Protein AF-A0A957I3F1-F1 (afdb_monomer_lite)

Structure (mmCIF, N/CA/C/O backbone):
data_AF-A0A957I3F1-F1
#
_entry.id   AF-A0A957I3F1-F1
#
loop_
_atom_site.group_PDB
_atom_site.id
_atom_site.type_symbol
_atom_site.label_atom_id
_atom_site.label_alt_id
_atom_site.label_comp_id
_atom_site.label_asym_id
_atom_site.label_entity_id
_atom_site.label_seq_id
_atom_site.pdbx_PDB_ins_code
_atom_site.Cartn_x
_atom_site.Cartn_y
_atom_site.Cartn_z
_atom_site.occupancy
_atom_site.B_iso_or_equiv
_atom_site.auth_seq_id
_atom_site.auth_comp_id
_atom_site.auth_asym_id
_atom_site.auth_atom_id
_atom_site.pdbx_PDB_model_num
ATOM 1 N N . MET A 1 1 ? -33.706 -3.712 28.887 1.00 79.56 1 MET A N 1
ATOM 2 C CA . MET A 1 1 ? -32.519 -4.116 28.105 1.00 79.56 1 MET A CA 1
ATOM 3 C C . MET A 1 1 ? -32.035 -5.449 28.649 1.00 79.56 1 MET A C 1
ATOM 5 O O . MET A 1 1 ? -32.123 -5.601 29.863 1.00 79.56 1 MET A O 1
ATOM 9 N N . PRO A 1 2 ? -31.626 -6.423 27.817 1.00 91.50 2 PRO A N 1
ATOM 10 C CA . PRO A 1 2 ? -30.951 -7.619 28.320 1.00 91.50 2 PRO A CA 1
ATOM 11 C C . PRO A 1 2 ? -29.679 -7.248 29.098 1.00 91.50 2 PRO A C 1
ATOM 13 O O . PRO A 1 2 ? -29.057 -6.218 28.819 1.00 91.50 2 PRO A O 1
ATOM 16 N N . THR A 1 3 ? -29.310 -8.096 30.057 1.00 94.31 3 THR A N 1
ATOM 17 C CA . THR A 1 3 ? -28.020 -8.059 30.755 1.00 94.31 3 THR A CA 1
ATOM 18 C C . THR A 1 3 ? -27.181 -9.262 30.343 1.00 94.31 3 THR A C 1
ATOM 20 O O . THR A 1 3 ? -27.713 -10.307 29.962 1.00 94.31 3 THR A O 1
ATOM 23 N N . ALA A 1 4 ? -25.863 -9.095 30.355 1.00 95.38 4 ALA A N 1
ATOM 24 C CA . ALA A 1 4 ? -24.911 -10.182 30.171 1.00 95.38 4 ALA A CA 1
ATOM 25 C C . ALA A 1 4 ? -23.610 -9.858 30.906 1.00 95.38 4 ALA A C 1
ATOM 27 O O . ALA A 1 4 ? -23.260 -8.686 31.063 1.00 95.38 4 ALA A O 1
ATOM 28 N N . ALA A 1 5 ? -22.876 -10.902 31.292 1.00 97.12 5 ALA A N 1
ATOM 29 C CA . ALA A 1 5 ? -21.505 -10.773 31.763 1.00 97.12 5 ALA A CA 1
ATOM 30 C C . ALA A 1 5 ? -20.656 -10.048 30.704 1.00 97.12 5 ALA A C 1
ATOM 32 O O . ALA A 1 5 ? -20.673 -10.416 29.523 1.00 97.12 5 ALA A O 1
ATOM 33 N N . ILE A 1 6 ? -19.904 -9.026 31.112 1.00 96.81 6 ILE A N 1
ATOM 34 C CA . ILE A 1 6 ? -19.161 -8.144 30.201 1.00 96.81 6 ILE A CA 1
ATOM 35 C C . ILE A 1 6 ? -18.146 -8.895 29.324 1.00 96.81 6 ILE A C 1
ATOM 37 O O . ILE A 1 6 ? -17.863 -8.461 28.202 1.00 96.81 6 ILE A O 1
ATOM 41 N N . LYS A 1 7 ? -17.653 -10.056 29.783 1.00 96.12 7 LYS A N 1
ATOM 42 C CA . LYS A 1 7 ? -16.772 -10.951 29.010 1.00 96.12 7 LYS A CA 1
ATOM 43 C C . LYS A 1 7 ? -17.417 -11.554 27.760 1.00 96.12 7 LYS A C 1
ATOM 45 O O . LYS A 1 7 ? -16.691 -11.931 26.846 1.00 96.12 7 LYS A O 1
ATOM 50 N N . LEU A 1 8 ? -18.748 -11.661 27.719 1.00 96.94 8 LEU A N 1
ATOM 51 C CA . LEU A 1 8 ? -19.489 -12.214 26.579 1.00 96.94 8 LEU A CA 1
ATOM 52 C C . LEU A 1 8 ? -19.676 -11.186 25.453 1.00 96.94 8 LEU A C 1
ATOM 54 O O . LEU A 1 8 ? -20.121 -11.541 24.363 1.00 96.94 8 LEU A O 1
ATOM 58 N N . LEU A 1 9 ? -19.362 -9.911 25.706 1.00 96.56 9 LEU A N 1
ATOM 59 C CA . LEU A 1 9 ? -19.435 -8.825 24.733 1.00 96.56 9 LEU A CA 1
ATOM 60 C C . LEU A 1 9 ? -18.066 -8.634 24.072 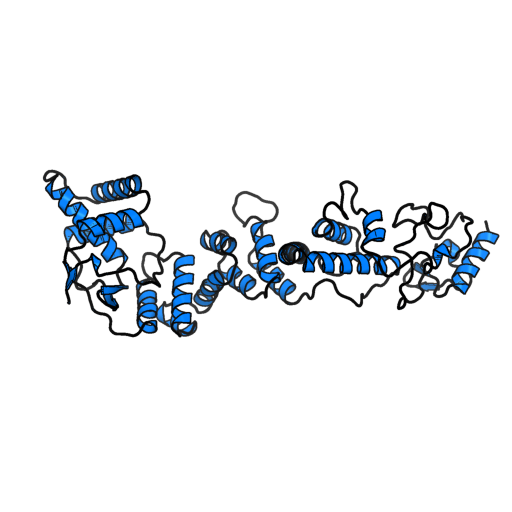1.00 96.56 9 LEU A C 1
ATOM 62 O O . LEU A 1 9 ? -17.189 -7.944 24.589 1.00 96.56 9 LEU A O 1
ATOM 66 N N . HIS A 1 10 ? -17.891 -9.242 22.903 1.00 95.31 10 HIS A N 1
ATOM 67 C CA . HIS A 1 10 ? -16.645 -9.208 22.146 1.00 95.31 10 HIS A CA 1
ATOM 68 C C . HIS A 1 10 ? -16.606 -8.043 21.143 1.00 95.31 10 HIS A C 1
ATOM 70 O O . HIS A 1 10 ? -17.648 -7.644 20.604 1.00 95.31 10 HIS A O 1
ATOM 76 N N . PRO A 1 11 ? -15.415 -7.497 20.830 1.00 94.19 11 PRO A N 1
ATOM 77 C CA . PRO A 1 11 ? -15.271 -6.549 19.732 1.00 94.19 11 PRO A CA 1
ATOM 78 C C . PRO A 1 11 ? -15.731 -7.185 18.417 1.00 94.19 11 PRO A C 1
ATOM 80 O O . PRO A 1 11 ? -15.419 -8.337 18.121 1.00 94.19 11 PRO A O 1
ATOM 83 N N . HIS A 1 12 ? -16.472 -6.432 17.607 1.00 95.50 12 HIS A N 1
ATOM 84 C CA . HIS A 1 12 ? -16.870 -6.909 16.287 1.00 95.50 12 HIS A CA 1
ATOM 85 C C . HIS A 1 12 ? -15.629 -7.050 15.372 1.00 95.50 12 HIS A C 1
ATOM 87 O O . HIS A 1 12 ? -14.813 -6.128 15.339 1.00 95.50 12 HIS A O 1
ATOM 93 N N . PRO A 1 13 ? -15.489 -8.122 14.563 1.00 94.75 13 PRO A N 1
ATOM 94 C CA . PRO A 1 13 ? -14.313 -8.338 13.701 1.00 94.75 13 PRO A CA 1
ATOM 95 C C . PRO A 1 13 ? -14.025 -7.206 12.703 1.00 94.75 13 PRO A C 1
ATOM 97 O O . PRO A 1 13 ? -12.888 -6.976 12.305 1.00 94.75 13 PRO A O 1
ATOM 100 N N . ALA A 1 14 ? -15.071 -6.484 12.300 1.00 95.31 14 ALA A N 1
ATOM 101 C CA . ALA A 1 14 ? -14.998 -5.284 11.463 1.00 95.31 14 ALA A CA 1
ATOM 102 C C . ALA A 1 14 ? -14.819 -3.973 12.260 1.00 95.31 14 ALA A C 1
ATOM 104 O O . ALA A 1 14 ? -15.254 -2.921 11.792 1.00 95.31 14 ALA A O 1
ATOM 105 N N . GLN A 1 15 ? -14.256 -4.008 13.472 1.00 93.00 15 GLN A N 1
ATOM 106 C CA . GLN A 1 15 ? -13.989 -2.799 14.255 1.00 93.00 15 GLN A CA 1
ATOM 107 C C . GLN A 1 15 ? -13.114 -1.815 13.460 1.00 93.00 15 GLN A C 1
ATOM 109 O O . GLN A 1 15 ? -12.138 -2.206 12.827 1.00 93.00 15 GLN A O 1
ATOM 114 N N . MET A 1 16 ? -13.489 -0.533 13.493 1.00 92.31 16 MET A N 1
ATOM 115 C CA . MET A 1 16 ? -12.824 0.538 12.743 1.00 92.31 16 MET A CA 1
ATOM 116 C C . MET A 1 16 ? -11.671 1.192 13.498 1.00 92.31 16 MET A C 1
ATOM 118 O O . MET A 1 16 ? -10.874 1.883 12.879 1.00 92.31 16 MET A O 1
ATOM 122 N N . ARG A 1 17 ? -11.620 1.054 14.826 1.00 90.50 17 ARG A N 1
ATOM 123 C CA . ARG A 1 17 ? -10.567 1.641 15.659 1.00 90.50 17 ARG A CA 1
ATOM 124 C C . ARG A 1 17 ? -9.551 0.582 16.055 1.00 90.50 17 ARG A C 1
ATOM 126 O O . ARG A 1 17 ? -9.907 -0.401 16.701 1.00 90.50 17 ARG A O 1
ATOM 133 N N . THR A 1 18 ? -8.300 0.823 15.694 1.00 86.81 18 THR A N 1
ATOM 134 C CA . THR A 1 18 ? -7.130 0.070 16.166 1.00 86.81 18 THR A CA 1
ATOM 135 C C . THR A 1 18 ? -6.309 0.872 17.175 1.00 86.81 18 THR A C 1
ATOM 137 O O . THR A 1 18 ? -5.557 0.302 17.960 1.00 86.81 18 THR A O 1
ATOM 140 N N . THR A 1 19 ? -6.507 2.190 17.212 1.00 87.19 19 THR A N 1
ATOM 141 C CA . THR A 1 19 ? -5.907 3.112 18.178 1.00 87.19 19 THR A CA 1
ATOM 142 C C . THR A 1 19 ? -6.990 3.897 18.920 1.00 87.19 19 THR A C 1
ATOM 144 O O . THR A 1 19 ? -8.102 4.083 18.416 1.00 87.19 19 THR A O 1
ATOM 147 N N . TYR A 1 20 ? -6.677 4.326 20.145 1.00 90.25 20 TYR A N 1
ATOM 148 C CA . TYR A 1 20 ? -7.608 5.023 21.034 1.00 90.25 20 TYR A CA 1
ATOM 149 C C . TYR A 1 20 ? -6.902 6.169 21.749 1.00 90.25 20 TYR A C 1
ATOM 151 O O . TYR A 1 20 ? -5.790 5.987 22.249 1.00 90.25 20 TYR A O 1
ATOM 159 N N . ASP A 1 21 ? -7.559 7.326 21.832 1.00 91.25 21 ASP A N 1
ATOM 160 C CA . ASP A 1 21 ? -7.080 8.442 22.641 1.00 91.25 21 ASP A CA 1
ATOM 161 C C . ASP A 1 21 ? -7.299 8.168 24.138 1.00 91.25 21 ASP A C 1
ATOM 163 O O . ASP A 1 21 ? -8.434 8.018 24.606 1.00 91.25 21 ASP A O 1
ATOM 167 N N . LEU A 1 22 ? -6.202 8.098 24.897 1.00 93.31 22 LEU A N 1
ATOM 168 C CA . LEU A 1 22 ? -6.247 7.782 26.326 1.00 93.31 22 LEU A CA 1
ATOM 169 C C . LEU A 1 22 ? -6.936 8.887 27.135 1.00 93.31 22 LEU A C 1
ATOM 171 O O . LEU A 1 22 ? -7.643 8.573 28.089 1.00 93.31 22 LEU A O 1
ATOM 175 N N . GLU A 1 23 ? -6.808 10.154 26.738 1.00 93.50 23 GLU A N 1
ATOM 176 C CA . GLU A 1 23 ? -7.448 11.277 27.439 1.00 93.50 23 GLU A CA 1
ATOM 177 C C . GLU A 1 23 ? -8.979 11.212 27.311 1.00 93.50 23 GLU A C 1
ATOM 179 O O . GLU A 1 23 ? -9.727 11.280 28.295 1.00 93.50 23 GLU A O 1
ATOM 184 N N . SER A 1 24 ? -9.466 10.992 26.088 1.00 93.00 24 SER A N 1
ATOM 185 C CA . SER A 1 24 ? -10.887 10.791 25.806 1.00 93.00 24 SER A CA 1
ATOM 186 C C . SER A 1 24 ? -11.437 9.527 26.468 1.00 93.00 24 SER A C 1
ATOM 188 O O . SER A 1 24 ? -12.620 9.482 26.820 1.00 93.00 24 SER A O 1
ATOM 190 N N . LEU A 1 25 ? -10.618 8.483 26.625 1.00 95.00 25 LEU A N 1
ATOM 191 C CA . LEU A 1 25 ? -11.008 7.262 27.328 1.00 95.00 25 LEU A CA 1
ATOM 192 C C . LEU A 1 25 ? -11.067 7.467 28.848 1.00 95.00 25 LEU A C 1
ATOM 194 O O . LEU A 1 25 ? -12.014 6.992 29.474 1.00 95.00 25 LEU A O 1
ATOM 198 N N . ALA A 1 26 ? -10.123 8.209 29.433 1.00 96.69 26 ALA A N 1
ATOM 199 C CA . ALA A 1 26 ? -10.134 8.577 30.850 1.00 96.69 26 ALA A CA 1
ATOM 200 C C . ALA A 1 26 ? -11.371 9.417 31.195 1.00 96.69 26 ALA A C 1
ATOM 202 O O . ALA A 1 26 ? -12.088 9.111 32.146 1.00 96.69 26 ALA A O 1
ATOM 203 N N . THR A 1 27 ? -11.699 10.402 30.354 1.00 95.62 27 THR A N 1
ATOM 204 C CA . THR A 1 27 ? -12.912 11.219 30.515 1.00 95.62 27 THR A CA 1
ATOM 205 C C . THR A 1 27 ? -14.177 10.358 30.502 1.00 95.62 27 THR A C 1
ATOM 207 O O . THR A 1 27 ? -15.045 10.513 31.361 1.00 95.62 27 THR A O 1
ATOM 210 N N . LEU A 1 28 ? -14.280 9.420 29.554 1.00 95.25 28 LEU A N 1
ATOM 211 C CA . LEU A 1 28 ? -15.419 8.503 29.476 1.00 95.25 28 LEU A CA 1
ATOM 212 C C . LEU A 1 28 ? -15.476 7.557 30.685 1.00 95.25 28 LEU A C 1
ATOM 214 O O . LEU A 1 28 ? -16.555 7.284 31.199 1.00 95.25 28 LEU A O 1
ATOM 218 N N . THR A 1 29 ? -14.325 7.088 31.163 1.00 97.44 29 THR A N 1
ATOM 219 C CA . THR A 1 29 ? -14.221 6.228 32.352 1.00 97.44 29 THR A CA 1
ATOM 220 C C . THR A 1 29 ? -14.739 6.944 33.595 1.00 97.44 29 THR A C 1
ATOM 222 O O . THR A 1 29 ? -15.562 6.383 34.311 1.00 97.44 29 THR A O 1
ATOM 225 N N . LEU A 1 30 ? -14.333 8.200 33.819 1.00 97.25 30 LEU A N 1
ATOM 226 C CA . LEU A 1 30 ? -14.821 9.005 34.942 1.00 97.25 30 LEU A CA 1
ATOM 227 C C . LEU A 1 30 ? -16.344 9.206 34.880 1.00 97.25 30 LEU A C 1
ATOM 229 O O . LEU A 1 30 ? -17.028 9.113 35.897 1.00 97.25 30 LEU A O 1
ATOM 233 N N . GLN A 1 31 ? -16.888 9.442 33.682 1.00 95.31 31 GLN A N 1
ATOM 234 C CA . GLN A 1 31 ? -18.335 9.570 33.482 1.00 95.31 31 GLN A CA 1
ATOM 235 C C . GLN A 1 31 ? -19.080 8.284 33.853 1.00 95.31 31 GLN A C 1
ATOM 237 O O . GLN A 1 31 ? -20.066 8.347 34.588 1.00 95.31 31 GLN A O 1
ATOM 242 N N . LEU A 1 32 ? -18.596 7.130 33.379 1.00 96.06 32 LEU A N 1
ATOM 243 C CA . LEU A 1 32 ? -19.202 5.831 33.680 1.00 96.06 32 LEU A CA 1
ATOM 244 C C . LEU A 1 32 ? -19.034 5.438 35.149 1.00 96.06 32 LEU A C 1
ATOM 246 O O . LEU A 1 32 ? -19.948 4.855 35.720 1.00 96.06 32 LEU A O 1
ATOM 250 N N . TYR A 1 33 ? -17.922 5.798 35.788 1.00 96.50 33 TYR A N 1
ATOM 251 C CA . TYR A 1 33 ? -17.742 5.616 37.228 1.00 96.50 33 TYR A CA 1
ATOM 252 C C . TYR A 1 33 ? -18.770 6.423 38.034 1.00 96.50 33 TYR A C 1
ATOM 254 O O . TYR A 1 33 ? -19.415 5.887 38.930 1.00 96.50 33 TYR A O 1
ATOM 262 N N . ALA A 1 34 ? -18.980 7.695 37.681 1.00 94.75 34 ALA A N 1
ATOM 263 C CA . ALA A 1 34 ? -19.876 8.579 38.422 1.00 94.75 34 ALA A CA 1
ATOM 264 C C . ALA A 1 34 ? -21.373 8.299 38.190 1.00 94.75 34 ALA A C 1
ATOM 266 O O . ALA A 1 34 ? -22.193 8.632 39.047 1.00 94.75 34 ALA A O 1
ATOM 267 N N . ARG A 1 35 ? -21.758 7.776 37.015 1.00 93.25 35 ARG A N 1
ATOM 268 C CA . ARG A 1 35 ? -23.173 7.695 36.589 1.00 93.25 35 ARG A CA 1
ATOM 269 C C . ARG A 1 35 ? -23.618 6.328 36.067 1.00 93.25 35 ARG A C 1
ATOM 271 O O . ARG A 1 35 ? -24.816 6.123 35.899 1.00 93.25 35 ARG A O 1
ATOM 278 N N . GLY A 1 36 ? -22.693 5.403 35.824 1.00 91.75 36 GLY A N 1
ATOM 279 C CA . GLY A 1 36 ? -22.965 4.149 35.125 1.00 91.75 36 GLY A CA 1
ATOM 280 C C . GLY A 1 36 ? -23.182 4.333 33.618 1.00 91.75 36 GLY A C 1
ATOM 281 O O . GLY A 1 36 ? -22.963 5.409 33.059 1.00 91.75 36 GLY A O 1
ATOM 282 N N . LEU A 1 37 ? -23.601 3.256 32.947 1.00 91.31 37 LEU A N 1
ATOM 283 C CA . LEU A 1 37 ? -23.968 3.286 31.529 1.00 91.31 37 LEU A CA 1
ATOM 284 C C . LEU A 1 37 ? -25.299 4.021 31.331 1.00 91.31 37 LEU A C 1
ATOM 286 O O . LEU A 1 37 ? -26.315 3.655 31.913 1.00 91.31 37 LEU A O 1
ATOM 290 N N . ASP A 1 38 ? -25.294 5.019 30.451 1.00 85.44 38 ASP A N 1
ATOM 291 C CA . ASP A 1 38 ? -26.484 5.785 30.092 1.00 85.44 38 ASP A CA 1
ATOM 292 C C . ASP A 1 38 ? -27.500 4.954 29.282 1.00 85.44 38 ASP A C 1
ATOM 294 O O . ASP A 1 38 ? -27.198 4.476 28.184 1.00 85.44 38 ASP A O 1
ATOM 298 N N . ASP A 1 39 ? -28.753 4.891 29.744 1.00 84.88 39 ASP A N 1
ATOM 299 C CA . ASP A 1 39 ? -29.843 4.165 29.064 1.00 84.88 39 ASP A CA 1
ATOM 300 C C . ASP A 1 39 ? -30.157 4.692 27.654 1.00 84.88 39 ASP A C 1
ATOM 302 O O . ASP A 1 39 ? -30.598 3.948 26.775 1.00 84.88 39 ASP A O 1
ATOM 306 N N . TRP A 1 40 ? -29.945 5.988 27.416 1.00 86.56 40 TRP A N 1
ATOM 307 C CA . TRP A 1 40 ? -30.188 6.626 26.118 1.00 86.56 40 TRP A CA 1
ATOM 308 C C . TRP A 1 40 ? -29.024 6.426 25.131 1.00 86.56 40 TRP A C 1
ATOM 310 O O . TRP A 1 40 ? -29.171 6.678 23.934 1.00 86.56 40 TRP A O 1
ATOM 320 N N . GLN A 1 41 ? -27.875 5.948 25.620 1.00 88.12 41 GLN A N 1
ATOM 321 C CA . GLN A 1 41 ? -26.663 5.679 24.851 1.00 88.12 41 GLN A CA 1
ATOM 322 C C . GLN A 1 41 ? -26.081 4.284 25.166 1.00 88.12 41 GLN A C 1
ATOM 324 O O . GLN A 1 41 ? -24.900 4.153 25.507 1.00 88.12 41 GLN A O 1
ATOM 329 N N . PRO A 1 42 ? -26.872 3.208 24.996 1.00 92.75 42 PRO A N 1
ATOM 330 C CA . PRO A 1 42 ? -26.458 1.878 25.411 1.00 92.75 42 PRO A CA 1
ATOM 331 C C . PRO A 1 42 ? -25.323 1.328 24.540 1.00 92.75 42 PRO A C 1
ATOM 333 O O . PRO A 1 42 ? -25.086 1.748 23.398 1.00 92.75 42 PRO A O 1
ATOM 336 N N . ILE A 1 43 ? -24.640 0.312 25.064 1.00 95.81 43 ILE A N 1
ATOM 337 C CA . ILE A 1 43 ? -23.864 -0.604 24.226 1.00 95.81 43 ILE A CA 1
ATOM 338 C C . ILE A 1 43 ? -24.859 -1.384 23.366 1.00 95.81 43 ILE A C 1
ATOM 340 O O . ILE A 1 43 ? -25.865 -1.871 23.868 1.00 95.81 43 ILE A O 1
ATOM 344 N N . VAL A 1 44 ? -24.599 -1.480 22.065 1.00 96.25 44 VAL A N 1
ATOM 345 C CA . VAL A 1 44 ? -25.449 -2.214 21.124 1.00 96.25 44 VAL A CA 1
ATOM 346 C C . VAL A 1 44 ? -24.683 -3.440 20.659 1.00 96.25 44 VAL A C 1
ATOM 348 O O . VAL A 1 44 ? -23.571 -3.301 20.144 1.00 96.25 44 VAL A O 1
ATOM 351 N N . ALA A 1 45 ? -25.266 -4.626 20.807 1.00 97.00 45 ALA A N 1
ATOM 352 C CA . ALA A 1 45 ? -24.602 -5.875 20.457 1.00 97.00 45 ALA A CA 1
ATOM 353 C C . ALA A 1 45 ? -25.541 -6.864 19.759 1.00 97.00 45 ALA A C 1
ATOM 355 O O . ALA A 1 45 ? -26.741 -6.899 20.025 1.00 97.00 45 ALA A O 1
ATOM 356 N N . SER A 1 46 ? -24.988 -7.665 18.852 1.00 96.56 46 SER A N 1
ATOM 357 C CA . SER A 1 46 ? -25.700 -8.732 18.141 1.00 96.56 46 SER A CA 1
ATOM 358 C C . SER A 1 46 ? -25.260 -10.091 18.670 1.00 96.56 46 SER A C 1
ATOM 360 O O . SER A 1 46 ? -24.084 -10.269 18.976 1.00 96.56 46 SER A O 1
ATOM 362 N N . ALA A 1 47 ? -26.177 -11.057 18.734 1.00 94.69 47 ALA A N 1
ATOM 363 C CA . ALA A 1 47 ? -25.849 -12.429 19.117 1.00 94.69 47 ALA A CA 1
ATOM 364 C C . ALA A 1 47 ? -24.819 -13.047 18.155 1.00 94.69 47 ALA A C 1
ATOM 366 O O . ALA A 1 47 ? -24.903 -12.849 16.939 1.00 94.69 47 ALA A O 1
ATOM 367 N N . ASN A 1 48 ? -23.863 -13.794 18.708 1.00 92.38 48 ASN A N 1
ATOM 368 C CA . ASN A 1 48 ? -22.861 -14.554 17.971 1.00 92.38 48 ASN A CA 1
ATOM 369 C C . ASN A 1 48 ? -22.458 -15.811 18.762 1.00 92.38 48 ASN A C 1
ATOM 371 O O . ASN A 1 48 ? -21.643 -15.734 19.682 1.00 92.38 48 ASN A O 1
ATOM 375 N N . GLY A 1 49 ? -23.020 -16.966 18.391 1.00 89.56 49 GLY A N 1
ATOM 376 C CA . GLY A 1 49 ? -22.823 -18.214 19.134 1.00 89.56 49 GLY A CA 1
ATOM 377 C C . GLY A 1 49 ? -23.274 -18.067 20.589 1.00 89.56 49 GLY A C 1
ATOM 378 O O . GLY A 1 49 ? -24.390 -17.615 20.838 1.00 89.56 49 GLY A O 1
ATOM 379 N N . ASP A 1 50 ? -22.379 -18.396 21.520 1.00 87.88 50 ASP A N 1
ATOM 380 C CA . ASP A 1 50 ? -22.616 -18.316 22.969 1.00 87.88 50 ASP A CA 1
ATOM 381 C C . ASP A 1 50 ? -22.378 -16.909 23.561 1.00 87.88 50 ASP A C 1
ATOM 383 O O . ASP A 1 50 ? -22.520 -16.706 24.766 1.00 87.88 50 ASP A O 1
ATOM 387 N N . GLY A 1 51 ? -22.007 -15.929 22.731 1.00 94.00 51 GLY A N 1
ATOM 388 C CA . GLY A 1 51 ? -21.737 -14.554 23.149 1.00 94.00 51 GLY A CA 1
ATOM 389 C C . GLY A 1 51 ? -22.346 -13.515 22.210 1.00 94.00 51 GLY A C 1
ATOM 390 O O . GLY A 1 51 ? -23.334 -13.755 21.510 1.00 94.00 51 GLY A O 1
ATOM 391 N N . PHE A 1 52 ? -21.744 -12.328 22.195 1.00 96.88 52 PHE A N 1
ATOM 392 C CA . PHE A 1 52 ? -22.235 -11.177 21.448 1.00 96.88 52 PHE A CA 1
ATOM 393 C C . PHE A 1 52 ? -21.089 -10.410 20.783 1.00 96.88 52 PHE A C 1
ATOM 395 O O . PHE A 1 52 ? -20.000 -10.287 21.337 1.00 96.88 52 PHE A O 1
ATOM 402 N N . HIS A 1 53 ? -21.350 -9.824 19.615 1.00 96.69 53 HIS A N 1
ATOM 403 C CA . HIS A 1 53 ? -20.464 -8.841 18.994 1.00 96.69 53 HIS A CA 1
ATOM 404 C C . HIS A 1 53 ? -20.991 -7.426 19.206 1.00 96.69 53 HIS A C 1
ATOM 406 O O . HIS A 1 53 ? -22.138 -7.123 18.870 1.00 96.69 53 HIS A O 1
ATOM 412 N N . ILE A 1 54 ? -20.130 -6.542 19.706 1.00 96.50 54 ILE A N 1
ATOM 413 C CA . ILE A 1 54 ? -20.442 -5.129 19.924 1.00 96.50 54 ILE A CA 1
ATOM 414 C C . ILE A 1 54 ? -20.516 -4.405 18.576 1.00 96.50 54 ILE A C 1
ATOM 416 O O . ILE A 1 54 ? -19.498 -4.144 17.938 1.00 96.50 54 ILE A O 1
ATOM 420 N N . VAL A 1 55 ? -21.727 -4.029 18.168 1.00 95.62 55 VAL A N 1
ATOM 421 C CA . VAL A 1 55 ? -21.997 -3.236 16.960 1.00 95.62 55 VAL A CA 1
ATOM 422 C C . VAL A 1 55 ? -21.745 -1.747 17.222 1.00 95.62 55 VAL A C 1
ATOM 424 O O . VAL A 1 55 ? -21.210 -1.048 16.366 1.00 95.62 55 VAL A O 1
ATOM 427 N N . SER A 1 56 ? -22.089 -1.253 18.416 1.00 94.38 56 SER A N 1
ATOM 428 C CA . SER A 1 56 ? -21.850 0.135 18.832 1.00 94.38 56 SER A CA 1
ATOM 429 C C . SER A 1 56 ? -21.522 0.225 20.320 1.00 94.38 56 SER A C 1
ATOM 431 O O . SER A 1 56 ? -22.044 -0.530 21.136 1.00 94.38 56 SER A O 1
ATOM 433 N N . GLY A 1 57 ? -20.673 1.185 20.693 1.00 93.12 57 GLY A N 1
ATOM 434 C CA . GLY A 1 57 ? -20.294 1.416 22.089 1.00 93.12 57 GLY A CA 1
ATOM 435 C C . GLY A 1 57 ? -19.055 0.658 22.557 1.00 93.12 57 GLY A C 1
ATOM 436 O O . GLY A 1 57 ? -18.888 0.477 23.754 1.00 93.12 57 GLY A O 1
ATOM 437 N N . HIS A 1 58 ? -18.152 0.261 21.658 1.00 93.62 58 HIS A N 1
ATOM 438 C CA . HIS A 1 58 ? -16.917 -0.427 22.052 1.00 93.62 58 HIS A CA 1
ATOM 439 C C . HIS A 1 58 ? -16.040 0.391 23.024 1.00 93.62 58 HIS A C 1
ATOM 441 O O . HIS A 1 58 ? -15.521 -0.152 23.990 1.00 93.62 58 HIS A O 1
ATOM 447 N N . ARG A 1 59 ? -15.960 1.721 22.855 1.00 93.81 59 ARG A N 1
ATOM 448 C CA . ARG A 1 59 ? -15.299 2.606 23.835 1.00 93.81 59 ARG A CA 1
ATOM 449 C C . ARG A 1 59 ? -15.988 2.612 25.202 1.00 93.81 59 ARG A C 1
ATOM 451 O O . ARG A 1 59 ? -15.299 2.664 26.210 1.00 93.81 59 ARG A O 1
ATOM 458 N N . ARG A 1 60 ? -17.325 2.534 25.236 1.00 94.94 60 ARG A N 1
ATOM 459 C CA . ARG A 1 60 ? -18.102 2.436 26.485 1.00 94.94 60 ARG A CA 1
ATOM 460 C C . ARG A 1 60 ? -17.855 1.102 27.181 1.00 94.94 60 ARG A C 1
ATOM 462 O O . ARG A 1 60 ? -17.691 1.088 28.387 1.00 94.94 60 ARG A O 1
ATOM 469 N N . HIS A 1 61 ? -17.749 0.008 26.425 1.00 95.81 61 HIS A N 1
ATOM 470 C CA . HIS A 1 61 ? -17.370 -1.304 26.962 1.00 95.81 61 HIS A CA 1
ATOM 471 C C . HIS A 1 61 ? -15.985 -1.271 27.628 1.00 95.81 61 HIS A C 1
ATOM 473 O O . HIS A 1 61 ? -15.856 -1.670 28.781 1.00 95.81 61 HIS A O 1
ATOM 479 N N . MET A 1 62 ? -14.979 -0.695 26.961 1.00 95.75 62 MET A N 1
ATOM 480 C CA . MET A 1 62 ? -13.641 -0.526 27.547 1.00 95.75 62 MET A CA 1
ATOM 481 C C . MET A 1 62 ? -13.636 0.394 28.775 1.00 95.75 62 MET A C 1
ATOM 483 O O . MET A 1 62 ? -13.033 0.065 29.793 1.00 95.75 62 MET A O 1
ATOM 487 N N . ALA A 1 63 ? -14.319 1.537 28.696 1.00 96.62 63 ALA A N 1
ATOM 488 C CA . ALA A 1 63 ? -14.414 2.482 29.804 1.00 96.62 63 ALA A CA 1
ATOM 489 C C . ALA A 1 63 ? -15.176 1.899 31.006 1.00 96.62 63 ALA A C 1
ATOM 491 O O . ALA A 1 63 ? -14.842 2.212 32.141 1.00 96.62 63 ALA A O 1
ATOM 492 N N . GLN A 1 64 ? -16.153 1.015 30.779 1.00 97.38 64 GLN A N 1
ATOM 493 C CA . GLN A 1 64 ? -16.880 0.335 31.850 1.00 97.38 64 GLN A CA 1
ATOM 494 C C . GLN A 1 64 ? -15.974 -0.630 32.626 1.00 97.38 64 GLN A C 1
ATOM 496 O O . GLN A 1 64 ? -16.020 -0.655 33.852 1.00 97.38 64 GLN A O 1
ATOM 501 N N . LEU A 1 65 ? -15.101 -1.374 31.935 1.00 97.06 65 LEU A N 1
ATOM 502 C CA . LEU A 1 65 ? -14.087 -2.213 32.587 1.00 97.06 65 LEU A CA 1
ATOM 503 C C . LEU A 1 65 ? -13.112 -1.381 33.429 1.00 97.06 65 LEU A C 1
ATOM 505 O O . LEU A 1 65 ? -12.771 -1.762 34.547 1.00 97.06 65 LEU A O 1
ATOM 509 N N . LEU A 1 66 ? -12.680 -0.233 32.902 1.00 97.44 66 LEU A N 1
ATOM 510 C CA . LEU A 1 66 ? -11.831 0.704 33.636 1.00 97.44 66 LEU A CA 1
ATOM 511 C C . LEU A 1 66 ? -12.564 1.320 34.837 1.00 97.44 66 LEU A C 1
ATOM 513 O O . LEU A 1 66 ? -11.949 1.521 35.878 1.00 97.44 66 LEU A O 1
ATOM 517 N N . ALA A 1 67 ? -13.869 1.574 34.725 1.00 97.31 67 ALA A N 1
ATOM 518 C CA . ALA A 1 67 ? -14.684 2.095 35.817 1.00 97.31 67 ALA A CA 1
ATOM 519 C C . ALA A 1 67 ? -14.838 1.076 36.958 1.00 97.31 67 ALA A C 1
ATOM 521 O O . ALA A 1 67 ? -14.804 1.472 38.119 1.00 97.31 67 ALA A O 1
ATOM 522 N N . PHE A 1 68 ? -14.934 -0.226 36.658 1.00 96.94 68 PHE A N 1
ATOM 523 C CA . PHE A 1 68 ? -14.885 -1.270 37.690 1.00 96.94 68 PHE A CA 1
ATOM 524 C C . PHE A 1 68 ? -13.539 -1.288 38.418 1.00 96.94 68 PHE A C 1
ATOM 526 O O . PHE A 1 68 ? -13.507 -1.342 39.643 1.00 96.94 68 PHE A O 1
ATOM 533 N N . ALA A 1 69 ? -12.431 -1.152 37.685 1.00 96.00 69 ALA A N 1
ATOM 534 C CA . ALA A 1 69 ? -11.111 -1.040 38.302 1.00 96.00 69 ALA A CA 1
ATOM 535 C C . ALA A 1 69 ? -10.968 0.206 39.183 1.00 96.00 69 ALA A C 1
ATOM 537 O O . ALA A 1 69 ? -10.397 0.127 40.268 1.00 96.00 69 ALA A O 1
ATOM 538 N N . LEU A 1 70 ? -11.506 1.336 38.724 1.00 96.81 70 LEU A N 1
ATOM 539 C CA . LEU A 1 70 ? -11.507 2.591 39.466 1.00 96.81 70 LEU A CA 1
ATOM 540 C C . LEU A 1 70 ? -12.356 2.505 40.737 1.00 96.81 70 LEU A C 1
ATOM 542 O O . LEU A 1 70 ? -11.960 3.057 41.754 1.00 96.81 70 LEU A O 1
ATOM 546 N N . ARG A 1 71 ? -13.492 1.798 40.688 1.00 96.06 71 ARG A N 1
ATOM 547 C CA . ARG A 1 71 ? -14.343 1.532 41.854 1.00 96.06 71 ARG A CA 1
ATOM 548 C C . ARG A 1 71 ? -13.592 0.753 42.923 1.00 96.06 71 ARG A C 1
ATOM 550 O O . ARG A 1 71 ? -13.510 1.236 44.044 1.00 96.06 71 ARG A O 1
ATOM 557 N N . ASP A 1 72 ? -13.002 -0.385 42.564 1.00 95.19 72 ASP A N 1
ATOM 558 C CA . ASP A 1 72 ? -12.206 -1.181 43.503 1.00 95.19 72 ASP A CA 1
ATOM 559 C C . ASP A 1 72 ? -11.044 -0.348 44.084 1.00 95.19 72 ASP A C 1
ATOM 561 O O . ASP A 1 72 ? -10.778 -0.387 45.280 1.00 95.19 72 ASP A O 1
ATOM 565 N N . TRP A 1 73 ? -10.375 0.465 43.257 1.00 95.50 73 TRP A N 1
ATOM 566 C CA . TRP A 1 73 ? -9.307 1.349 43.731 1.00 95.50 73 TRP A CA 1
ATOM 567 C C . TRP A 1 73 ? -9.812 2.437 44.691 1.00 95.50 73 TRP A C 1
ATOM 569 O O . TRP A 1 73 ? -9.151 2.726 45.686 1.00 95.50 73 TRP A O 1
ATOM 579 N N . ALA A 1 74 ? -10.971 3.037 44.412 1.00 95.50 74 ALA A N 1
ATOM 580 C CA . ALA A 1 74 ? -11.574 4.070 45.250 1.00 95.50 74 ALA A CA 1
ATOM 581 C C . ALA A 1 74 ? -12.036 3.521 46.610 1.00 95.50 74 ALA A C 1
ATOM 583 O O . ALA A 1 74 ? -11.944 4.226 47.612 1.00 95.50 74 ALA A O 1
ATOM 584 N N . GLU A 1 75 ? -12.479 2.260 46.669 1.00 95.06 75 GLU A N 1
ATOM 585 C CA . GLU A 1 75 ? -12.808 1.574 47.927 1.00 95.06 75 GLU A CA 1
ATOM 586 C C . GLU A 1 75 ? -11.583 1.436 48.846 1.00 95.06 75 GLU A C 1
ATOM 588 O O . GLU A 1 75 ? -11.700 1.619 50.060 1.00 95.06 75 GLU A O 1
ATOM 593 N N . ASP A 1 76 ? -10.398 1.209 48.271 1.00 95.12 76 ASP A N 1
ATOM 594 C CA . ASP A 1 76 ? -9.127 1.161 49.004 1.00 95.12 76 ASP A CA 1
ATOM 595 C C . ASP A 1 76 ? -8.596 2.562 49.398 1.00 95.12 76 ASP A C 1
ATOM 597 O O . ASP A 1 76 ? -7.680 2.668 50.218 1.00 95.12 76 ASP A O 1
ATOM 601 N N . HIS A 1 77 ? -9.159 3.645 48.840 1.00 94.94 77 HIS A N 1
ATOM 602 C CA . HIS A 1 77 ? -8.700 5.032 49.022 1.00 94.94 77 HIS A CA 1
ATOM 603 C C . HIS A 1 77 ? -9.862 6.002 49.329 1.00 94.94 77 HIS A C 1
ATOM 605 O O . HIS A 1 77 ? -10.079 6.963 48.586 1.00 94.94 77 HIS A O 1
ATOM 611 N N . PRO A 1 78 ? -10.594 5.816 50.444 1.00 93.62 78 PRO A N 1
ATOM 612 C CA . PRO A 1 78 ? -11.831 6.553 50.726 1.00 93.62 78 PRO A CA 1
ATOM 613 C C . PRO A 1 78 ? -11.641 8.066 50.929 1.00 93.62 78 PRO A C 1
ATOM 615 O O . PRO A 1 78 ? -12.596 8.827 50.791 1.00 93.62 78 PRO A O 1
ATOM 618 N N . ASP A 1 79 ? -10.421 8.505 51.251 1.00 95.31 79 ASP A N 1
ATOM 619 C CA . ASP A 1 79 ? -10.087 9.916 51.479 1.00 95.31 79 ASP A CA 1
ATOM 620 C C . ASP A 1 79 ? -9.711 10.671 50.187 1.00 95.31 79 ASP A C 1
ATOM 622 O O . ASP A 1 79 ? -9.444 11.874 50.230 1.00 95.31 79 ASP A O 1
ATOM 626 N N . VAL A 1 80 ? -9.656 9.985 49.038 1.00 94.75 80 VAL A N 1
ATOM 627 C CA . VAL A 1 80 ? -9.269 10.581 47.753 1.00 94.75 80 VAL A CA 1
ATOM 628 C C . VAL A 1 80 ? -10.507 10.920 46.928 1.00 94.75 80 VAL A C 1
ATOM 630 O O . VAL A 1 80 ? -11.308 10.052 46.585 1.00 94.75 80 VAL A O 1
ATOM 633 N N . GLU A 1 81 ? -10.646 12.192 46.552 1.00 94.75 81 GLU A N 1
ATOM 634 C CA . GLU A 1 81 ? -11.661 12.609 45.586 1.00 94.75 81 GLU A CA 1
ATOM 635 C C . GLU A 1 81 ? -11.296 12.098 44.184 1.00 94.75 81 GLU A C 1
ATOM 637 O O . GLU A 1 81 ? -10.204 12.352 43.676 1.00 94.75 81 GLU A O 1
ATOM 642 N N . ILE A 1 82 ? -12.216 11.361 43.555 1.00 96.12 82 ILE A N 1
ATOM 643 C CA . ILE A 1 82 ? -12.013 10.811 42.213 1.00 96.12 82 ILE A CA 1
ATOM 644 C C . ILE A 1 82 ? -12.291 11.894 41.170 1.00 96.12 82 ILE A C 1
ATOM 646 O O . ILE A 1 82 ? -13.438 12.127 40.782 1.00 96.12 82 ILE A O 1
ATOM 650 N N . ASP A 1 83 ? -11.226 12.534 40.699 1.00 96.56 83 ASP A N 1
ATOM 651 C CA . ASP A 1 83 ? -11.252 13.499 39.604 1.00 96.56 83 ASP A CA 1
ATOM 652 C C . ASP A 1 83 ? -10.616 12.939 38.317 1.00 96.56 83 ASP A C 1
ATOM 654 O O . ASP A 1 83 ? -10.233 11.770 38.222 1.00 96.56 83 ASP A O 1
ATOM 658 N N . ILE A 1 84 ? -10.521 13.777 37.282 1.00 97.19 84 ILE A N 1
ATOM 659 C CA . ILE A 1 84 ? -9.945 13.367 35.997 1.00 97.19 84 ILE A CA 1
ATOM 660 C C . ILE A 1 84 ? -8.453 13.029 36.097 1.00 97.19 84 ILE A C 1
ATOM 662 O O . ILE A 1 84 ? -7.993 12.137 35.387 1.00 97.19 84 ILE A O 1
ATOM 666 N N . GLU A 1 85 ? -7.699 13.684 36.980 1.00 97.25 85 GLU A N 1
ATOM 667 C CA . GLU A 1 85 ? -6.258 13.469 37.116 1.00 97.25 85 GLU A CA 1
ATOM 668 C C . GLU A 1 85 ? -5.958 12.122 37.784 1.00 97.25 85 GLU A C 1
ATOM 670 O O . GLU A 1 85 ? -5.032 11.420 37.362 1.00 97.25 85 GLU A O 1
ATOM 675 N N . VAL A 1 86 ? -6.798 11.685 38.729 1.00 96.75 86 VAL A N 1
ATOM 676 C CA . VAL A 1 86 ? -6.750 10.320 39.283 1.00 96.75 86 VAL A CA 1
ATOM 677 C C . VAL A 1 86 ? -6.946 9.282 38.177 1.00 96.75 86 VAL A C 1
ATOM 679 O O . VAL A 1 86 ? -6.139 8.360 38.035 1.00 96.75 86 VAL A O 1
ATOM 682 N N . VAL A 1 87 ? -7.975 9.445 37.337 1.00 97.25 87 VAL A N 1
ATOM 683 C CA . VAL A 1 87 ? -8.269 8.485 36.257 1.00 97.25 87 VAL A CA 1
ATOM 684 C C . VAL A 1 87 ? -7.167 8.468 35.199 1.00 97.25 87 VAL A C 1
ATOM 686 O O . VAL A 1 87 ? -6.778 7.393 34.737 1.00 97.25 87 VAL A O 1
ATOM 689 N N . ARG A 1 88 ? -6.623 9.635 34.836 1.00 97.25 88 ARG A N 1
ATOM 690 C CA . ARG A 1 88 ? -5.483 9.748 33.915 1.00 97.25 88 ARG A CA 1
ATOM 691 C C . ARG A 1 88 ? -4.256 9.032 34.457 1.00 97.25 88 ARG A C 1
ATOM 693 O O . ARG A 1 88 ? -3.638 8.260 33.726 1.00 97.25 88 ARG A O 1
ATOM 700 N N . THR A 1 89 ? -3.941 9.247 35.732 1.00 96.06 89 THR A N 1
ATOM 701 C CA . THR A 1 89 ? -2.804 8.610 36.406 1.00 96.06 89 THR A CA 1
ATOM 702 C C . THR A 1 89 ? -2.979 7.095 36.448 1.00 96.06 89 THR A C 1
ATOM 704 O O . THR A 1 89 ? -2.063 6.364 36.073 1.00 96.06 89 THR A O 1
ATOM 707 N N . MET A 1 90 ? -4.171 6.614 36.816 1.00 95.81 90 MET A N 1
ATOM 708 C CA . MET A 1 90 ? -4.493 5.187 36.821 1.00 95.81 90 MET A CA 1
ATOM 709 C C . MET A 1 90 ? -4.332 4.573 35.424 1.00 95.81 90 MET A C 1
ATOM 711 O O . MET A 1 90 ? -3.665 3.551 35.268 1.00 95.81 90 MET A O 1
ATOM 715 N N . LEU A 1 91 ? -4.915 5.196 34.395 1.00 95.56 91 LEU A N 1
ATOM 716 C CA . LEU A 1 91 ? -4.861 4.681 33.027 1.00 95.56 91 LEU A CA 1
ATOM 717 C C . LEU A 1 91 ? -3.427 4.673 32.481 1.00 95.56 91 LEU A C 1
ATOM 719 O O . LEU A 1 91 ? -3.012 3.678 31.886 1.00 95.56 91 LEU A O 1
ATOM 723 N N . ALA A 1 92 ? -2.662 5.743 32.712 1.00 94.69 92 ALA A N 1
ATOM 724 C CA . ALA A 1 92 ? -1.260 5.828 32.316 1.00 94.69 92 ALA A CA 1
ATOM 725 C C . ALA A 1 92 ? -0.419 4.739 32.997 1.00 94.69 92 ALA A C 1
ATOM 727 O O . ALA A 1 92 ? 0.295 4.016 32.307 1.00 94.69 92 ALA A O 1
ATOM 728 N N . ALA A 1 93 ? -0.574 4.550 34.312 1.00 95.00 93 ALA A N 1
ATOM 729 C CA . ALA A 1 93 ? 0.148 3.529 35.068 1.00 95.00 93 ALA A CA 1
ATOM 730 C C . ALA A 1 93 ? -0.187 2.101 34.599 1.00 95.00 93 ALA A C 1
ATOM 732 O O . ALA A 1 93 ? 0.704 1.262 34.457 1.00 95.00 93 ALA A O 1
ATOM 733 N N . LEU A 1 94 ? -1.462 1.816 34.307 1.00 95.12 94 LEU A N 1
ATOM 734 C CA . LEU A 1 94 ? -1.884 0.518 33.771 1.00 95.12 94 LEU A CA 1
ATOM 735 C C . LEU A 1 94 ? -1.281 0.249 32.385 1.00 95.12 94 LEU A C 1
ATOM 737 O O . LEU A 1 94 ? -0.785 -0.852 32.129 1.00 95.12 94 LEU A O 1
ATOM 741 N N . VAL A 1 95 ? -1.309 1.245 31.493 1.00 95.50 95 VAL A N 1
ATOM 742 C CA . VAL A 1 95 ? -0.736 1.127 30.144 1.00 95.50 95 VAL A CA 1
ATOM 743 C C . VAL A 1 95 ? 0.786 1.008 30.200 1.00 95.50 95 VAL A C 1
ATOM 745 O O . VAL A 1 95 ? 1.336 0.197 29.462 1.00 95.50 95 VAL A O 1
ATOM 748 N N . GLU A 1 96 ? 1.467 1.738 31.084 1.00 95.81 96 GLU A N 1
ATOM 749 C CA . GLU A 1 96 ? 2.914 1.618 31.300 1.00 95.81 96 GLU A CA 1
ATOM 750 C C . GLU A 1 96 ? 3.290 0.220 31.814 1.00 95.81 96 GLU A C 1
ATOM 752 O O . GLU A 1 96 ? 4.207 -0.410 31.290 1.00 95.81 96 GLU A O 1
ATOM 757 N N . SER A 1 97 ? 2.531 -0.309 32.778 1.00 95.69 97 SER A N 1
ATOM 758 C CA . SER A 1 97 ? 2.781 -1.626 33.373 1.00 95.69 97 SER A CA 1
ATOM 759 C C . SER A 1 97 ? 2.565 -2.785 32.391 1.00 95.69 97 SER A C 1
ATOM 761 O O . SER A 1 97 ? 3.370 -3.717 32.344 1.00 95.69 97 SER A O 1
ATOM 763 N N . LEU A 1 98 ? 1.489 -2.747 31.597 1.00 94.62 98 LEU A N 1
ATOM 764 C CA . LEU A 1 98 ? 1.115 -3.841 30.687 1.00 94.62 98 LEU A CA 1
ATOM 765 C C . LEU A 1 98 ? 1.573 -3.612 29.236 1.00 94.62 98 LEU A C 1
ATOM 767 O O . LEU A 1 98 ? 1.486 -4.515 28.400 1.00 94.62 98 LEU A O 1
ATOM 771 N N . GLY A 1 99 ? 2.073 -2.421 28.921 1.00 93.69 99 GLY A N 1
ATOM 772 C CA . GLY A 1 99 ? 2.648 -2.009 27.641 1.00 93.69 99 GLY A CA 1
ATOM 773 C C . GLY A 1 99 ? 1.646 -1.524 26.586 1.00 93.69 99 GLY A C 1
ATOM 774 O O . GLY A 1 99 ? 2.013 -0.721 25.736 1.00 93.69 99 GLY A O 1
ATOM 775 N N . THR A 1 100 ? 0.392 -1.991 26.595 1.00 93.94 100 THR A N 1
ATOM 776 C CA . THR A 1 100 ? -0.631 -1.585 25.605 1.00 93.94 100 THR A CA 1
ATOM 777 C C . THR A 1 100 ? -2.025 -1.573 26.220 1.00 93.94 100 THR A C 1
ATOM 779 O O . THR A 1 100 ? -2.317 -2.414 27.071 1.00 93.94 100 THR A O 1
ATOM 782 N N . LEU A 1 101 ? -2.912 -0.701 25.728 1.00 93.50 101 LEU A N 1
ATOM 783 C CA . LEU A 1 101 ? -4.313 -0.658 26.162 1.00 93.50 101 LEU A CA 1
ATOM 784 C C . LEU A 1 101 ? -5.031 -2.003 25.957 1.00 93.50 101 LEU A C 1
ATOM 786 O O . LEU A 1 101 ? -5.783 -2.426 26.824 1.00 93.50 101 LEU A O 1
ATOM 790 N N . GLU A 1 102 ? -4.762 -2.713 24.860 1.00 93.06 102 GLU A N 1
ATOM 791 C CA . GLU A 1 102 ? -5.356 -4.032 24.597 1.00 93.06 102 GLU A CA 1
ATOM 792 C C . GLU A 1 102 ? -5.045 -5.038 25.717 1.00 93.06 102 GLU A C 1
ATOM 794 O O . GLU A 1 102 ? -5.944 -5.707 26.225 1.00 93.06 102 GLU A O 1
ATOM 799 N N . LYS A 1 103 ? -3.788 -5.082 26.177 1.00 95.19 103 LYS A N 1
ATOM 800 C CA . LYS A 1 103 ? -3.377 -5.923 27.312 1.00 95.19 103 LYS A CA 1
ATOM 801 C C . LYS A 1 103 ? -4.018 -5.486 28.631 1.00 95.19 103 LYS A C 1
ATOM 803 O O . LYS A 1 103 ? -4.358 -6.349 29.437 1.00 95.19 103 LYS A O 1
ATOM 808 N N . VAL A 1 104 ? -4.214 -4.180 28.844 1.00 96.12 104 VAL A N 1
ATOM 809 C CA . VAL A 1 104 ? -4.963 -3.662 30.004 1.00 96.12 104 VAL A CA 1
ATOM 810 C C . VAL A 1 104 ? -6.393 -4.190 29.981 1.00 96.12 104 VAL A C 1
ATOM 812 O O . VAL A 1 104 ? -6.823 -4.816 30.945 1.00 96.12 104 VAL A O 1
ATOM 815 N N . ILE A 1 105 ? -7.107 -4.017 28.868 1.00 95.88 105 ILE A N 1
ATOM 816 C CA . ILE A 1 105 ? -8.490 -4.485 28.724 1.00 95.88 105 ILE A CA 1
ATOM 817 C C . ILE A 1 105 ? -8.584 -6.008 28.883 1.00 95.88 105 ILE A C 1
ATOM 819 O O . ILE A 1 105 ? -9.476 -6.485 29.580 1.00 95.88 105 ILE A O 1
ATOM 823 N N . ALA A 1 106 ? -7.646 -6.775 28.322 1.00 95.56 106 ALA A N 1
ATOM 824 C CA . ALA A 1 106 ? -7.593 -8.225 28.506 1.00 95.56 106 ALA A CA 1
ATOM 825 C C . ALA A 1 106 ? -7.400 -8.627 29.981 1.00 95.56 106 ALA A C 1
ATOM 827 O O . ALA A 1 106 ? -8.079 -9.532 30.461 1.00 95.56 106 ALA A O 1
ATOM 828 N N . SER A 1 107 ? -6.526 -7.933 30.718 1.00 96.94 107 SER A N 1
ATOM 829 C CA . SER A 1 107 ? -6.321 -8.155 32.157 1.00 96.94 107 SER A CA 1
ATOM 830 C C . SER A 1 107 ? -7.580 -7.827 32.970 1.00 96.94 107 SER A C 1
ATOM 832 O O . SER A 1 107 ? -8.013 -8.611 33.817 1.00 96.94 107 SER A O 1
ATOM 834 N N . LEU A 1 108 ? -8.234 -6.704 32.659 1.00 96.56 108 LEU A N 1
ATOM 835 C CA . LEU A 1 108 ? -9.480 -6.299 33.310 1.00 96.56 108 LEU A CA 1
ATOM 836 C C . LEU A 1 108 ? -10.629 -7.268 33.021 1.00 96.56 108 LEU A C 1
ATOM 838 O O . LEU A 1 108 ? -11.422 -7.537 33.914 1.00 96.56 108 LEU A O 1
ATOM 842 N N . LEU A 1 109 ? -10.696 -7.840 31.817 1.00 96.00 109 LEU A N 1
ATOM 843 C CA . LEU A 1 109 ? -11.678 -8.872 31.476 1.00 96.00 109 LEU A CA 1
ATOM 844 C C . LEU A 1 109 ? -11.503 -10.155 32.296 1.00 96.00 109 LEU A C 1
ATOM 846 O O . LEU A 1 109 ? -12.494 -10.814 32.590 1.00 96.00 109 LEU A O 1
ATOM 850 N N . VAL A 1 110 ? -10.277 -10.508 32.692 1.00 96.62 110 VAL A N 1
ATOM 851 C CA . VAL A 1 110 ? -10.043 -11.659 33.580 1.00 96.62 110 VAL A CA 1
ATOM 852 C C . VAL A 1 110 ? -10.582 -11.383 34.985 1.00 96.62 110 VAL A C 1
ATOM 854 O O . VAL A 1 110 ? -11.167 -12.274 35.595 1.00 96.62 110 VAL A O 1
ATOM 857 N N . ARG A 1 111 ? -10.408 -10.158 35.497 1.00 96.62 111 ARG A N 1
ATOM 858 C CA . ARG A 1 111 ? -10.821 -9.788 36.862 1.00 96.62 111 ARG A CA 1
ATOM 859 C C . ARG A 1 111 ? -12.312 -9.460 36.977 1.00 96.62 111 ARG A C 1
ATOM 861 O O . ARG A 1 111 ? -12.958 -9.920 37.909 1.00 96.62 111 ARG A O 1
ATOM 868 N N . TYR A 1 112 ? -12.846 -8.687 36.037 1.00 97.25 112 TYR A N 1
ATOM 869 C CA . TYR A 1 112 ? -14.203 -8.128 36.076 1.00 97.25 112 TYR A CA 1
ATOM 870 C C . TYR A 1 112 ? -15.139 -8.752 35.035 1.00 97.25 112 TYR A C 1
ATOM 872 O O . TYR A 1 112 ? -16.224 -8.241 34.789 1.00 97.25 112 TYR A O 1
ATOM 880 N N . GLY A 1 113 ? -14.737 -9.851 34.392 1.00 95.00 113 GLY A N 1
ATOM 881 C CA . GLY A 1 113 ? -15.477 -10.444 33.277 1.00 95.00 113 GLY A CA 1
ATOM 882 C C . GLY A 1 113 ? -16.888 -10.929 33.611 1.00 95.00 113 GLY A C 1
ATOM 883 O O . GLY A 1 113 ? -17.736 -10.940 32.719 1.00 95.00 113 GLY A O 1
ATOM 884 N N . GLU A 1 114 ? -17.138 -11.319 34.864 1.00 97.31 114 GLU A N 1
ATOM 885 C CA . GLU A 1 114 ? -18.456 -11.768 35.340 1.00 97.31 114 GLU A CA 1
ATOM 886 C C . GLU A 1 114 ? -19.399 -10.614 35.707 1.00 97.31 114 GLU A C 1
ATOM 888 O O . GLU A 1 114 ? -20.583 -10.861 35.917 1.00 97.31 114 GLU A O 1
ATOM 893 N N . GLU A 1 115 ? -18.908 -9.372 35.780 1.00 96.31 115 GLU A N 1
ATOM 894 C CA . GLU A 1 115 ? -19.756 -8.211 36.062 1.00 96.31 115 GLU A CA 1
ATOM 895 C C . GLU A 1 115 ? -20.813 -8.068 34.962 1.00 96.31 115 GLU A C 1
ATOM 897 O O . GLU A 1 115 ? -20.503 -8.065 33.762 1.00 96.31 115 GLU A O 1
ATOM 902 N N . GLU A 1 116 ? -22.076 -7.965 35.366 1.00 95.62 116 GLU A N 1
ATOM 903 C CA . GLU A 1 116 ? -23.186 -7.846 34.430 1.00 95.62 116 GLU A CA 1
ATOM 904 C C . GLU A 1 116 ? -23.386 -6.397 33.993 1.00 95.62 116 GLU A C 1
ATOM 906 O O . GLU A 1 116 ? -23.424 -5.474 34.807 1.00 95.62 116 GLU A O 1
ATOM 911 N N . ILE A 1 117 ? -23.582 -6.199 32.689 1.00 95.25 117 ILE A N 1
ATOM 912 C CA . ILE A 1 117 ? -23.920 -4.892 32.125 1.00 95.25 117 ILE A CA 1
ATOM 913 C C . ILE A 1 117 ? -25.150 -4.977 31.224 1.00 95.25 117 ILE A C 1
ATOM 915 O O . ILE A 1 117 ? -25.401 -5.998 30.577 1.00 95.25 117 ILE A O 1
ATOM 919 N N . SER A 1 118 ? -25.928 -3.894 31.170 1.00 94.44 118 SER A N 1
ATOM 920 C CA . SER A 1 118 ? -27.067 -3.767 30.264 1.00 94.44 118 SER A CA 1
ATOM 921 C C . SER A 1 118 ? -26.615 -3.387 28.852 1.00 94.44 118 SER A C 1
ATOM 923 O O . SER A 1 118 ? -25.706 -2.579 28.650 1.00 94.44 118 SER A O 1
ATOM 925 N N . PHE A 1 119 ? -27.268 -3.964 27.845 1.00 95.69 119 PHE A N 1
ATOM 926 C CA . PHE A 1 119 ? -27.017 -3.637 26.442 1.00 95.69 119 PHE A CA 1
ATOM 927 C C . PHE A 1 119 ? -28.300 -3.706 25.607 1.00 95.69 119 PHE A C 1
ATOM 929 O O . PHE A 1 119 ? -29.279 -4.361 25.962 1.00 95.69 119 PHE A O 1
ATOM 936 N N . ALA A 1 120 ? -28.312 -3.032 24.462 1.00 96.12 120 ALA A N 1
ATOM 937 C CA . ALA A 1 120 ? -29.378 -3.125 23.478 1.00 96.12 120 ALA A CA 1
ATOM 938 C C . ALA A 1 120 ? -29.060 -4.216 22.444 1.00 96.12 120 ALA A C 1
ATOM 940 O O . ALA A 1 120 ? -27.990 -4.222 21.833 1.00 96.12 120 ALA A O 1
ATOM 941 N N . ALA A 1 121 ? -30.007 -5.127 22.218 1.00 95.44 121 ALA A N 1
ATOM 942 C CA . ALA A 1 121 ? -29.865 -6.162 21.201 1.00 95.44 121 ALA A CA 1
ATOM 943 C C . ALA A 1 121 ? -30.037 -5.572 19.792 1.00 95.44 121 ALA A C 1
ATOM 945 O O . ALA A 1 121 ? -31.020 -4.885 19.507 1.00 95.44 121 ALA A O 1
ATOM 946 N N . PHE A 1 122 ? -29.096 -5.866 18.901 1.00 96.38 122 PHE A N 1
ATOM 947 C CA . PHE A 1 122 ? -29.181 -5.541 17.483 1.00 96.38 122 PHE A CA 1
ATOM 948 C C . PHE A 1 122 ? -29.787 -6.709 16.707 1.00 96.38 122 PHE A C 1
ATOM 950 O O . PHE A 1 122 ? -29.315 -7.840 16.812 1.00 96.38 122 PHE A O 1
ATOM 957 N N . ALA A 1 123 ? -30.797 -6.427 15.886 1.00 92.69 123 ALA A N 1
ATOM 958 C CA . ALA A 1 123 ? -31.385 -7.399 14.975 1.00 92.69 123 ALA A CA 1
ATOM 959 C C . ALA A 1 123 ? -30.909 -7.125 13.542 1.00 92.69 123 ALA A C 1
ATOM 961 O O . ALA A 1 123 ? -31.216 -6.083 12.965 1.00 92.69 123 ALA A O 1
ATOM 962 N N . GLY A 1 124 ? -30.169 -8.064 12.953 1.00 92.62 124 GLY A N 1
ATOM 963 C CA . GLY A 1 124 ? -29.751 -7.978 11.556 1.00 92.62 124 GLY A CA 1
ATOM 964 C C . GLY A 1 124 ? -28.640 -8.960 11.197 1.00 92.62 124 GLY A C 1
ATOM 965 O O . GLY A 1 124 ? -27.893 -9.423 12.058 1.00 92.62 124 GLY A O 1
ATOM 966 N N . GLY A 1 125 ? -28.524 -9.270 9.904 1.00 94.25 125 GLY A N 1
ATOM 967 C CA . GLY A 1 125 ? -27.426 -10.086 9.382 1.00 94.25 125 GLY A CA 1
ATOM 968 C C . GLY A 1 125 ? -26.080 -9.351 9.399 1.00 94.25 125 GLY A C 1
ATOM 969 O O . GLY A 1 125 ? -26.016 -8.149 9.658 1.00 94.25 125 GLY A O 1
ATOM 970 N N . GLN A 1 126 ? -25.005 -10.061 9.049 1.00 95.00 126 GLN A N 1
ATOM 971 C CA . GLN A 1 126 ? -23.624 -9.557 9.096 1.00 95.00 126 GLN A CA 1
ATOM 972 C C . GLN A 1 126 ? -23.437 -8.212 8.368 1.00 95.00 126 GLN A C 1
ATOM 974 O O . GLN A 1 126 ? -22.862 -7.281 8.927 1.00 95.00 126 GLN A O 1
ATOM 979 N N . LYS A 1 127 ? -23.988 -8.061 7.154 1.00 96.69 127 LYS A N 1
ATOM 980 C CA . LYS A 1 127 ? -23.955 -6.793 6.402 1.00 96.69 127 LYS A CA 1
ATOM 981 C C . LYS A 1 127 ? -24.566 -5.630 7.191 1.00 96.69 127 LYS A C 1
ATOM 983 O O . LYS A 1 127 ? -23.975 -4.558 7.262 1.00 96.69 127 LYS A O 1
ATOM 988 N N . ALA A 1 128 ? -25.739 -5.840 7.791 1.00 96.50 128 ALA A N 1
ATOM 989 C CA . ALA A 1 128 ? -26.438 -4.807 8.554 1.00 96.50 128 ALA A CA 1
ATOM 990 C C . ALA A 1 128 ? -25.672 -4.428 9.829 1.00 96.50 128 ALA A C 1
ATOM 992 O O . ALA A 1 128 ? -25.603 -3.247 10.160 1.00 96.50 128 ALA A O 1
ATOM 993 N N . GLN A 1 129 ? -25.055 -5.408 10.498 1.00 96.06 129 GLN A N 1
ATOM 994 C CA . GLN A 1 129 ? -24.197 -5.176 11.664 1.00 96.06 129 GLN A CA 1
ATOM 995 C C . GLN A 1 129 ? -23.001 -4.286 11.304 1.00 96.06 129 GLN A C 1
ATOM 997 O O . GLN A 1 129 ? -22.769 -3.279 11.967 1.00 96.06 129 GLN A O 1
ATOM 1002 N N . ILE A 1 130 ? -22.280 -4.603 10.222 1.00 96.56 130 ILE A N 1
ATOM 1003 C CA . ILE A 1 130 ? -21.104 -3.826 9.801 1.00 96.56 130 ILE A CA 1
ATOM 1004 C C . ILE A 1 130 ? -21.501 -2.406 9.380 1.00 96.56 130 ILE A C 1
ATOM 1006 O O . ILE A 1 130 ? -20.856 -1.442 9.786 1.00 96.56 130 ILE A O 1
ATOM 1010 N N . LEU A 1 131 ? -22.586 -2.251 8.616 1.00 96.06 131 LEU A N 1
ATOM 1011 C CA . LEU A 1 131 ? -23.070 -0.927 8.227 1.00 96.06 131 LEU A CA 1
ATOM 1012 C C . LEU A 1 131 ? -23.475 -0.105 9.461 1.00 96.06 131 LEU A C 1
ATOM 1014 O O . LEU A 1 131 ? -23.062 1.049 9.585 1.00 96.06 131 LEU A O 1
ATOM 1018 N N . ALA A 1 132 ? -24.220 -0.687 10.406 1.00 94.75 132 ALA A N 1
ATOM 1019 C CA . ALA A 1 132 ? -24.583 -0.015 11.655 1.00 94.75 132 ALA A CA 1
ATOM 1020 C C . ALA A 1 132 ? -23.348 0.390 12.479 1.00 94.75 132 ALA A C 1
ATOM 1022 O O . ALA A 1 132 ? -23.306 1.497 13.020 1.00 94.75 132 ALA A O 1
ATOM 1023 N N . LEU A 1 133 ? -22.318 -0.461 12.506 1.00 94.31 133 LEU A N 1
ATOM 1024 C CA . LEU A 1 133 ? -21.023 -0.142 13.097 1.00 94.31 133 LEU A CA 1
ATOM 1025 C C . LEU A 1 133 ? -20.384 1.071 12.408 1.00 94.31 133 LEU A C 1
ATOM 1027 O O . LEU A 1 133 ? -19.898 1.967 13.094 1.00 94.31 133 LEU A O 1
ATOM 1031 N N . HIS A 1 134 ? -20.418 1.169 11.075 1.00 93.69 134 HIS A N 1
ATOM 1032 C CA . HIS A 1 134 ? -19.910 2.351 10.364 1.00 93.69 134 HIS A CA 1
ATOM 1033 C C . HIS A 1 134 ? -20.652 3.623 10.772 1.00 93.69 134 HIS A C 1
ATOM 1035 O O . HIS A 1 134 ? -20.008 4.610 11.119 1.00 93.69 134 HIS A O 1
ATOM 1041 N N . ALA A 1 135 ? -21.986 3.592 10.801 1.00 91.25 135 ALA A N 1
ATOM 1042 C CA . ALA A 1 135 ? -22.807 4.744 11.185 1.00 91.25 135 ALA A CA 1
ATOM 1043 C C . ALA A 1 135 ? -22.501 5.241 12.608 1.00 91.25 135 ALA A C 1
ATOM 1045 O O . ALA A 1 135 ? -22.503 6.441 12.864 1.00 91.25 135 ALA A O 1
ATOM 1046 N N . ALA A 1 136 ? -22.200 4.323 13.530 1.00 89.69 136 ALA A N 1
ATOM 1047 C CA . ALA A 1 136 ? -21.900 4.651 14.920 1.00 89.69 136 ALA A CA 1
ATOM 1048 C C . ALA A 1 136 ? -20.482 5.209 15.146 1.00 89.69 136 ALA A C 1
ATOM 1050 O O . ALA A 1 136 ? -20.200 5.751 16.215 1.00 89.69 136 ALA A O 1
ATOM 1051 N N . ASN A 1 137 ? -19.571 5.056 14.180 1.00 86.00 137 ASN A N 1
ATOM 1052 C CA . ASN A 1 137 ? -18.154 5.373 14.365 1.00 86.00 137 ASN A CA 1
ATOM 1053 C C . ASN A 1 137 ? -17.744 6.769 13.879 1.00 86.00 137 ASN A C 1
ATOM 1055 O O . ASN A 1 137 ? -16.695 7.258 14.301 1.00 86.00 137 ASN A O 1
ATOM 1059 N N . TYR A 1 138 ? -18.557 7.436 13.059 1.00 75.44 138 TYR A N 1
ATOM 1060 C CA . TYR A 1 138 ? -18.289 8.796 12.586 1.00 75.44 138 TYR A CA 1
ATOM 1061 C C . TYR A 1 138 ? -18.965 9.829 13.501 1.00 75.44 138 TYR A C 1
ATOM 1063 O O . TYR A 1 138 ? -20.095 10.247 13.272 1.00 75.44 138 TYR A O 1
ATOM 1071 N N . GLY A 1 139 ? -18.254 10.212 14.568 1.00 70.25 139 GLY A N 1
ATOM 1072 C CA . GLY A 1 139 ? -18.676 11.197 15.573 1.00 70.25 139 GLY A CA 1
ATOM 1073 C C . GLY A 1 139 ? -17.530 12.134 15.978 1.00 70.25 139 GLY A C 1
ATOM 1074 O O . GLY A 1 139 ? -16.775 12.596 15.125 1.00 70.25 139 GLY A O 1
ATOM 1075 N N . SER A 1 140 ? -17.386 12.414 17.276 1.00 65.12 140 SER A N 1
ATOM 1076 C CA . SER A 1 140 ? -16.361 13.323 17.822 1.00 65.12 140 SER A CA 1
ATOM 1077 C C . SER A 1 140 ? -14.928 12.787 17.718 1.00 65.12 140 SER A C 1
ATOM 1079 O O . SER A 1 140 ? -14.013 13.557 17.443 1.00 65.12 140 SER A O 1
ATOM 1081 N N . GLU A 1 141 ? -14.727 11.478 17.875 1.00 76.62 141 GLU A N 1
ATOM 1082 C CA . GLU A 1 141 ? -13.424 10.831 17.680 1.00 76.62 141 GLU A CA 1
ATOM 1083 C C . GLU A 1 141 ? -13.453 9.969 16.416 1.00 76.62 141 GLU A C 1
ATOM 1085 O O . GLU A 1 141 ? -14.269 9.047 16.294 1.00 76.62 141 GLU A O 1
ATOM 1090 N N . LYS A 1 142 ? -12.559 10.265 15.471 1.00 82.69 142 LYS A N 1
ATOM 1091 C CA . LYS A 1 142 ? -12.509 9.583 14.175 1.00 82.69 142 LYS A CA 1
ATOM 1092 C C . LYS A 1 142 ? -11.690 8.290 14.267 1.00 82.69 142 LYS A C 1
ATOM 1094 O O . LYS A 1 142 ? -10.660 8.291 14.933 1.00 82.69 142 LYS A O 1
ATOM 1099 N N . PRO A 1 143 ? -12.122 7.204 13.605 1.00 89.25 143 PRO A N 1
ATOM 1100 C CA . PRO A 1 143 ? -11.311 5.998 13.480 1.00 89.25 143 PRO A CA 1
ATOM 1101 C C . PRO A 1 143 ? -10.049 6.234 12.639 1.00 89.25 143 PRO A C 1
ATOM 1103 O O . PRO A 1 143 ? -10.010 7.146 11.807 1.00 89.25 143 PRO A O 1
ATOM 1106 N N . ASP A 1 144 ? -9.033 5.397 12.848 1.00 91.25 144 ASP A N 1
ATOM 1107 C CA . ASP A 1 144 ? -7.793 5.436 12.077 1.00 91.25 144 ASP A CA 1
ATOM 1108 C C . ASP A 1 144 ? -7.999 4.915 10.643 1.00 91.25 144 ASP A C 1
ATOM 1110 O O . ASP A 1 144 ? -8.884 4.102 10.369 1.00 91.25 144 ASP A O 1
ATOM 1114 N N . ALA A 1 145 ? -7.189 5.400 9.700 1.00 93.00 145 ALA A N 1
ATOM 1115 C CA . ALA A 1 145 ? -7.393 5.130 8.276 1.00 93.00 145 ALA A CA 1
ATOM 1116 C C . ALA A 1 145 ? -7.311 3.633 7.919 1.00 93.00 145 ALA A C 1
ATOM 1118 O O . ALA A 1 145 ? -8.047 3.172 7.043 1.00 93.00 145 ALA A O 1
ATOM 1119 N N . LEU A 1 146 ? -6.448 2.865 8.590 1.00 94.75 146 LEU A N 1
ATOM 1120 C CA . LEU A 1 146 ? -6.277 1.438 8.307 1.00 94.75 146 LEU A CA 1
ATOM 1121 C C . LEU A 1 146 ? -7.425 0.612 8.893 1.00 94.75 146 LEU A C 1
ATOM 1123 O O . LEU A 1 146 ? -7.936 -0.283 8.220 1.00 94.75 146 LEU A O 1
ATOM 1127 N N . GLY A 1 147 ? -7.900 0.950 10.090 1.00 94.44 147 GLY A N 1
ATOM 1128 C CA . GLY A 1 147 ? -9.090 0.349 10.680 1.00 94.44 147 GLY A CA 1
ATOM 1129 C C . GLY A 1 147 ? -10.359 0.650 9.873 1.00 94.44 147 GLY A C 1
ATOM 1130 O O . GLY A 1 147 ? -11.179 -0.245 9.648 1.00 94.44 147 GLY A O 1
ATOM 1131 N N . VAL A 1 148 ? -10.493 1.866 9.325 1.00 95.69 148 VAL A N 1
ATOM 1132 C CA . VAL A 1 148 ? -11.553 2.200 8.353 1.00 95.69 148 VAL A CA 1
ATOM 1133 C C . VAL A 1 148 ? -11.455 1.313 7.111 1.00 95.69 148 VAL A C 1
ATOM 1135 O O . VAL A 1 148 ? -12.455 0.719 6.707 1.00 95.69 148 VAL A O 1
ATOM 1138 N N . ALA A 1 149 ? -10.263 1.200 6.516 1.00 96.25 149 ALA A N 1
ATOM 1139 C CA . ALA A 1 149 ? -10.024 0.383 5.327 1.00 96.25 149 ALA A CA 1
ATOM 1140 C C . ALA A 1 149 ? -10.392 -1.092 5.554 1.00 96.25 149 ALA A C 1
ATOM 1142 O O . ALA A 1 149 ? -11.140 -1.676 4.763 1.00 96.25 149 ALA A O 1
ATOM 1143 N N . HIS A 1 150 ? -9.938 -1.666 6.672 1.00 96.06 150 HIS A N 1
ATOM 1144 C CA . HIS A 1 150 ? -10.281 -3.022 7.102 1.00 96.06 150 HIS A CA 1
ATOM 1145 C C . HIS A 1 150 ? -11.796 -3.206 7.223 1.00 96.06 150 HIS A C 1
ATOM 1147 O O . HIS A 1 150 ? -12.374 -4.105 6.613 1.00 96.06 150 HIS A O 1
ATOM 1153 N N . SER A 1 151 ? -12.468 -2.315 7.951 1.00 96.62 151 SER A N 1
ATOM 1154 C CA . SER A 1 151 ? -13.911 -2.410 8.174 1.00 96.62 151 SER A CA 1
ATOM 1155 C C . SER A 1 151 ? -14.731 -2.257 6.888 1.00 96.62 151 SER A C 1
ATOM 1157 O O . SER A 1 151 ? -15.714 -2.974 6.682 1.00 96.62 151 SER A O 1
ATOM 1159 N N . PHE A 1 152 ? -14.324 -1.363 5.983 1.00 97.31 152 PHE A N 1
ATOM 1160 C CA . PHE A 1 152 ? -14.955 -1.227 4.669 1.00 97.31 152 PHE A CA 1
ATOM 1161 C C . PHE A 1 152 ? -14.766 -2.484 3.822 1.00 97.31 152 PHE A C 1
ATOM 1163 O O . PHE A 1 152 ? -15.724 -2.942 3.197 1.00 97.31 152 PHE A O 1
ATOM 1170 N N . ARG A 1 153 ? -13.578 -3.102 3.849 1.00 97.44 153 ARG A N 1
ATOM 1171 C CA . ARG A 1 153 ? -13.334 -4.372 3.156 1.00 97.44 153 ARG A CA 1
ATOM 1172 C C . ARG A 1 153 ? -14.232 -5.486 3.694 1.00 97.44 153 ARG A C 1
ATOM 1174 O O . ARG A 1 153 ? -14.824 -6.211 2.898 1.00 97.44 153 ARG A O 1
ATOM 1181 N N . GLN A 1 154 ? -14.399 -5.579 5.015 1.00 97.25 154 GLN A N 1
ATOM 1182 C CA . GLN A 1 154 ? -15.319 -6.540 5.637 1.00 97.25 154 GLN A CA 1
ATOM 1183 C C . GLN A 1 154 ? -16.772 -6.321 5.191 1.00 97.25 154 GLN A C 1
ATOM 1185 O O . GLN A 1 154 ? -17.487 -7.286 4.929 1.00 97.25 154 GLN A O 1
ATOM 1190 N N . ALA A 1 155 ? -17.211 -5.067 5.039 1.00 97.62 155 ALA A N 1
ATOM 1191 C CA . ALA A 1 155 ? -18.545 -4.770 4.519 1.00 97.62 155 ALA A CA 1
ATOM 1192 C C . ALA A 1 155 ? -18.722 -5.238 3.069 1.00 97.62 155 ALA A C 1
ATOM 1194 O O . ALA A 1 155 ? -19.750 -5.834 2.748 1.00 97.62 155 ALA A O 1
ATOM 1195 N N . VAL A 1 156 ? -17.720 -5.017 2.210 1.00 98.00 156 VAL A N 1
ATOM 1196 C CA . VAL A 1 156 ? -17.738 -5.495 0.817 1.00 98.00 156 VAL A CA 1
ATOM 1197 C C . VAL A 1 156 ? -17.800 -7.021 0.761 1.00 98.00 156 VAL A C 1
ATOM 1199 O O . VAL A 1 156 ? -18.622 -7.568 0.029 1.00 98.00 156 VAL A O 1
ATOM 1202 N N . VAL A 1 157 ? -17.003 -7.714 1.581 1.00 97.62 157 VAL A N 1
ATOM 1203 C CA . VAL A 1 157 ? -17.042 -9.184 1.703 1.00 97.62 157 VAL A CA 1
ATOM 1204 C C . VAL A 1 157 ? -18.418 -9.672 2.170 1.00 97.62 157 VAL A C 1
ATOM 1206 O O . VAL A 1 157 ? -18.917 -10.674 1.667 1.00 97.62 157 VAL A O 1
ATOM 1209 N N . ALA A 1 158 ? -19.078 -8.932 3.064 1.00 96.81 158 ALA A N 1
ATOM 1210 C CA . ALA A 1 158 ? -20.445 -9.209 3.505 1.00 96.81 158 ALA A CA 1
ATOM 1211 C C . ALA A 1 158 ? -21.534 -8.817 2.476 1.00 96.81 158 ALA A C 1
ATOM 1213 O O . ALA A 1 158 ? -22.726 -8.927 2.772 1.00 96.81 158 ALA A O 1
ATOM 1214 N N . GLY A 1 159 ? -21.161 -8.349 1.279 1.00 97.69 159 GLY A N 1
ATOM 1215 C CA . GLY A 1 159 ? -22.084 -8.009 0.191 1.00 97.69 159 GLY A CA 1
ATOM 1216 C C . GLY A 1 159 ? -22.608 -6.568 0.207 1.00 97.69 159 GLY A C 1
ATOM 1217 O O . GLY A 1 159 ? -23.661 -6.288 -0.374 1.00 97.69 159 GLY A O 1
ATOM 1218 N N . ALA A 1 160 ? -21.938 -5.644 0.900 1.00 97.88 160 ALA A N 1
ATOM 1219 C CA . ALA A 1 160 ? -22.211 -4.215 0.775 1.00 97.88 160 ALA A CA 1
ATOM 1220 C C . ALA A 1 160 ? -21.517 -3.616 -0.455 1.00 97.88 160 ALA A C 1
ATOM 1222 O O . ALA A 1 160 ? -20.366 -3.919 -0.761 1.00 97.88 160 ALA A O 1
ATOM 1223 N N . THR A 1 161 ? -22.212 -2.716 -1.135 1.00 98.25 161 THR A N 1
ATOM 1224 C CA . THR A 1 161 ? -21.637 -1.882 -2.196 1.00 98.25 161 THR A CA 1
ATOM 1225 C C . THR A 1 161 ? -20.921 -0.664 -1.597 1.00 98.25 161 THR A C 1
ATOM 1227 O O . THR A 1 161 ? -21.311 -0.194 -0.520 1.00 98.25 161 THR A O 1
ATOM 1230 N N . PRO A 1 162 ? -19.903 -0.099 -2.272 1.00 97.75 162 PRO A N 1
ATOM 1231 C CA . PRO A 1 162 ? -19.277 1.154 -1.845 1.00 97.75 162 PRO A CA 1
ATOM 1232 C C . PRO A 1 162 ? -20.281 2.299 -1.632 1.00 97.75 162 PRO A C 1
ATOM 1234 O O . PRO A 1 162 ? -20.121 3.100 -0.712 1.00 97.75 162 PRO A O 1
ATOM 1237 N N . GLU A 1 163 ? -21.349 2.356 -2.429 1.00 98.06 163 GLU A N 1
ATOM 1238 C CA . GLU A 1 163 ? -22.427 3.341 -2.317 1.00 98.06 163 GLU A CA 1
ATOM 1239 C C . GLU A 1 163 ? -23.269 3.147 -1.049 1.00 98.06 163 GLU A C 1
ATOM 1241 O O . GLU A 1 163 ? -23.655 4.128 -0.411 1.00 98.06 163 GLU A O 1
ATOM 1246 N N . GLU A 1 164 ? -23.554 1.901 -0.660 1.00 97.25 164 GLU A N 1
ATOM 1247 C CA . GLU A 1 164 ? -24.227 1.601 0.610 1.00 97.25 164 GLU A CA 1
ATOM 1248 C C . GLU A 1 164 ? -23.352 1.977 1.806 1.00 97.25 164 GLU A C 1
ATOM 1250 O O . GLU A 1 164 ? -23.852 2.599 2.743 1.00 97.25 164 GLU A O 1
ATOM 1255 N N . ILE A 1 165 ? -22.053 1.662 1.755 1.00 97.25 165 ILE A N 1
ATOM 1256 C CA . ILE A 1 165 ? -21.089 2.042 2.797 1.00 97.25 165 ILE A CA 1
ATOM 1257 C C . ILE A 1 165 ? -21.035 3.568 2.925 1.00 97.25 165 ILE A C 1
ATOM 1259 O O . ILE A 1 165 ? -21.151 4.097 4.029 1.00 97.25 165 ILE A O 1
ATOM 1263 N N . ALA A 1 166 ? -20.918 4.289 1.806 1.00 96.88 166 ALA A N 1
ATOM 1264 C CA . ALA A 1 166 ? -20.881 5.751 1.778 1.00 96.88 166 ALA A CA 1
ATOM 1265 C C . ALA A 1 166 ? -22.153 6.357 2.387 1.00 96.88 166 ALA A C 1
ATOM 1267 O O . ALA A 1 166 ? -22.080 7.193 3.289 1.00 96.88 166 ALA A O 1
ATOM 1268 N N . ARG A 1 167 ? -23.327 5.871 1.959 1.00 95.31 167 ARG A N 1
ATOM 1269 C CA . ARG A 1 167 ? -24.626 6.320 2.476 1.00 95.31 167 ARG A CA 1
ATOM 1270 C C . ARG A 1 167 ? -24.757 6.084 3.980 1.00 95.31 167 ARG A C 1
ATOM 1272 O O . ARG A 1 167 ? -25.230 6.972 4.679 1.00 95.31 167 ARG A O 1
ATOM 1279 N N . ASN A 1 168 ? -24.349 4.914 4.473 1.00 93.19 168 ASN A N 1
ATOM 1280 C CA . ASN A 1 168 ? -24.542 4.550 5.876 1.00 93.19 168 ASN A CA 1
ATOM 1281 C C . ASN A 1 168 ? -23.510 5.190 6.817 1.00 93.19 168 ASN A C 1
ATOM 1283 O O . ASN A 1 168 ? -23.821 5.477 7.966 1.00 93.19 168 ASN A O 1
ATOM 1287 N N . SER A 1 169 ? -22.292 5.436 6.330 1.00 92.69 169 SER A N 1
ATOM 1288 C CA . SER A 1 169 ? -21.227 6.123 7.078 1.00 92.69 169 SER A CA 1
ATOM 1289 C C . SER A 1 169 ? -21.309 7.653 7.020 1.00 92.69 169 SER A C 1
ATOM 1291 O O . SER A 1 169 ? -20.564 8.332 7.726 1.00 92.69 169 SER A O 1
ATOM 1293 N N . GLY A 1 170 ? -22.173 8.212 6.164 1.00 92.81 170 GLY A N 1
ATOM 1294 C CA . GLY A 1 170 ? -22.251 9.655 5.922 1.00 92.81 170 GLY A CA 1
ATOM 1295 C C . GLY A 1 170 ? -21.029 10.224 5.190 1.00 92.81 170 GLY A C 1
ATOM 1296 O O . GLY A 1 170 ? -20.778 11.425 5.261 1.00 92.81 170 GLY A O 1
ATOM 1297 N N . GLN A 1 171 ? -20.251 9.376 4.511 1.00 93.94 171 GLN A N 1
ATOM 1298 C CA . GLN A 1 171 ? -19.036 9.762 3.793 1.00 93.94 171 GLN A CA 1
ATOM 1299 C C . GLN A 1 171 ? -19.272 9.854 2.284 1.00 93.94 171 GLN A C 1
ATOM 1301 O O . GLN A 1 171 ? -20.198 9.267 1.726 1.00 93.94 171 GLN A O 1
ATOM 1306 N N . HIS A 1 172 ? -18.394 10.571 1.583 1.00 95.19 172 HIS A N 1
A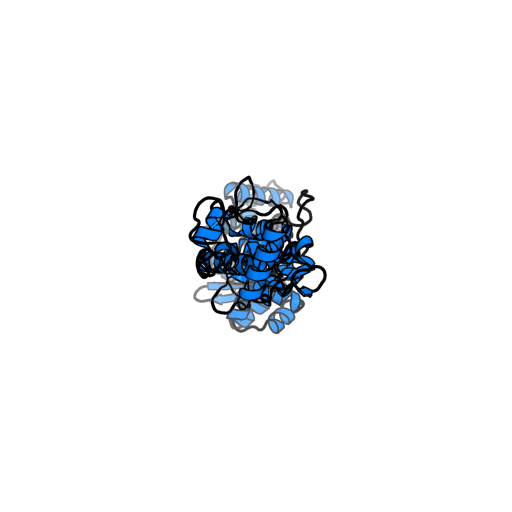TOM 1307 C CA . HIS A 1 172 ? -18.409 10.594 0.121 1.00 95.19 172 HIS A CA 1
ATOM 1308 C C . HIS A 1 172 ? -17.947 9.251 -0.467 1.00 95.19 172 HIS A C 1
ATOM 1310 O O . HIS A 1 172 ? -17.037 8.618 0.063 1.00 95.19 172 HIS A O 1
ATOM 1316 N N . LEU A 1 173 ? -18.484 8.856 -1.628 1.00 96.50 173 LEU A N 1
ATOM 1317 C CA . LEU A 1 173 ? -18.076 7.624 -2.325 1.00 96.50 173 LEU A CA 1
ATOM 1318 C C . LEU A 1 173 ? -16.553 7.544 -2.536 1.00 96.50 173 LEU A C 1
ATOM 1320 O O . LEU A 1 173 ? -15.941 6.517 -2.264 1.00 96.50 173 LEU A O 1
ATOM 1324 N N . ASN A 1 174 ? -15.919 8.655 -2.925 1.00 95.00 174 ASN A N 1
ATOM 1325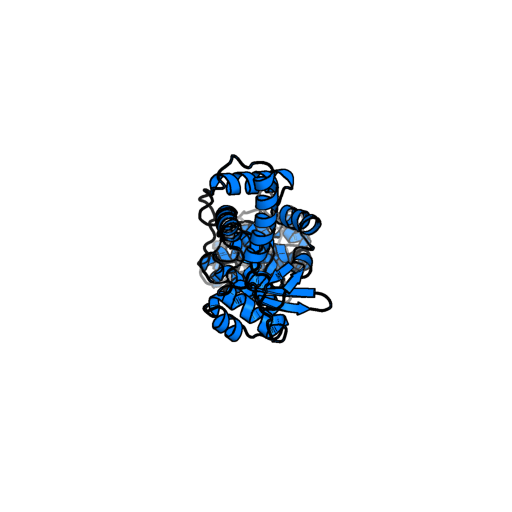 C CA . ASN A 1 174 ? -14.464 8.718 -3.099 1.00 95.00 174 ASN A CA 1
ATOM 1326 C C . ASN A 1 174 ? -13.695 8.443 -1.800 1.00 95.00 174 ASN A C 1
ATOM 1328 O O . ASN A 1 174 ? -12.608 7.877 -1.848 1.00 95.00 174 ASN A O 1
ATOM 1332 N N . TYR A 1 175 ? -14.240 8.826 -0.642 1.00 94.62 175 TYR A N 1
ATOM 1333 C CA . TYR A 1 175 ? -13.635 8.495 0.647 1.00 94.62 175 TYR A CA 1
ATOM 1334 C C . TYR A 1 175 ? -13.633 6.976 0.851 1.00 94.62 175 TYR A C 1
ATOM 1336 O O . TYR A 1 175 ? -12.588 6.416 1.173 1.00 94.62 175 TYR A O 1
ATOM 1344 N N . VAL A 1 176 ? -14.756 6.304 0.577 1.00 96.19 176 VAL A N 1
ATOM 1345 C CA . VAL A 1 176 ? -14.871 4.839 0.677 1.00 96.19 176 VAL A CA 1
ATOM 1346 C C . VAL A 1 176 ? -13.921 4.134 -0.290 1.00 96.19 176 VAL A C 1
ATOM 1348 O O . VAL A 1 176 ? -13.152 3.278 0.137 1.00 96.19 176 VAL A O 1
ATOM 1351 N N . LEU A 1 177 ? -13.912 4.529 -1.567 1.00 96.69 177 LEU A N 1
ATOM 1352 C CA . LEU A 1 177 ? -13.040 3.933 -2.585 1.00 96.69 177 LEU A CA 1
ATOM 1353 C C . LEU A 1 177 ? -11.552 4.105 -2.250 1.00 96.69 177 LEU A C 1
ATOM 1355 O O . LEU A 1 177 ? -10.779 3.163 -2.396 1.00 96.69 177 LEU A O 1
ATOM 1359 N N . ASN A 1 178 ? -11.155 5.277 -1.748 1.00 95.81 178 ASN A N 1
ATOM 1360 C CA . ASN A 1 178 ? -9.775 5.518 -1.329 1.00 95.81 178 ASN A CA 1
ATOM 1361 C C . ASN A 1 178 ? -9.353 4.635 -0.148 1.00 95.81 178 ASN A C 1
ATOM 1363 O O . ASN A 1 178 ? -8.235 4.131 -0.151 1.00 95.81 178 ASN A O 1
ATOM 1367 N N . HIS A 1 179 ? -10.232 4.414 0.833 1.00 96.19 179 HIS A N 1
ATOM 1368 C CA . HIS A 1 179 ? -9.925 3.534 1.965 1.00 96.19 179 HIS A CA 1
ATOM 1369 C C . HIS A 1 179 ? -9.932 2.059 1.564 1.00 96.19 179 HIS A C 1
ATOM 1371 O O . HIS A 1 179 ? -9.064 1.317 2.003 1.00 96.19 179 HIS A O 1
ATOM 1377 N N . LEU A 1 180 ? -10.838 1.629 0.682 1.00 97.50 180 LEU A N 1
ATOM 1378 C CA . LEU A 1 180 ? -10.789 0.277 0.117 1.00 97.50 180 LEU A CA 1
ATOM 1379 C C . LEU A 1 180 ? -9.469 0.030 -0.623 1.00 97.50 180 LEU A C 1
ATOM 1381 O O . LEU A 1 180 ? -8.868 -1.025 -0.450 1.00 97.50 180 LEU A O 1
ATOM 1385 N N . ALA A 1 181 ? -8.976 1.019 -1.372 1.00 97.38 181 ALA A N 1
ATOM 1386 C CA . ALA A 1 181 ? -7.704 0.910 -2.077 1.00 97.38 181 ALA A CA 1
ATOM 1387 C C . ALA A 1 181 ? -6.490 0.762 -1.141 1.00 97.38 181 ALA A C 1
ATOM 1389 O O . ALA A 1 181 ? -5.483 0.200 -1.562 1.00 97.38 181 ALA A O 1
ATOM 1390 N N . LEU A 1 182 ? -6.567 1.199 0.125 1.00 97.12 182 LEU A N 1
ATOM 1391 C CA . LEU A 1 182 ? -5.491 0.972 1.103 1.00 97.12 182 LEU A CA 1
ATOM 1392 C C . LEU A 1 182 ? -5.257 -0.515 1.388 1.00 97.12 182 LEU A C 1
ATOM 1394 O O . LEU A 1 182 ? -4.147 -0.880 1.757 1.00 97.12 182 LEU A O 1
ATOM 1398 N N . THR A 1 183 ? -6.268 -1.373 1.207 1.00 96.06 183 THR A N 1
ATOM 1399 C CA . THR A 1 183 ? -6.102 -2.826 1.378 1.00 96.06 183 THR A CA 1
ATOM 1400 C C . THR A 1 183 ? -5.520 -3.510 0.144 1.00 96.06 183 THR A C 1
ATOM 1402 O O . THR A 1 183 ? -5.214 -4.695 0.206 1.00 96.06 183 THR A O 1
ATOM 1405 N N . ASP A 1 184 ? -5.411 -2.790 -0.975 1.00 95.19 184 ASP A N 1
ATOM 1406 C CA . ASP A 1 184 ? -5.029 -3.340 -2.280 1.00 95.19 184 ASP A CA 1
ATOM 1407 C C . ASP A 1 184 ? -3.617 -2.888 -2.711 1.00 95.19 184 ASP A C 1
ATOM 1409 O O . ASP A 1 184 ? -3.174 -3.194 -3.822 1.00 95.19 184 ASP A O 1
ATOM 1413 N N . ILE A 1 185 ? -2.906 -2.168 -1.838 1.00 97.00 185 ILE A N 1
ATOM 1414 C CA . ILE A 1 185 ? -1.530 -1.682 -2.021 1.00 97.00 185 ILE A CA 1
ATOM 1415 C C . ILE A 1 185 ? -0.585 -2.304 -0.977 1.00 97.00 185 ILE A C 1
ATOM 1417 O O . ILE A 1 185 ? -1.061 -2.795 0.048 1.00 97.00 185 ILE A O 1
ATOM 1421 N N . PRO A 1 186 ? 0.746 -2.254 -1.187 1.00 96.06 186 PRO A N 1
ATOM 1422 C CA . PRO A 1 186 ? 1.704 -2.764 -0.208 1.00 96.06 186 PRO A CA 1
ATOM 1423 C C . PRO A 1 186 ? 1.542 -2.137 1.194 1.00 96.06 186 PRO A C 1
ATOM 1425 O O . PRO A 1 186 ? 1.332 -0.917 1.285 1.00 96.06 186 PRO A O 1
ATOM 1428 N N . PRO A 1 187 ? 1.656 -2.926 2.284 1.00 95.12 187 PRO A N 1
ATOM 1429 C CA . PRO A 1 187 ? 1.392 -2.467 3.651 1.00 95.12 187 PRO A CA 1
ATOM 1430 C C . PRO A 1 187 ? 2.225 -1.258 4.081 1.00 95.12 187 PRO A C 1
ATOM 1432 O O . PRO A 1 187 ? 1.703 -0.346 4.720 1.00 95.12 187 PRO A O 1
ATOM 1435 N N . GLU A 1 188 ? 3.497 -1.205 3.693 1.00 94.81 188 GLU A N 1
ATOM 1436 C CA . GLU A 1 188 ? 4.416 -0.117 4.034 1.00 94.81 188 GLU A CA 1
ATOM 1437 C C . GLU A 1 188 ? 3.944 1.209 3.422 1.00 94.81 188 GLU A C 1
ATOM 1439 O O . GLU A 1 188 ? 4.012 2.268 4.051 1.00 94.81 188 GLU A O 1
ATOM 1444 N N . LEU A 1 189 ? 3.401 1.164 2.201 1.00 95.44 189 LEU A N 1
ATOM 1445 C CA . LEU A 1 189 ? 2.836 2.342 1.549 1.00 95.44 189 LEU A CA 1
ATOM 1446 C C . LEU A 1 189 ? 1.512 2.759 2.203 1.00 95.44 189 LEU A C 1
ATOM 1448 O O . LEU A 1 189 ? 1.288 3.953 2.417 1.00 95.44 189 LEU A O 1
ATOM 1452 N N . ALA A 1 190 ? 0.651 1.798 2.551 1.00 96.38 190 ALA A N 1
ATOM 1453 C CA . ALA A 1 190 ? -0.589 2.073 3.273 1.00 96.38 190 ALA A CA 1
ATOM 1454 C C . ALA A 1 190 ? -0.318 2.738 4.633 1.00 96.38 190 ALA A C 1
ATOM 1456 O O . ALA A 1 190 ? -0.994 3.704 4.986 1.00 96.38 190 ALA A O 1
ATOM 1457 N N . GLN A 1 191 ? 0.711 2.287 5.357 1.00 94.06 191 GLN A N 1
ATOM 1458 C CA . GLN A 1 191 ? 1.146 2.883 6.622 1.00 94.06 191 GLN A CA 1
ATOM 1459 C C . GLN A 1 191 ? 1.623 4.328 6.450 1.00 94.06 191 GLN A C 1
ATOM 1461 O O . GLN A 1 191 ? 1.188 5.193 7.207 1.00 94.06 191 GLN A O 1
ATOM 1466 N N . ARG A 1 192 ? 2.436 4.635 5.428 1.00 92.00 192 ARG A N 1
ATOM 1467 C CA . ARG A 1 192 ? 2.851 6.025 5.143 1.00 92.00 192 ARG A CA 1
ATOM 1468 C C . ARG A 1 192 ? 1.669 6.941 4.833 1.00 92.00 192 ARG A C 1
ATOM 1470 O O . ARG A 1 192 ? 1.635 8.089 5.272 1.00 92.00 192 ARG A O 1
ATOM 1477 N N . ILE A 1 193 ? 0.683 6.439 4.091 1.00 93.62 193 ILE A N 1
ATOM 1478 C CA . ILE A 1 193 ? -0.555 7.181 3.822 1.00 93.62 193 ILE A CA 1
ATOM 1479 C C . ILE A 1 193 ? -1.348 7.393 5.120 1.00 93.62 193 ILE A C 1
ATOM 1481 O O . ILE A 1 193 ? -1.806 8.503 5.384 1.00 93.62 193 ILE A O 1
ATOM 1485 N N . ALA A 1 194 ? -1.479 6.359 5.954 1.00 92.38 194 ALA A N 1
ATOM 1486 C CA . ALA A 1 194 ? -2.179 6.439 7.236 1.00 92.38 194 ALA A CA 1
ATOM 1487 C C . ALA A 1 194 ? -1.497 7.391 8.233 1.00 92.38 194 ALA A C 1
ATOM 1489 O O . ALA A 1 194 ? -2.187 8.083 8.979 1.00 92.38 194 ALA A O 1
ATOM 1490 N N . ALA A 1 195 ? -0.165 7.488 8.194 1.00 90.50 195 ALA A N 1
ATOM 1491 C CA . ALA A 1 195 ? 0.627 8.449 8.963 1.00 90.50 195 ALA A CA 1
ATOM 1492 C C . ALA A 1 195 ? 0.480 9.903 8.467 1.00 90.50 195 ALA A C 1
ATOM 1494 O O . ALA A 1 195 ? 1.017 10.825 9.077 1.00 90.50 195 ALA A O 1
ATOM 1495 N N . GLY A 1 196 ? -0.241 10.131 7.364 1.00 89.88 196 GLY A N 1
ATOM 1496 C CA . GLY A 1 196 ? -0.467 11.458 6.797 1.00 89.88 196 GLY A CA 1
ATOM 1497 C C . GLY A 1 196 ? 0.691 11.991 5.951 1.00 89.88 196 GLY A C 1
ATOM 1498 O O . GLY A 1 196 ? 0.638 13.144 5.524 1.00 89.88 196 GLY A O 1
ATOM 1499 N N . GLU A 1 197 ? 1.712 11.177 5.657 1.00 89.00 197 GLU A N 1
ATOM 1500 C CA . GLU A 1 197 ? 2.816 11.575 4.771 1.00 89.00 197 GLU A CA 1
ATOM 1501 C C . GLU A 1 197 ? 2.344 11.757 3.325 1.00 89.00 197 GLU A C 1
ATOM 1503 O O . GLU A 1 197 ? 2.840 12.611 2.589 1.00 89.00 197 GLU A O 1
ATOM 1508 N N . LEU A 1 198 ? 1.375 10.946 2.902 1.00 90.25 198 LEU A N 1
ATOM 1509 C CA . LEU A 1 198 ? 0.794 10.989 1.568 1.00 90.25 198 LEU A CA 1
ATOM 1510 C C . LEU A 1 198 ? -0.735 11.047 1.657 1.00 90.25 198 LEU A C 1
ATOM 1512 O O . LEU A 1 198 ? -1.329 10.366 2.490 1.00 90.25 198 LEU A O 1
ATOM 1516 N N . PRO A 1 199 ? -1.409 11.812 0.779 1.00 91.75 199 PRO A N 1
ATOM 1517 C CA . PRO A 1 199 ? -2.865 11.816 0.719 1.00 91.75 199 PRO A CA 1
ATOM 1518 C C . PRO A 1 199 ? -3.437 10.440 0.363 1.00 91.75 199 PRO A C 1
ATOM 1520 O O . PRO A 1 199 ? -2.925 9.755 -0.523 1.00 91.75 199 PRO A O 1
ATOM 1523 N N . VAL A 1 200 ? -4.584 10.091 0.953 1.00 91.38 200 VAL A N 1
ATOM 1524 C CA . VAL A 1 200 ? -5.278 8.812 0.699 1.00 91.38 200 VAL A CA 1
ATOM 1525 C C . VAL A 1 200 ? -5.673 8.597 -0.769 1.00 91.38 200 VAL A C 1
ATOM 1527 O O . VAL A 1 200 ? -5.809 7.467 -1.222 1.00 91.38 200 VAL A O 1
ATOM 1530 N N . SER A 1 201 ? -5.789 9.672 -1.554 1.00 90.50 201 SER A N 1
ATOM 1531 C CA . SER A 1 201 ? -6.042 9.612 -3.000 1.00 90.50 201 SER A CA 1
ATOM 1532 C C . SER A 1 201 ? -4.891 9.014 -3.820 1.00 90.50 201 SER A C 1
ATOM 1534 O O . SER A 1 201 ? -5.058 8.765 -5.013 1.00 90.50 201 SER A O 1
ATOM 1536 N N . VAL A 1 202 ? -3.717 8.801 -3.218 1.00 94.31 202 VAL A N 1
ATOM 1537 C CA . VAL A 1 202 ? -2.619 8.046 -3.837 1.00 94.31 202 VAL A CA 1
ATOM 1538 C C . VAL A 1 202 ? -2.943 6.551 -3.874 1.00 94.31 202 VAL A C 1
ATOM 1540 O O . VAL A 1 202 ? -2.583 5.886 -4.843 1.00 94.31 202 VAL A O 1
ATOM 1543 N N . ALA A 1 203 ? -3.666 6.036 -2.874 1.00 96.06 203 ALA A N 1
ATOM 1544 C CA . ALA A 1 203 ? -3.965 4.611 -2.752 1.00 96.06 203 ALA A CA 1
ATOM 1545 C C . ALA A 1 203 ? -4.702 4.072 -3.985 1.00 96.06 203 ALA A C 1
ATOM 1547 O O . ALA A 1 203 ? -4.293 3.064 -4.550 1.00 96.06 203 ALA A O 1
ATOM 1548 N N . THR A 1 204 ? -5.727 4.783 -4.465 1.00 95.94 204 THR A N 1
ATOM 1549 C CA . THR A 1 204 ? -6.494 4.389 -5.661 1.00 95.94 204 THR A CA 1
ATOM 1550 C C . THR A 1 204 ? -5.649 4.370 -6.925 1.00 95.94 204 THR A C 1
ATOM 1552 O O . THR A 1 204 ? -5.759 3.437 -7.714 1.00 95.94 204 THR A O 1
ATOM 1555 N N . ALA A 1 205 ? -4.778 5.364 -7.111 1.00 95.62 205 ALA A N 1
ATOM 1556 C CA . ALA A 1 205 ? -3.914 5.432 -8.286 1.00 95.62 205 ALA A CA 1
ATOM 1557 C C . ALA A 1 205 ? -2.916 4.268 -8.349 1.00 95.62 205 ALA A C 1
ATOM 1559 O O . ALA A 1 205 ? -2.630 3.766 -9.433 1.00 95.62 205 ALA A O 1
ATOM 1560 N N . VAL A 1 206 ? -2.400 3.838 -7.195 1.00 97.31 206 VAL A N 1
ATOM 1561 C CA . VAL A 1 206 ? -1.487 2.693 -7.108 1.00 97.31 206 VAL A CA 1
ATOM 1562 C C . VAL A 1 206 ? -2.261 1.377 -7.237 1.00 97.31 206 VAL A C 1
ATOM 1564 O O . VAL A 1 206 ? -1.878 0.539 -8.048 1.00 97.31 206 VAL A O 1
ATOM 1567 N N . ALA A 1 207 ? -3.378 1.210 -6.522 1.00 97.06 207 ALA A N 1
ATOM 1568 C CA . ALA A 1 207 ? -4.202 -0.004 -6.553 1.00 97.06 207 ALA A CA 1
ATOM 1569 C C . ALA A 1 207 ? -4.757 -0.337 -7.953 1.00 97.06 207 ALA A C 1
ATOM 1571 O O . ALA A 1 207 ? -4.893 -1.506 -8.304 1.00 97.06 207 ALA A O 1
ATOM 1572 N N . ASP A 1 208 ? -5.042 0.676 -8.776 1.00 96.38 208 ASP A N 1
ATOM 1573 C CA . ASP A 1 208 ? -5.547 0.520 -10.150 1.00 96.38 208 ASP A CA 1
ATOM 1574 C C . ASP A 1 208 ? -4.489 -0.018 -11.145 1.00 96.38 208 ASP A C 1
ATOM 1576 O O . ASP A 1 208 ? -4.795 -0.340 -12.299 1.00 96.38 208 ASP A O 1
ATOM 1580 N N . LEU A 1 209 ? -3.226 -0.142 -10.723 1.00 97.25 209 LEU A N 1
ATOM 1581 C CA . LEU A 1 209 ? -2.187 -0.791 -11.517 1.00 97.25 209 LEU A CA 1
ATOM 1582 C C . LEU A 1 209 ? -2.248 -2.317 -11.373 1.00 97.25 209 LEU A C 1
ATOM 1584 O O . LEU A 1 209 ? -2.434 -2.819 -10.264 1.00 97.25 209 LEU A O 1
ATOM 1588 N N . PRO A 1 210 ? -2.040 -3.080 -12.459 1.00 96.31 210 PRO A N 1
ATOM 1589 C CA . PRO A 1 210 ? -1.791 -4.510 -12.352 1.00 96.31 210 PRO A CA 1
ATOM 1590 C C . PRO A 1 210 ? -0.381 -4.769 -11.812 1.00 96.31 210 PRO A C 1
ATOM 1592 O O . PRO A 1 210 ? 0.547 -3.996 -12.074 1.00 96.31 210 PRO A O 1
ATOM 1595 N N . ASP A 1 211 ? -0.190 -5.885 -11.120 1.00 95.69 211 ASP A N 1
ATOM 1596 C CA . ASP A 1 211 ? 1.156 -6.376 -10.836 1.00 95.69 211 ASP A CA 1
ATOM 1597 C C . ASP A 1 211 ? 1.855 -6.832 -12.124 1.00 95.69 211 ASP A C 1
ATOM 1599 O O . ASP A 1 211 ? 1.191 -7.309 -13.052 1.00 95.69 211 ASP A O 1
ATOM 1603 N N . PRO A 1 212 ? 3.185 -6.649 -12.235 1.00 96.44 212 PRO A N 1
ATOM 1604 C CA . PRO A 1 212 ? 4.124 -6.128 -11.221 1.00 96.44 212 PRO A CA 1
ATOM 1605 C C . PRO A 1 212 ? 4.274 -4.589 -11.181 1.00 96.44 212 PRO A C 1
ATOM 1607 O O . PRO A 1 212 ? 5.099 -4.056 -10.439 1.00 96.44 212 PRO A O 1
ATOM 1610 N N . LYS A 1 213 ? 3.502 -3.836 -11.979 1.00 97.62 213 LYS A N 1
ATOM 1611 C CA . LYS A 1 213 ? 3.608 -2.363 -12.039 1.00 97.62 213 LYS A CA 1
ATOM 1612 C C . LYS A 1 213 ? 3.199 -1.696 -10.726 1.00 97.62 213 LYS A C 1
ATOM 1614 O O . LYS A 1 213 ? 3.762 -0.659 -10.381 1.00 97.62 213 LYS A O 1
ATOM 1619 N N . ARG A 1 214 ? 2.223 -2.274 -10.017 1.00 97.94 214 ARG A N 1
ATOM 1620 C CA . ARG A 1 214 ? 1.780 -1.805 -8.698 1.00 97.94 214 ARG A CA 1
ATOM 1621 C C . ARG A 1 214 ? 2.908 -1.894 -7.670 1.00 97.94 214 ARG A C 1
ATOM 1623 O O . ARG A 1 214 ? 3.255 -0.854 -7.111 1.00 97.94 214 ARG A O 1
ATOM 1630 N N . SER A 1 215 ? 3.512 -3.074 -7.485 1.00 97.06 215 SER A N 1
ATOM 1631 C CA . SER A 1 215 ? 4.695 -3.246 -6.625 1.00 97.06 215 SER A CA 1
ATOM 1632 C C . SER A 1 215 ? 5.829 -2.296 -7.013 1.00 97.06 215 SER A C 1
ATOM 1634 O O . SER A 1 215 ? 6.329 -1.562 -6.164 1.00 97.06 215 SER A O 1
ATOM 1636 N N . GLY A 1 216 ? 6.179 -2.217 -8.302 1.00 97.31 216 GLY A N 1
ATOM 1637 C CA . GLY A 1 216 ? 7.259 -1.338 -8.763 1.00 97.31 216 GLY A CA 1
ATOM 1638 C C . GLY A 1 216 ? 7.010 0.145 -8.466 1.00 97.31 216 GLY A C 1
ATOM 1639 O O . GLY A 1 216 ? 7.892 0.840 -7.957 1.00 97.31 216 GLY A O 1
ATOM 1640 N N . LEU A 1 217 ? 5.791 0.647 -8.704 1.00 97.62 217 LEU A N 1
ATOM 1641 C CA . LEU A 1 217 ? 5.451 2.025 -8.341 1.00 97.62 217 LEU A CA 1
ATOM 1642 C C . LEU A 1 217 ? 5.501 2.240 -6.822 1.00 97.62 217 LEU A C 1
ATOM 1644 O O . LEU A 1 217 ? 5.970 3.287 -6.377 1.00 97.62 217 LEU A O 1
ATOM 1648 N N . ALA A 1 218 ? 5.042 1.273 -6.026 1.00 97.19 218 ALA A N 1
ATOM 1649 C CA . ALA A 1 218 ? 5.111 1.360 -4.573 1.00 97.19 218 ALA A CA 1
ATOM 1650 C C . ALA A 1 218 ? 6.563 1.424 -4.077 1.00 97.19 218 ALA A C 1
ATOM 1652 O O . ALA A 1 218 ? 6.874 2.320 -3.297 1.00 97.19 218 ALA A O 1
ATOM 1653 N N . ILE A 1 219 ? 7.463 0.576 -4.589 1.00 96.56 219 ILE A N 1
ATOM 1654 C CA . ILE A 1 219 ? 8.906 0.621 -4.287 1.00 96.56 219 ILE A CA 1
ATOM 1655 C C . ILE A 1 219 ? 9.477 2.005 -4.610 1.00 96.56 219 ILE A C 1
ATOM 1657 O O . ILE A 1 219 ? 10.145 2.613 -3.773 1.00 96.56 219 ILE A O 1
ATOM 1661 N N . PHE A 1 220 ? 9.159 2.555 -5.786 1.00 95.56 220 PHE A N 1
ATOM 1662 C CA . PHE A 1 220 ? 9.594 3.902 -6.158 1.00 95.56 220 PHE A CA 1
ATOM 1663 C C . PHE A 1 220 ? 9.084 4.973 -5.182 1.00 95.56 220 PHE A C 1
ATOM 1665 O O . PHE A 1 220 ? 9.849 5.849 -4.777 1.00 95.56 220 PHE A O 1
ATOM 1672 N N . ILE A 1 221 ? 7.813 4.911 -4.771 1.00 94.44 221 ILE A N 1
ATOM 1673 C CA . ILE A 1 221 ? 7.258 5.853 -3.791 1.00 94.44 221 ILE A CA 1
ATOM 1674 C C . ILE A 1 221 ? 7.957 5.692 -2.438 1.00 94.44 221 ILE A C 1
ATOM 1676 O O . ILE A 1 221 ? 8.320 6.693 -1.825 1.00 94.44 221 ILE A O 1
ATOM 1680 N N . LEU A 1 222 ? 8.165 4.457 -1.975 1.00 92.62 222 LEU A N 1
ATOM 1681 C CA . LEU A 1 222 ? 8.825 4.130 -0.708 1.00 92.62 222 LEU A CA 1
ATOM 1682 C C . LEU A 1 222 ? 10.273 4.621 -0.652 1.00 92.62 222 LEU A C 1
ATOM 1684 O O . LEU A 1 222 ? 10.682 5.166 0.369 1.00 92.62 222 LEU A O 1
ATOM 1688 N N . ALA A 1 223 ? 11.000 4.535 -1.764 1.00 91.31 223 ALA A N 1
ATOM 1689 C CA . ALA A 1 223 ? 12.366 5.035 -1.879 1.00 91.31 223 ALA A CA 1
ATOM 1690 C C . ALA A 1 223 ? 12.476 6.575 -1.884 1.00 91.31 223 ALA A C 1
ATOM 1692 O O . ALA A 1 223 ? 13.580 7.104 -1.765 1.00 91.31 223 ALA A O 1
ATOM 1693 N N . ASN A 1 224 ? 11.364 7.310 -2.033 1.00 86.44 224 ASN A N 1
ATOM 1694 C CA . ASN A 1 224 ? 11.366 8.771 -2.097 1.00 86.44 224 ASN A CA 1
ATOM 1695 C C . ASN A 1 224 ? 10.583 9.405 -0.925 1.00 86.44 224 ASN A C 1
ATOM 1697 O O . ASN A 1 224 ? 9.442 9.023 -0.625 1.00 86.44 224 ASN A O 1
ATOM 1701 N N . PRO A 1 225 ? 11.155 10.419 -0.253 1.00 71.69 225 PRO A N 1
ATOM 1702 C CA . PRO A 1 225 ? 10.506 11.056 0.882 1.00 71.69 225 PRO A CA 1
ATOM 1703 C C . PRO A 1 225 ? 9.280 11.873 0.452 1.00 71.69 225 PRO A C 1
ATOM 1705 O O . PRO A 1 225 ? 9.224 12.477 -0.626 1.00 71.69 225 PRO A O 1
ATOM 1708 N N . ALA A 1 226 ? 8.288 11.915 1.339 1.00 65.75 226 ALA A N 1
ATOM 1709 C CA . ALA A 1 226 ? 7.105 12.742 1.168 1.00 65.75 226 ALA A CA 1
ATOM 1710 C C . ALA A 1 226 ? 7.404 14.237 1.428 1.00 65.75 226 ALA A C 1
ATOM 1712 O O . ALA A 1 226 ? 8.394 14.581 2.082 1.00 65.75 226 ALA A O 1
ATOM 1713 N N . PRO A 1 227 ? 6.560 15.166 0.946 1.00 59.16 227 PRO A N 1
ATOM 1714 C CA . PRO A 1 227 ? 6.698 16.582 1.262 1.00 59.16 227 PRO A CA 1
ATOM 1715 C C . PRO A 1 227 ? 6.496 16.829 2.768 1.00 59.16 227 PRO A C 1
ATOM 1717 O O . PRO A 1 227 ? 5.422 16.557 3.286 1.00 59.16 227 PRO A O 1
ATOM 1720 N N . GLY A 1 228 ? 7.499 17.382 3.464 1.00 56.72 228 GLY A N 1
ATOM 1721 C CA . GLY A 1 228 ? 7.378 17.799 4.876 1.00 56.72 228 GLY A CA 1
ATOM 1722 C C . GLY A 1 228 ? 8.372 17.158 5.850 1.00 56.72 228 GLY A C 1
ATOM 1723 O O . GLY A 1 228 ? 8.563 17.681 6.940 1.00 56.72 228 GLY A O 1
ATOM 1724 N N . THR A 1 229 ? 9.101 16.117 5.443 1.00 58.81 229 THR A N 1
ATOM 1725 C CA . THR A 1 229 ? 10.076 15.387 6.285 1.00 58.81 229 THR A CA 1
ATOM 1726 C C . THR A 1 229 ? 11.440 16.088 6.440 1.00 58.81 229 THR A C 1
ATOM 1728 O O . THR A 1 229 ? 12.464 15.449 6.660 1.00 58.81 229 THR A O 1
ATOM 1731 N N . GLY A 1 230 ? 11.503 17.416 6.285 1.00 54.41 230 GLY A N 1
ATOM 1732 C CA . GLY A 1 230 ? 12.743 18.203 6.415 1.00 54.41 230 GLY A CA 1
ATOM 1733 C C . GLY A 1 230 ? 13.753 18.065 5.262 1.00 54.41 230 GLY A C 1
ATOM 1734 O O . GLY A 1 230 ? 14.579 18.954 5.079 1.00 54.41 230 GLY A O 1
ATOM 1735 N N . GLN A 1 231 ? 13.651 17.035 4.415 1.00 54.28 231 GLN A N 1
ATOM 1736 C CA . GLN A 1 231 ? 14.484 16.879 3.215 1.00 54.28 231 GLN A CA 1
ATOM 1737 C C . GLN A 1 231 ? 13.879 17.639 2.017 1.00 54.28 231 GLN A C 1
ATOM 1739 O O . GLN A 1 231 ? 12.664 17.620 1.779 1.00 54.28 231 GLN A O 1
ATOM 1744 N N . THR A 1 232 ? 14.709 18.394 1.292 1.00 44.88 232 THR A N 1
ATOM 1745 C CA . THR A 1 232 ? 14.295 19.313 0.210 1.00 44.88 232 THR A CA 1
ATOM 1746 C C . THR A 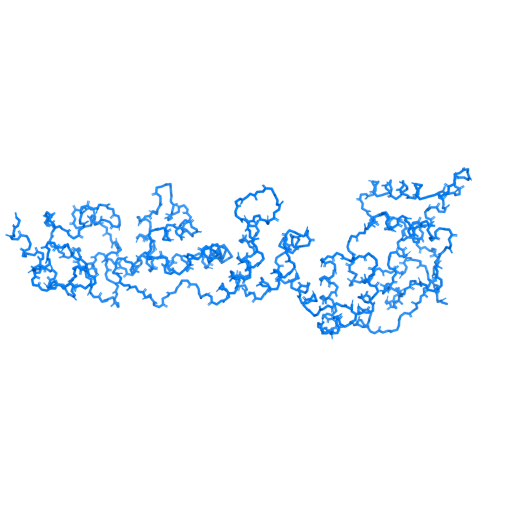1 232 ? 14.433 18.723 -1.196 1.00 44.88 232 THR A C 1
ATOM 1748 O O . THR A 1 232 ? 13.735 19.177 -2.101 1.00 44.88 232 THR A O 1
ATOM 1751 N N . ALA A 1 233 ? 15.260 17.694 -1.394 1.00 46.19 233 ALA A N 1
ATOM 1752 C CA . ALA A 1 233 ? 15.447 17.038 -2.689 1.00 46.19 233 ALA A CA 1
ATOM 1753 C C . ALA A 1 233 ? 14.497 15.833 -2.856 1.00 46.19 233 ALA A C 1
ATOM 1755 O O . ALA A 1 233 ? 14.422 14.984 -1.976 1.00 46.19 233 ALA A O 1
ATOM 1756 N N . GLY A 1 234 ? 13.781 15.746 -3.986 1.00 55.19 234 GLY A N 1
ATOM 1757 C CA . GLY A 1 234 ? 13.047 14.528 -4.381 1.00 55.19 234 GLY A CA 1
ATOM 1758 C C . GLY A 1 234 ? 11.603 14.364 -3.878 1.00 55.19 234 GLY A C 1
ATOM 1759 O O . GLY A 1 234 ? 11.070 13.263 -3.945 1.00 55.19 234 GLY A O 1
ATOM 1760 N N . ARG A 1 235 ? 10.937 15.427 -3.403 1.00 68.12 235 ARG A N 1
ATOM 1761 C CA . ARG A 1 235 ? 9.560 15.342 -2.871 1.00 68.12 235 ARG A CA 1
ATOM 1762 C C . ARG A 1 235 ? 8.552 14.870 -3.922 1.00 68.12 235 ARG A C 1
ATOM 1764 O O . ARG A 1 235 ? 8.273 15.589 -4.884 1.00 68.12 235 ARG A O 1
ATOM 1771 N N . LEU A 1 236 ? 7.938 13.712 -3.692 1.00 83.56 236 LEU A N 1
ATOM 1772 C CA . LEU A 1 236 ? 6.835 13.229 -4.520 1.00 83.56 236 LEU A CA 1
ATOM 1773 C C . LEU A 1 236 ? 5.524 13.912 -4.124 1.00 83.56 236 LEU A C 1
ATOM 1775 O O . LEU A 1 236 ? 5.066 13.811 -2.990 1.00 83.56 236 LEU A O 1
ATOM 1779 N N . THR A 1 237 ? 4.887 14.597 -5.072 1.00 88.38 237 THR A N 1
ATOM 1780 C CA . THR A 1 237 ? 3.526 15.118 -4.870 1.00 88.38 237 THR A CA 1
ATOM 1781 C C . THR A 1 237 ? 2.495 14.064 -5.263 1.00 88.38 237 THR A C 1
ATOM 1783 O O . THR A 1 237 ? 2.708 13.318 -6.219 1.00 88.38 237 THR A O 1
ATOM 1786 N N . ALA A 1 238 ? 1.334 14.046 -4.598 1.00 89.25 238 ALA A N 1
ATOM 1787 C CA . ALA A 1 238 ? 0.234 13.143 -4.958 1.00 89.25 238 ALA A CA 1
ATOM 1788 C C . ALA A 1 238 ? -0.159 13.268 -6.440 1.00 89.25 238 ALA A C 1
ATOM 1790 O O . ALA A 1 238 ? -0.350 12.264 -7.121 1.00 89.25 238 ALA A O 1
ATOM 1791 N N . LYS A 1 239 ? -0.187 14.501 -6.969 1.00 91.38 239 LYS A N 1
ATOM 1792 C CA . LYS A 1 239 ? -0.458 14.765 -8.387 1.00 91.38 239 LYS A CA 1
ATOM 1793 C C . LYS A 1 239 ? 0.577 14.106 -9.301 1.00 91.38 239 LYS A C 1
ATOM 1795 O O . LYS A 1 239 ? 0.206 13.508 -10.305 1.00 91.38 239 LYS A O 1
ATOM 1800 N N . ALA A 1 240 ? 1.863 14.199 -8.967 1.00 92.19 240 ALA A N 1
ATOM 1801 C CA . ALA A 1 240 ? 2.906 13.596 -9.788 1.00 92.19 240 ALA A CA 1
ATOM 1802 C C . ALA A 1 240 ? 2.898 12.061 -9.706 1.00 92.19 240 ALA A C 1
ATOM 1804 O O . ALA A 1 240 ? 3.113 11.407 -10.723 1.00 92.19 240 ALA A O 1
ATOM 1805 N N . ILE A 1 241 ? 2.568 11.487 -8.542 1.00 94.50 241 ILE A N 1
ATOM 1806 C CA . ILE A 1 241 ? 2.365 10.037 -8.397 1.00 94.50 241 ILE A CA 1
ATOM 1807 C C . ILE A 1 241 ? 1.194 9.570 -9.270 1.00 94.50 241 ILE A C 1
ATOM 1809 O O . ILE A 1 241 ? 1.338 8.600 -10.006 1.00 94.50 241 ILE A O 1
ATOM 1813 N N . GLN A 1 242 ? 0.064 10.283 -9.254 1.00 94.69 242 GLN A N 1
ATOM 1814 C CA . GLN A 1 242 ? -1.102 9.960 -10.087 1.00 94.69 242 GLN A CA 1
ATOM 1815 C C . GLN A 1 242 ? -0.783 10.018 -11.587 1.00 94.69 242 GLN A C 1
ATOM 1817 O O . GLN A 1 242 ? -1.186 9.128 -12.335 1.00 94.69 242 GLN A O 1
ATOM 1822 N N . VAL A 1 243 ? -0.027 11.029 -12.032 1.00 95.69 243 VAL A N 1
ATOM 1823 C CA . VAL A 1 243 ? 0.444 11.116 -13.425 1.00 95.69 243 VAL A CA 1
ATOM 1824 C C . VAL A 1 243 ? 1.375 9.949 -13.757 1.00 95.69 243 VAL A C 1
ATOM 1826 O O . VAL A 1 243 ? 1.197 9.311 -14.792 1.00 95.69 243 VAL A O 1
ATOM 1829 N N . CYS A 1 244 ? 2.326 9.633 -12.874 1.00 96.25 244 CYS A N 1
ATOM 1830 C CA . CYS A 1 244 ? 3.237 8.506 -13.059 1.00 96.25 244 CYS A CA 1
ATOM 1831 C C . CYS A 1 244 ? 2.473 7.180 -13.175 1.00 96.25 244 CYS A C 1
ATOM 1833 O O . CYS A 1 244 ? 2.689 6.442 -14.133 1.00 96.25 244 CYS A O 1
ATOM 1835 N N . ALA A 1 245 ? 1.514 6.921 -12.280 1.00 97.25 245 ALA A N 1
ATOM 1836 C CA . ALA A 1 245 ? 0.653 5.743 -12.324 1.00 97.25 245 ALA A CA 1
ATOM 1837 C C . ALA A 1 245 ? -0.135 5.659 -13.640 1.00 97.25 245 ALA A C 1
ATOM 1839 O O . ALA A 1 245 ? -0.123 4.626 -14.306 1.00 97.25 245 ALA A O 1
ATOM 1840 N N . ALA A 1 246 ? -0.764 6.756 -14.073 1.00 97.06 246 ALA A N 1
ATOM 1841 C CA . ALA A 1 246 ? -1.533 6.784 -15.315 1.00 97.06 246 ALA A CA 1
ATOM 1842 C C . ALA A 1 246 ? -0.670 6.490 -16.556 1.00 97.06 246 ALA A C 1
ATOM 1844 O O . ALA A 1 246 ? -1.108 5.764 -17.455 1.00 97.06 246 ALA A O 1
ATOM 1845 N N . THR A 1 247 ? 0.554 7.023 -16.602 1.00 97.38 247 THR A N 1
ATOM 1846 C CA . THR A 1 247 ? 1.520 6.741 -17.673 1.00 97.38 247 THR A CA 1
ATOM 1847 C C . THR A 1 247 ? 2.001 5.296 -17.603 1.00 97.38 247 THR A C 1
ATOM 1849 O O . THR A 1 247 ? 1.930 4.575 -18.597 1.00 97.38 247 THR A O 1
ATOM 1852 N N . LEU A 1 248 ? 2.404 4.830 -16.419 1.00 97.06 248 LEU A N 1
ATOM 1853 C CA . LEU A 1 248 ? 2.895 3.474 -16.192 1.00 97.06 248 LEU A CA 1
ATOM 1854 C C . LEU A 1 248 ? 1.839 2.417 -16.544 1.00 97.06 248 LEU A C 1
ATOM 1856 O O . LEU A 1 248 ? 2.174 1.398 -17.150 1.00 97.06 248 LEU A O 1
ATOM 1860 N N . LYS A 1 249 ? 0.555 2.673 -16.255 1.00 96.75 249 LYS A N 1
ATOM 1861 C CA . LYS A 1 249 ? -0.566 1.794 -16.626 1.00 96.75 249 LYS A CA 1
ATOM 1862 C C . LYS A 1 249 ? -0.576 1.501 -18.126 1.00 96.75 249 LYS A C 1
ATOM 1864 O O . LYS A 1 249 ? -0.675 0.342 -18.524 1.00 96.75 249 LYS A O 1
ATOM 1869 N N . LYS A 1 250 ? -0.420 2.545 -18.945 1.00 95.75 250 LYS A N 1
ATOM 1870 C CA . LYS A 1 250 ? -0.480 2.482 -20.415 1.00 95.75 250 LYS A CA 1
ATOM 1871 C C . LYS A 1 250 ? 0.843 2.073 -21.060 1.00 95.75 250 LYS A C 1
ATOM 1873 O O . LYS A 1 250 ? 0.836 1.579 -22.181 1.00 95.75 250 LYS A O 1
ATOM 1878 N N . TRP A 1 251 ? 1.964 2.289 -20.378 1.00 95.06 251 TRP A N 1
ATOM 1879 C CA . TRP A 1 251 ? 3.287 2.063 -20.944 1.00 95.06 251 TRP A CA 1
ATOM 1880 C C . TRP A 1 251 ? 3.593 0.556 -21.068 1.00 95.06 251 TRP A C 1
ATOM 1882 O O . TRP A 1 251 ? 3.567 -0.155 -20.058 1.00 95.06 251 TRP A O 1
ATOM 1892 N N . PRO A 1 252 ? 3.866 0.033 -22.277 1.00 91.25 252 PRO A N 1
ATOM 1893 C CA . PRO A 1 252 ? 4.007 -1.406 -22.516 1.00 91.25 252 PRO A CA 1
ATOM 1894 C C . PRO A 1 252 ? 5.405 -1.961 -22.182 1.00 91.25 252 PRO A C 1
ATOM 1896 O O . PRO A 1 252 ? 5.661 -3.147 -22.386 1.00 91.25 252 PRO A O 1
ATOM 1899 N N . GLY A 1 253 ? 6.312 -1.127 -21.667 1.00 91.94 253 GLY A N 1
ATOM 1900 C CA . GLY A 1 253 ? 7.727 -1.468 -21.540 1.00 91.94 253 GLY A CA 1
ATOM 1901 C C . GLY A 1 253 ? 8.532 -1.086 -22.784 1.00 91.94 253 GLY A C 1
ATOM 1902 O O . GLY A 1 253 ? 7.996 -0.526 -23.744 1.00 91.94 253 GLY A O 1
ATOM 1903 N N . LEU A 1 254 ? 9.826 -1.408 -22.779 1.00 90.62 254 LEU A N 1
ATOM 1904 C CA . LEU A 1 254 ? 10.651 -1.336 -23.985 1.00 90.62 254 LEU A CA 1
ATOM 1905 C C . LEU A 1 254 ? 10.378 -2.573 -24.853 1.00 90.62 254 LEU A C 1
ATOM 1907 O O . LEU A 1 254 ? 10.498 -3.700 -24.375 1.00 90.62 254 LEU A O 1
ATOM 1911 N N . GLN A 1 255 ? 9.989 -2.365 -26.113 1.00 85.12 255 GLN A N 1
ATOM 1912 C CA . GLN A 1 255 ? 9.547 -3.432 -27.018 1.00 85.12 255 GLN A CA 1
ATOM 1913 C C . GLN A 1 255 ? 10.099 -3.273 -28.444 1.00 85.12 255 GLN A C 1
ATOM 1915 O O . GLN A 1 255 ? 10.531 -2.193 -28.848 1.00 85.12 255 GLN A O 1
ATOM 1920 N N . MET A 1 256 ? 10.038 -4.371 -29.203 1.00 78.25 256 MET A N 1
ATOM 1921 C CA . MET A 1 256 ? 10.264 -4.433 -30.654 1.00 78.25 256 MET A CA 1
ATOM 1922 C C . MET A 1 256 ? 8.913 -4.368 -31.406 1.00 78.25 256 MET A C 1
ATOM 1924 O O . MET A 1 256 ? 7.909 -4.805 -30.844 1.00 78.25 256 MET A O 1
ATOM 1928 N N . PRO A 1 257 ? 8.855 -3.910 -32.675 1.00 72.75 257 PRO A N 1
ATOM 1929 C CA . PRO A 1 257 ? 9.948 -3.364 -33.475 1.00 72.75 257 PRO A CA 1
ATOM 1930 C C . PRO A 1 257 ? 10.307 -1.935 -33.055 1.00 72.75 257 PRO A C 1
ATOM 1932 O O . PRO A 1 257 ? 9.458 -1.138 -32.665 1.00 72.75 257 PRO A O 1
ATOM 1935 N N . LEU A 1 258 ? 11.590 -1.603 -33.161 1.00 73.62 258 LEU A N 1
ATOM 1936 C CA . LEU A 1 258 ? 12.091 -0.285 -32.791 1.00 73.62 258 LEU A CA 1
ATOM 1937 C C . LEU A 1 258 ? 11.815 0.739 -33.894 1.00 73.62 258 LEU A C 1
ATOM 1939 O O . LEU A 1 258 ? 12.093 0.490 -35.067 1.00 73.62 258 LEU A O 1
ATOM 1943 N N . ILE A 1 259 ? 11.382 1.939 -33.507 1.00 65.69 259 ILE A N 1
ATOM 1944 C CA . ILE A 1 259 ? 11.396 3.108 -34.390 1.00 65.69 259 ILE A CA 1
ATOM 1945 C C . ILE A 1 259 ? 12.701 3.858 -34.127 1.00 65.69 259 ILE A C 1
ATOM 1947 O O . ILE A 1 259 ? 12.848 4.540 -33.114 1.00 65.69 259 ILE A O 1
ATOM 1951 N N . VAL A 1 260 ? 13.676 3.714 -35.025 1.00 67.25 260 VAL A N 1
ATOM 1952 C CA . VAL A 1 260 ? 14.986 4.364 -34.877 1.00 67.25 260 VAL A CA 1
ATOM 1953 C C . VAL A 1 260 ? 15.402 5.039 -36.170 1.00 67.25 260 VAL A C 1
ATOM 1955 O O . VAL A 1 260 ? 15.443 4.412 -37.230 1.00 67.25 260 VAL A O 1
ATOM 1958 N N . LYS A 1 261 ? 15.772 6.318 -36.059 1.00 66.44 261 LYS A N 1
ATOM 1959 C CA . LYS A 1 261 ? 16.242 7.129 -37.188 1.00 66.44 261 LYS A CA 1
ATOM 1960 C C . LYS A 1 261 ? 17.660 6.766 -37.640 1.00 66.44 261 LYS A C 1
ATOM 1962 O O . LYS A 1 261 ? 17.973 6.927 -38.812 1.00 66.44 261 LYS A O 1
ATOM 1967 N N . HIS A 1 262 ? 18.514 6.281 -36.736 1.00 66.94 262 HIS A N 1
ATOM 1968 C CA . HIS A 1 262 ? 19.938 6.053 -37.004 1.00 66.94 262 HIS A CA 1
ATOM 1969 C C . HIS A 1 262 ? 20.374 4.609 -36.738 1.00 66.94 262 HIS A C 1
ATOM 1971 O O . HIS A 1 262 ? 19.943 3.989 -35.769 1.00 66.94 262 HIS A O 1
ATOM 1977 N N . GLN A 1 263 ? 21.283 4.094 -37.571 1.00 66.06 263 GLN A N 1
ATOM 1978 C CA . GLN A 1 263 ? 21.783 2.717 -37.505 1.00 66.06 263 GLN A CA 1
ATOM 1979 C C . GLN A 1 263 ? 22.455 2.381 -36.163 1.00 66.06 263 GLN A C 1
ATOM 1981 O O . GLN A 1 263 ? 22.102 1.383 -35.544 1.00 66.06 263 GLN A O 1
ATOM 1986 N N . SER A 1 264 ? 23.367 3.226 -35.666 1.00 63.34 264 SER A N 1
ATOM 1987 C CA . SER A 1 264 ? 24.068 2.992 -34.390 1.00 63.34 264 SER A CA 1
ATOM 1988 C C . SER A 1 264 ? 23.119 2.943 -33.190 1.00 63.34 264 SER A C 1
ATOM 1990 O O . SER A 1 264 ? 23.323 2.168 -32.260 1.00 63.34 264 SER A O 1
ATOM 1992 N N . GLN A 1 265 ? 22.027 3.708 -33.235 1.00 75.56 265 GLN A N 1
ATOM 1993 C CA . GLN A 1 265 ? 20.999 3.692 -32.198 1.00 75.56 265 GLN A CA 1
ATOM 1994 C C . GLN A 1 265 ? 20.152 2.412 -32.233 1.00 75.56 265 GLN A C 1
ATOM 1996 O O . GLN A 1 265 ? 19.617 2.038 -31.196 1.00 75.56 265 GLN A O 1
ATOM 2001 N N . ARG A 1 266 ? 20.040 1.712 -33.377 1.00 82.12 266 ARG A N 1
ATOM 2002 C CA . ARG A 1 266 ? 19.221 0.488 -33.495 1.00 82.12 266 ARG A CA 1
ATOM 2003 C C . ARG A 1 266 ? 19.746 -0.622 -32.604 1.00 82.12 266 ARG A C 1
ATOM 2005 O O . ARG A 1 266 ? 18.983 -1.196 -31.839 1.00 82.12 266 ARG A O 1
ATOM 2012 N N . ASN A 1 267 ? 21.043 -0.899 -32.668 1.00 82.19 267 ASN A N 1
ATOM 2013 C CA . ASN A 1 267 ? 21.632 -1.987 -31.889 1.00 82.19 267 ASN A CA 1
ATOM 2014 C C . ASN A 1 267 ? 21.739 -1.648 -30.403 1.00 82.19 267 ASN A C 1
ATOM 2016 O O . ASN A 1 267 ? 21.530 -2.522 -29.570 1.00 82.19 267 ASN A O 1
ATOM 2020 N N . ILE A 1 268 ? 21.965 -0.376 -30.069 1.00 85.31 268 ILE A N 1
ATOM 2021 C CA . ILE A 1 268 ? 21.877 0.110 -28.686 1.00 85.31 268 ILE A CA 1
ATOM 2022 C C . ILE A 1 268 ? 20.455 -0.080 -28.148 1.00 85.31 268 ILE A C 1
ATOM 2024 O O . ILE A 1 268 ? 20.265 -0.577 -27.042 1.00 85.31 268 ILE A O 1
ATOM 2028 N N . ALA A 1 269 ? 19.448 0.274 -28.944 1.00 87.50 269 ALA A N 1
ATOM 2029 C CA . ALA A 1 269 ? 18.053 0.092 -28.583 1.00 87.50 269 ALA A CA 1
ATOM 2030 C C . ALA A 1 269 ? 17.685 -1.393 -28.430 1.00 87.50 269 ALA A C 1
ATOM 2032 O O . ALA A 1 269 ? 17.029 -1.744 -27.455 1.00 87.50 269 ALA A O 1
ATOM 2033 N N . ARG A 1 270 ? 18.170 -2.280 -29.315 1.00 88.00 270 ARG A N 1
ATOM 2034 C CA . ARG A 1 270 ? 18.023 -3.742 -29.171 1.00 88.00 270 ARG A CA 1
ATOM 2035 C C . ARG A 1 270 ? 18.641 -4.244 -27.874 1.00 88.00 270 ARG A C 1
ATOM 2037 O O . ARG A 1 270 ? 17.981 -4.966 -27.135 1.00 88.00 270 ARG A O 1
ATOM 2044 N N . ALA A 1 271 ? 19.875 -3.832 -27.588 1.00 89.81 271 ALA A N 1
ATOM 2045 C CA . ALA A 1 271 ? 20.576 -4.213 -26.369 1.00 89.81 271 ALA A CA 1
ATOM 2046 C C . ALA A 1 271 ? 19.802 -3.772 -25.122 1.00 89.81 271 ALA A C 1
ATOM 2048 O O . ALA A 1 271 ? 19.639 -4.556 -24.191 1.00 89.81 271 ALA A O 1
ATOM 2049 N N . LEU A 1 272 ? 19.259 -2.551 -25.121 1.00 91.81 272 LEU A N 1
ATOM 2050 C CA . LEU A 1 272 ? 18.474 -2.055 -23.996 1.00 91.81 272 LEU A CA 1
ATOM 2051 C C . LEU A 1 272 ? 17.112 -2.754 -23.865 1.00 91.81 272 LEU A C 1
ATOM 2053 O O . LEU A 1 272 ? 16.690 -3.038 -22.749 1.00 91.81 272 LEU A O 1
ATOM 2057 N N . VAL A 1 273 ? 16.435 -3.076 -24.974 1.00 92.38 273 VAL A N 1
ATOM 2058 C CA . VAL A 1 273 ? 15.215 -3.907 -24.956 1.00 92.38 273 VAL A CA 1
ATOM 2059 C C . VAL A 1 273 ? 15.524 -5.302 -24.410 1.00 92.38 273 VAL A C 1
ATOM 2061 O O . VAL A 1 273 ? 14.742 -5.838 -23.628 1.00 92.38 273 VAL A O 1
ATOM 2064 N N . HIS A 1 274 ? 16.669 -5.880 -24.777 1.00 92.31 274 HIS A N 1
ATOM 2065 C CA . HIS A 1 274 ? 17.100 -7.172 -24.255 1.00 92.31 274 HIS A CA 1
ATOM 2066 C C . HIS A 1 274 ? 17.391 -7.102 -22.753 1.00 92.31 274 HIS A C 1
ATOM 2068 O O . HIS A 1 274 ? 16.875 -7.927 -22.004 1.00 92.31 274 HIS A O 1
ATOM 2074 N N . LEU A 1 275 ? 18.130 -6.081 -22.302 1.00 94.50 275 LEU A N 1
ATOM 2075 C CA . LEU A 1 275 ? 18.380 -5.829 -20.881 1.00 94.50 275 LEU A CA 1
ATOM 2076 C C . LEU A 1 275 ? 17.067 -5.661 -20.112 1.00 94.50 275 LEU A C 1
ATOM 2078 O O . LEU A 1 275 ? 16.859 -6.320 -19.101 1.00 94.50 275 LEU A O 1
ATOM 2082 N N . TRP A 1 276 ? 16.149 -4.837 -20.621 1.00 95.19 276 TRP A N 1
ATOM 2083 C CA . TRP A 1 276 ? 14.810 -4.680 -20.053 1.00 95.19 276 TRP A CA 1
ATOM 2084 C C . TRP A 1 276 ? 14.086 -6.023 -19.936 1.00 95.19 276 TRP A C 1
ATOM 2086 O O . TRP A 1 276 ? 13.572 -6.339 -18.869 1.00 95.19 276 TRP A O 1
ATOM 2096 N N . GLY A 1 277 ? 14.089 -6.843 -20.989 1.00 94.56 277 GLY A N 1
ATOM 2097 C CA . GLY A 1 277 ? 13.480 -8.174 -20.964 1.00 94.56 277 GLY A CA 1
ATOM 2098 C C . GLY A 1 277 ? 14.106 -9.101 -19.918 1.00 94.56 277 GLY A C 1
ATOM 2099 O O . GLY A 1 277 ? 13.375 -9.784 -19.200 1.00 94.56 277 GLY A O 1
ATOM 2100 N N . GLN A 1 278 ? 15.437 -9.094 -19.783 1.00 94.56 278 GLN A N 1
ATOM 2101 C CA . GLN A 1 278 ? 16.150 -9.873 -18.766 1.00 94.56 278 GLN A CA 1
ATOM 2102 C C . GLN A 1 278 ? 15.757 -9.434 -17.349 1.00 94.56 278 GLN A C 1
ATOM 2104 O O . GLN A 1 278 ? 15.362 -10.272 -16.540 1.00 94.56 278 GLN A O 1
ATOM 2109 N N . VAL A 1 279 ? 15.804 -8.128 -17.062 1.00 95.31 279 VAL A N 1
ATOM 2110 C CA . VAL A 1 279 ? 15.503 -7.596 -15.724 1.00 95.31 279 VAL A CA 1
ATOM 2111 C C . VAL A 1 279 ? 14.022 -7.750 -15.388 1.00 95.31 279 VAL A C 1
ATOM 2113 O O . VAL A 1 279 ? 13.711 -8.177 -14.287 1.00 95.31 279 VAL A O 1
ATOM 2116 N N . VAL A 1 280 ? 13.097 -7.512 -16.323 1.00 95.81 280 VAL A N 1
ATOM 2117 C CA . VAL A 1 280 ? 11.660 -7.758 -16.092 1.00 95.81 280 VAL A CA 1
ATOM 2118 C C . VAL A 1 280 ? 11.380 -9.228 -15.783 1.00 95.81 280 VAL A C 1
ATOM 2120 O O . VAL A 1 280 ? 10.491 -9.524 -14.992 1.00 95.81 280 VAL A O 1
ATOM 2123 N N . THR A 1 281 ? 12.126 -10.149 -16.392 1.00 95.88 281 THR A N 1
ATOM 2124 C CA . THR A 1 281 ? 11.959 -11.586 -16.141 1.00 95.88 281 THR A CA 1
ATOM 2125 C C . THR A 1 281 ? 12.537 -11.996 -14.785 1.00 95.88 281 THR A C 1
ATOM 2127 O O . THR A 1 281 ? 11.929 -12.804 -14.091 1.00 95.88 281 THR A O 1
ATOM 2130 N N . ALA A 1 282 ? 13.698 -11.456 -14.405 1.00 96.19 282 ALA A N 1
ATOM 2131 C CA . ALA A 1 282 ? 14.395 -11.834 -13.175 1.00 96.19 282 ALA A CA 1
ATOM 2132 C C . ALA A 1 282 ? 13.887 -11.086 -11.929 1.00 96.19 282 ALA A C 1
ATOM 2134 O O . ALA A 1 282 ? 13.696 -11.692 -10.878 1.00 96.19 282 ALA A O 1
ATOM 2135 N N . TYR A 1 283 ? 13.653 -9.780 -12.061 1.00 96.12 283 TYR A N 1
ATOM 2136 C CA . TYR A 1 283 ? 13.317 -8.838 -10.991 1.00 96.12 283 TYR A CA 1
ATOM 2137 C C . TYR A 1 283 ? 12.222 -7.864 -11.468 1.00 96.12 283 TYR A C 1
ATOM 2139 O O . TYR A 1 283 ? 12.476 -6.672 -11.675 1.00 96.12 283 TYR A O 1
ATOM 2147 N N . PRO A 1 284 ? 10.986 -8.351 -11.697 1.00 96.50 284 PRO A N 1
ATOM 2148 C CA . PRO A 1 284 ? 9.923 -7.550 -12.301 1.00 96.50 284 PRO A CA 1
ATOM 2149 C C . PRO A 1 284 ? 9.596 -6.283 -11.504 1.00 96.50 284 PRO A C 1
ATOM 2151 O O . PRO A 1 284 ? 9.381 -5.225 -12.093 1.00 96.50 284 PRO A O 1
ATOM 2154 N N . GLU A 1 285 ? 9.564 -6.368 -10.176 1.00 95.94 285 GLU A N 1
ATOM 2155 C CA . GLU A 1 285 ? 9.207 -5.238 -9.314 1.00 95.94 285 GLU A CA 1
ATOM 2156 C C . GLU A 1 285 ? 10.265 -4.127 -9.379 1.00 95.94 285 GLU A C 1
ATOM 2158 O O . GLU A 1 285 ? 9.915 -2.969 -9.612 1.00 95.94 285 GLU A O 1
ATOM 2163 N N . ASP A 1 286 ? 11.550 -4.485 -9.304 1.00 94.94 286 ASP A N 1
ATOM 2164 C CA . ASP A 1 286 ? 12.672 -3.546 -9.432 1.00 94.94 286 ASP A CA 1
ATOM 2165 C C . ASP A 1 286 ? 12.735 -2.918 -10.830 1.00 94.94 286 ASP A C 1
ATOM 2167 O O . ASP A 1 286 ? 12.931 -1.706 -10.966 1.00 94.94 286 ASP A O 1
ATOM 2171 N N . ALA A 1 287 ? 12.481 -3.708 -11.881 1.00 96.44 287 ALA A N 1
ATOM 2172 C CA . ALA A 1 287 ? 12.395 -3.203 -13.250 1.00 96.44 287 ALA A CA 1
ATOM 2173 C C . ALA A 1 287 ? 11.330 -2.103 -13.368 1.00 96.44 287 ALA A C 1
ATOM 2175 O O . ALA A 1 287 ? 11.563 -1.043 -13.960 1.00 96.44 287 ALA A O 1
ATOM 2176 N N . TYR A 1 288 ? 10.151 -2.331 -12.783 1.00 97.56 288 TYR A N 1
ATOM 2177 C CA . TYR A 1 288 ? 9.065 -1.358 -12.815 1.00 97.56 288 TYR A CA 1
ATOM 2178 C C . TYR A 1 288 ? 9.242 -0.207 -11.819 1.00 97.56 288 TYR A C 1
ATOM 2180 O O . TYR A 1 288 ? 8.719 0.877 -12.081 1.00 97.56 288 TYR A O 1
ATOM 2188 N N . ALA A 1 289 ? 10.029 -0.371 -10.754 1.00 97.00 289 ALA A N 1
ATOM 2189 C CA . ALA A 1 289 ? 10.468 0.734 -9.904 1.00 97.00 289 ALA A CA 1
ATOM 2190 C C . ALA A 1 289 ? 11.416 1.679 -10.661 1.00 97.00 289 ALA A C 1
ATOM 2192 O O . ALA A 1 289 ? 11.210 2.898 -10.669 1.00 97.00 289 ALA A O 1
ATOM 2193 N N . ALA A 1 290 ? 12.391 1.125 -11.389 1.00 95.62 290 ALA A N 1
ATOM 2194 C CA . ALA A 1 290 ? 13.257 1.882 -12.291 1.00 95.62 290 ALA A CA 1
ATOM 2195 C C . ALA A 1 290 ? 12.446 2.591 -13.389 1.00 95.62 290 ALA A C 1
ATOM 2197 O O . ALA A 1 290 ? 12.635 3.785 -13.641 1.00 95.62 290 ALA A O 1
ATOM 2198 N N . ALA A 1 291 ? 11.482 1.895 -14.000 1.00 96.62 291 ALA A N 1
ATOM 2199 C CA . ALA A 1 291 ? 10.590 2.497 -14.985 1.00 96.62 291 ALA A CA 1
ATOM 2200 C C . ALA A 1 291 ? 9.748 3.637 -14.390 1.00 96.62 291 ALA A C 1
ATOM 2202 O O . ALA A 1 291 ? 9.641 4.693 -15.011 1.00 96.62 291 ALA A O 1
ATOM 2203 N N . ALA A 1 292 ? 9.189 3.469 -13.187 1.00 96.94 292 ALA A N 1
ATOM 2204 C CA . ALA A 1 292 ? 8.428 4.511 -12.500 1.00 96.94 292 ALA A CA 1
ATOM 2205 C C . ALA A 1 292 ? 9.284 5.762 -12.238 1.00 96.94 292 ALA A C 1
ATOM 2207 O O . ALA A 1 292 ? 8.836 6.880 -12.502 1.00 96.94 292 ALA A O 1
ATOM 2208 N N . MET A 1 293 ? 10.542 5.587 -11.816 1.00 95.00 293 MET A N 1
ATOM 2209 C CA . MET A 1 293 ? 11.498 6.690 -11.671 1.00 95.00 293 MET A CA 1
ATOM 2210 C C . MET A 1 293 ? 11.724 7.430 -12.997 1.00 95.00 293 MET A C 1
ATOM 2212 O O . MET A 1 293 ? 11.701 8.664 -13.040 1.00 95.00 293 MET A O 1
ATOM 2216 N N . LEU A 1 294 ? 11.944 6.695 -14.087 1.00 94.69 294 LEU A N 1
ATOM 2217 C CA . LEU A 1 294 ? 12.224 7.274 -15.404 1.00 94.69 294 LEU A CA 1
ATOM 2218 C C . LEU A 1 294 ? 10.982 7.944 -16.004 1.00 94.69 294 LEU A C 1
ATOM 2220 O O . LEU A 1 294 ? 11.094 9.006 -16.615 1.00 94.69 294 LEU A O 1
ATOM 2224 N N . ILE A 1 295 ? 9.790 7.387 -15.781 1.00 95.44 295 ILE A N 1
ATOM 2225 C CA . ILE A 1 295 ? 8.508 7.999 -16.152 1.00 95.44 295 ILE A CA 1
ATOM 2226 C C . ILE A 1 295 ? 8.300 9.302 -15.388 1.00 95.44 295 ILE A C 1
ATOM 2228 O O . ILE A 1 295 ? 7.992 10.320 -16.005 1.00 95.44 295 ILE A O 1
ATOM 2232 N N . TYR A 1 296 ? 8.521 9.298 -14.073 1.00 93.31 296 TYR A N 1
ATOM 2233 C CA . TYR A 1 296 ? 8.391 10.487 -13.233 1.00 93.31 296 TYR A CA 1
ATOM 2234 C C . TYR A 1 296 ? 9.285 11.641 -13.714 1.00 93.31 296 TYR A C 1
ATOM 2236 O O . TYR A 1 296 ? 8.872 12.798 -13.692 1.00 93.31 296 TYR A O 1
ATOM 2244 N N . ARG A 1 297 ? 10.488 11.328 -14.213 1.00 90.88 297 ARG A N 1
ATOM 2245 C CA . ARG A 1 297 ? 11.427 12.307 -14.790 1.00 90.88 297 ARG A CA 1
ATOM 2246 C C . ARG A 1 297 ? 11.175 12.629 -16.267 1.00 90.88 297 ARG A C 1
ATOM 2248 O O . ARG A 1 297 ? 11.906 13.430 -16.837 1.00 90.88 297 ARG A O 1
ATOM 2255 N N . ASN A 1 298 ? 10.165 12.025 -16.893 1.00 91.50 298 ASN A N 1
ATOM 2256 C CA . ASN A 1 298 ? 9.881 12.134 -18.326 1.00 91.50 298 ASN A CA 1
ATOM 2257 C C . ASN A 1 298 ? 11.035 11.647 -19.242 1.00 91.50 298 ASN A C 1
ATOM 2259 O O . ASN A 1 298 ? 11.303 12.205 -20.305 1.00 91.50 298 ASN A O 1
ATOM 2263 N N . LEU A 1 299 ? 11.730 10.583 -18.827 1.00 91.69 299 LEU A N 1
ATOM 2264 C CA . LEU A 1 299 ? 12.901 10.000 -19.504 1.00 91.69 299 LEU A CA 1
ATOM 2265 C C . LEU A 1 299 ? 12.665 8.576 -20.032 1.00 91.69 299 LEU A C 1
ATOM 2267 O O . LEU A 1 299 ? 13.598 7.911 -20.480 1.00 91.69 299 LEU A O 1
ATOM 2271 N N . HIS A 1 300 ? 11.425 8.095 -19.975 1.00 92.06 300 HIS A N 1
ATOM 2272 C CA . HIS A 1 300 ? 11.079 6.720 -20.327 1.00 92.06 300 HIS A CA 1
ATOM 2273 C C . HIS A 1 300 ? 10.977 6.461 -21.841 1.00 92.06 300 HIS A C 1
ATOM 2275 O O . HIS A 1 300 ? 11.237 5.348 -22.292 1.00 92.06 300 HIS A O 1
ATOM 2281 N N . GLU A 1 301 ? 10.614 7.474 -22.633 1.00 87.81 301 GLU A N 1
ATOM 2282 C CA . GLU A 1 301 ? 10.474 7.337 -24.086 1.00 87.81 301 GLU A CA 1
ATOM 2283 C C . GLU A 1 301 ? 11.817 7.445 -24.812 1.00 87.81 301 GLU A C 1
ATOM 2285 O O . GLU A 1 301 ? 12.607 8.368 -24.566 1.00 87.81 301 GLU A O 1
ATOM 2290 N N . GLU A 1 302 ? 12.018 6.511 -25.746 1.00 85.50 302 GLU A N 1
ATOM 2291 C CA . GLU A 1 302 ? 13.169 6.387 -26.649 1.00 85.50 302 GLU A CA 1
ATOM 2292 C C . GLU A 1 302 ? 14.519 6.680 -25.966 1.00 85.50 302 GLU A C 1
ATOM 2294 O O . GLU A 1 302 ? 15.188 7.670 -26.292 1.00 85.50 302 GLU A O 1
ATOM 2299 N N . PRO A 1 303 ? 14.947 5.821 -25.020 1.00 87.69 303 PRO A N 1
ATOM 2300 C CA . PRO A 1 303 ? 16.151 6.046 -24.214 1.00 87.69 303 PRO A CA 1
ATOM 2301 C C . PRO A 1 303 ? 17.428 6.274 -25.030 1.00 87.69 303 PRO A C 1
ATOM 2303 O O . PRO A 1 303 ? 18.319 7.007 -24.620 1.00 87.69 303 PRO A O 1
ATOM 2306 N N . TRP A 1 304 ? 17.499 5.677 -26.219 1.00 84.88 304 TRP A N 1
ATOM 2307 C CA . TRP A 1 304 ? 18.620 5.755 -27.159 1.00 84.88 304 TRP A CA 1
ATOM 2308 C C . TRP A 1 304 ? 18.746 7.095 -27.902 1.00 84.88 304 TRP A C 1
ATOM 2310 O O . TRP A 1 304 ? 19.698 7.273 -28.662 1.00 84.88 304 TRP A O 1
ATOM 2320 N N . ARG A 1 305 ? 17.808 8.040 -27.737 1.00 82.31 305 ARG A N 1
ATOM 2321 C CA . ARG A 1 305 ? 17.872 9.345 -28.424 1.00 82.31 305 ARG A CA 1
ATOM 2322 C C . ARG A 1 305 ? 18.898 10.310 -27.837 1.00 82.31 305 ARG A C 1
ATOM 2324 O O . ARG A 1 305 ? 19.352 11.191 -28.563 1.00 82.31 305 ARG A O 1
ATOM 2331 N N . SER A 1 306 ? 19.249 10.180 -26.560 1.00 83.75 306 SER A N 1
ATOM 2332 C CA . SER A 1 306 ? 20.271 11.018 -25.927 1.00 83.75 306 SER A CA 1
ATOM 2333 C C . SER A 1 306 ? 21.170 10.200 -25.009 1.00 83.75 306 SER A C 1
ATOM 2335 O O . S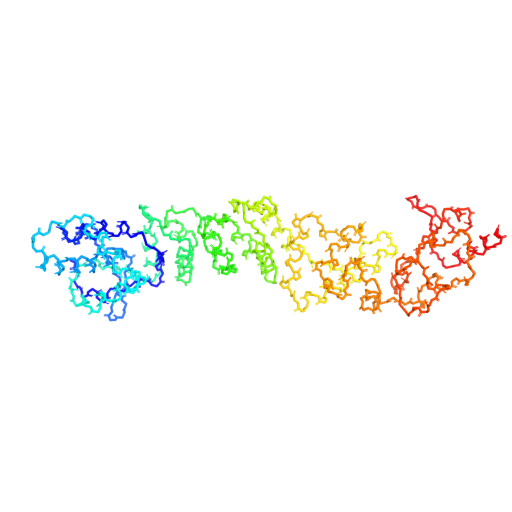ER A 1 306 ? 20.729 9.243 -24.373 1.00 83.75 306 SER A O 1
ATOM 2337 N N . GLN A 1 307 ? 22.436 10.609 -24.917 1.00 83.31 307 GLN A N 1
ATOM 2338 C CA . GLN A 1 307 ? 23.419 9.955 -24.054 1.00 83.31 307 GLN A CA 1
ATOM 2339 C C . GLN A 1 307 ? 23.002 9.992 -22.579 1.00 83.31 307 GLN A C 1
ATOM 2341 O O . GLN A 1 307 ? 23.229 9.029 -21.854 1.00 83.31 307 GLN A O 1
ATOM 2346 N N . GLU A 1 308 ? 22.358 11.076 -22.145 1.00 87.38 308 GLU A N 1
ATOM 2347 C CA . GLU A 1 308 ? 21.848 11.228 -20.780 1.00 87.38 308 GLU A CA 1
ATOM 2348 C C . GLU A 1 308 ? 20.785 10.173 -20.452 1.00 87.38 308 GLU A C 1
ATOM 2350 O O . GLU A 1 308 ? 20.924 9.438 -19.475 1.00 87.38 308 GLU A O 1
ATOM 2355 N N . LYS A 1 309 ? 19.752 10.045 -21.299 1.00 90.19 309 LYS A N 1
ATOM 2356 C CA . LYS A 1 309 ? 18.696 9.041 -21.114 1.00 90.19 309 LYS A CA 1
ATOM 2357 C C . LYS A 1 309 ? 19.287 7.638 -21.105 1.00 90.19 309 LYS A C 1
ATOM 2359 O O . LYS A 1 309 ? 18.990 6.855 -20.211 1.00 90.19 309 LYS A O 1
ATOM 2364 N N . LEU A 1 310 ? 20.146 7.344 -22.076 1.00 89.12 310 LEU A N 1
ATOM 2365 C CA . LEU A 1 310 ? 20.778 6.041 -22.210 1.00 89.12 310 LEU A CA 1
ATOM 2366 C C . LEU A 1 310 ? 21.582 5.664 -20.960 1.00 89.12 310 LEU A C 1
ATOM 2368 O O . LEU A 1 310 ? 21.407 4.574 -20.423 1.00 89.12 310 LEU A O 1
ATOM 2372 N N . THR A 1 311 ? 22.408 6.592 -20.475 1.00 90.62 311 THR A N 1
ATOM 2373 C CA . THR A 1 311 ? 23.193 6.440 -19.242 1.00 90.62 311 THR A CA 1
ATOM 2374 C C . THR A 1 311 ? 22.290 6.130 -18.054 1.00 90.62 311 THR A C 1
ATOM 2376 O O . THR A 1 311 ? 22.554 5.173 -17.337 1.00 90.62 311 THR A O 1
ATOM 2379 N N . LEU A 1 312 ? 21.195 6.874 -17.872 1.00 92.44 312 LEU A N 1
ATOM 2380 C CA . LEU A 1 312 ? 20.273 6.669 -16.750 1.00 92.44 312 LEU A CA 1
ATOM 2381 C C . LEU A 1 312 ? 19.555 5.318 -16.804 1.00 92.44 312 LEU A C 1
ATOM 2383 O O . LEU A 1 312 ? 19.343 4.694 -15.768 1.00 92.44 312 LEU A O 1
ATOM 2387 N N . TRP A 1 313 ? 19.198 4.849 -17.997 1.00 94.50 313 TRP A N 1
ATOM 2388 C CA . TRP A 1 313 ? 18.591 3.531 -18.175 1.00 94.50 313 TRP A CA 1
ATOM 2389 C C . TRP A 1 313 ? 19.568 2.395 -17.851 1.00 94.50 313 TRP A C 1
ATOM 2391 O O . TRP A 1 313 ? 19.204 1.467 -17.131 1.00 94.50 313 TRP A O 1
ATOM 2401 N N . PHE A 1 314 ? 20.815 2.483 -18.323 1.00 94.00 314 PHE A N 1
ATOM 2402 C CA . PHE A 1 314 ? 21.849 1.507 -17.966 1.00 94.00 314 PHE A CA 1
ATOM 2403 C C . PHE A 1 314 ? 22.240 1.585 -16.492 1.00 94.00 314 PHE A C 1
ATOM 2405 O O . PHE A 1 314 ? 22.456 0.550 -15.881 1.00 94.00 314 PHE A O 1
ATOM 2412 N N . GLN A 1 315 ? 22.267 2.771 -15.891 1.00 93.56 315 GLN A N 1
ATOM 2413 C CA . GLN A 1 315 ? 22.491 2.910 -14.456 1.00 93.56 315 GLN A CA 1
ATOM 2414 C C . GLN A 1 315 ? 21.370 2.250 -13.643 1.00 93.56 315 GLN A C 1
ATOM 2416 O O . GLN A 1 315 ? 21.637 1.624 -12.623 1.00 93.56 315 GLN A O 1
ATOM 2421 N N . ALA A 1 316 ? 20.118 2.384 -14.089 1.00 92.81 316 ALA A N 1
ATOM 2422 C CA . ALA A 1 316 ? 18.964 1.863 -13.365 1.00 92.81 316 ALA A CA 1
ATOM 2423 C C . ALA A 1 316 ? 18.784 0.342 -13.502 1.00 92.81 316 ALA A C 1
ATOM 2425 O O . ALA A 1 316 ? 18.273 -0.286 -12.583 1.00 92.81 316 ALA A O 1
ATOM 2426 N N . LEU A 1 317 ? 19.169 -0.245 -14.641 1.00 93.75 317 LEU A N 1
ATOM 2427 C CA . LEU A 1 317 ? 18.920 -1.664 -14.948 1.00 93.75 317 LEU A CA 1
ATOM 2428 C C . LEU A 1 317 ? 20.188 -2.513 -15.059 1.00 93.75 317 LEU A C 1
ATOM 2430 O O . LEU A 1 317 ? 20.123 -3.735 -15.000 1.00 93.75 317 LEU A O 1
ATOM 2434 N N . GLY A 1 318 ? 21.330 -1.882 -15.312 1.00 84.50 318 GLY A N 1
ATOM 2435 C CA . GLY A 1 318 ? 22.538 -2.557 -15.768 1.00 84.50 318 GLY A CA 1
ATOM 2436 C C . GLY A 1 318 ? 23.341 -3.250 -14.674 1.00 84.50 318 GLY A C 1
ATOM 2437 O O . GLY A 1 318 ? 24.194 -4.079 -14.999 1.00 84.50 318 GLY A O 1
ATOM 2438 N N . GLY A 1 319 ? 23.089 -2.904 -13.406 1.00 88.62 319 GLY A N 1
ATOM 2439 C CA . GLY A 1 319 ? 23.911 -3.326 -12.272 1.00 88.62 319 GLY A CA 1
ATOM 2440 C C . GLY A 1 319 ? 25.406 -3.076 -12.509 1.00 88.62 319 GLY A C 1
ATOM 2441 O O . GLY A 1 319 ? 25.789 -2.332 -13.414 1.00 88.62 319 GLY A O 1
ATOM 2442 N N . ASP A 1 320 ? 26.253 -3.772 -11.754 1.00 88.00 320 ASP A N 1
ATOM 2443 C CA . ASP A 1 320 ? 27.714 -3.661 -11.890 1.00 88.00 320 ASP A CA 1
ATOM 2444 C C . ASP A 1 320 ? 28.247 -4.284 -13.196 1.00 88.00 320 ASP A C 1
ATOM 2446 O O . ASP A 1 320 ? 29.395 -4.074 -13.584 1.00 88.00 320 ASP A O 1
ATOM 2450 N N . THR A 1 321 ? 27.421 -5.073 -13.896 1.00 89.69 321 THR A N 1
ATOM 2451 C CA . THR A 1 321 ? 27.802 -5.727 -15.156 1.00 89.69 321 THR A CA 1
ATOM 2452 C C . THR A 1 321 ? 27.843 -4.735 -16.313 1.00 89.69 321 THR A C 1
ATOM 2454 O O . THR A 1 321 ? 28.826 -4.686 -17.056 1.00 89.69 321 THR A O 1
ATOM 2457 N N . TYR A 1 322 ? 26.779 -3.946 -16.479 1.00 89.75 322 TYR A N 1
ATOM 2458 C CA . TYR A 1 322 ? 26.615 -3.054 -17.629 1.00 89.75 322 TYR A CA 1
ATOM 2459 C C . TYR A 1 322 ? 26.852 -1.580 -17.288 1.00 89.75 322 TYR A C 1
ATOM 2461 O O . TYR A 1 322 ? 26.933 -0.757 -18.204 1.00 89.75 322 TYR A O 1
ATOM 2469 N N . PHE A 1 323 ? 26.993 -1.230 -16.008 1.00 91.12 323 PHE A N 1
ATOM 2470 C CA . PHE A 1 323 ? 27.259 0.133 -15.564 1.00 91.12 323 PHE A CA 1
ATOM 2471 C C . PHE A 1 323 ? 28.280 0.159 -14.419 1.00 91.12 323 PHE A C 1
ATOM 2473 O O . PHE A 1 323 ? 28.112 -0.512 -13.410 1.00 91.12 323 PHE A O 1
ATOM 2480 N N . GLY A 1 324 ? 29.345 0.945 -14.573 1.00 89.12 324 GLY A N 1
ATOM 2481 C CA . GLY A 1 324 ? 30.419 1.078 -13.588 1.00 89.12 324 GLY A CA 1
ATOM 2482 C C . GLY A 1 324 ? 30.790 2.535 -13.311 1.00 89.12 324 GLY A C 1
ATOM 2483 O O . GLY A 1 324 ? 30.096 3.468 -13.716 1.00 89.12 324 GLY A O 1
ATOM 2484 N N . THR A 1 325 ? 31.925 2.745 -12.642 1.00 83.19 325 THR A N 1
ATOM 2485 C CA . THR A 1 325 ? 32.415 4.079 -12.240 1.00 83.19 325 THR A CA 1
ATOM 2486 C C . THR A 1 325 ? 32.705 5.010 -13.418 1.00 83.19 325 THR A C 1
ATOM 2488 O O . THR A 1 325 ? 32.559 6.222 -13.290 1.00 83.19 325 THR A O 1
ATOM 2491 N N . GLU A 1 326 ? 33.087 4.453 -14.569 1.00 83.75 326 GLU A N 1
ATOM 2492 C CA . GLU A 1 326 ? 33.384 5.195 -15.804 1.00 83.75 326 GLU A CA 1
ATOM 2493 C C . GLU A 1 326 ? 32.169 5.304 -16.750 1.00 83.75 326 GLU A C 1
ATOM 2495 O O . GLU A 1 326 ? 32.280 5.818 -17.863 1.00 83.75 326 GLU A O 1
ATOM 2500 N N . GLY A 1 327 ? 30.989 4.845 -16.313 1.00 87.31 327 GLY A N 1
ATOM 2501 C CA . GLY A 1 327 ? 29.751 4.848 -17.091 1.00 87.31 327 GLY A CA 1
ATOM 2502 C C . GLY A 1 327 ? 29.392 3.472 -17.654 1.00 87.31 327 GLY A C 1
ATOM 2503 O O . GLY A 1 327 ? 29.579 2.446 -17.005 1.00 87.31 327 GLY A O 1
ATOM 2504 N N . ILE A 1 328 ? 28.815 3.444 -18.858 1.00 87.88 328 ILE A N 1
ATOM 2505 C CA . ILE A 1 328 ? 28.305 2.211 -19.476 1.00 87.88 328 ILE A CA 1
ATOM 2506 C C . ILE A 1 328 ? 29.473 1.287 -19.846 1.00 87.88 328 ILE A C 1
ATOM 2508 O O . ILE A 1 328 ? 30.332 1.659 -20.650 1.00 87.88 328 ILE A O 1
ATOM 2512 N N . ASN A 1 329 ? 29.459 0.053 -19.333 1.00 88.25 329 ASN A N 1
ATOM 2513 C CA . ASN A 1 329 ? 30.398 -0.995 -19.728 1.00 88.25 329 ASN A CA 1
ATOM 2514 C C . ASN A 1 329 ? 29.989 -1.581 -21.081 1.00 88.25 329 ASN A C 1
ATOM 2516 O O . ASN A 1 329 ? 29.374 -2.642 -21.202 1.00 88.25 329 ASN A O 1
ATOM 2520 N N . TRP A 1 330 ? 30.334 -0.853 -22.128 1.00 83.56 330 TRP A N 1
ATOM 2521 C CA . TRP A 1 330 ? 29.979 -1.206 -23.489 1.00 83.56 330 TRP A CA 1
ATOM 2522 C C . TRP A 1 330 ? 30.590 -2.523 -23.984 1.00 83.56 330 TRP A C 1
ATOM 2524 O O . TRP A 1 330 ? 30.006 -3.150 -24.866 1.00 83.56 330 TRP A O 1
ATOM 2534 N N . THR A 1 331 ? 31.722 -2.960 -23.424 1.00 80.69 331 THR A N 1
ATOM 2535 C CA . THR A 1 331 ? 32.297 -4.279 -23.725 1.00 80.69 331 THR A CA 1
ATOM 2536 C C . THR A 1 331 ? 31.315 -5.375 -23.323 1.00 80.69 331 THR A C 1
ATOM 2538 O O . THR A 1 331 ? 30.932 -6.188 -24.162 1.00 80.69 331 THR A O 1
ATOM 2541 N N . ALA A 1 332 ? 30.803 -5.321 -22.088 1.00 85.62 332 ALA A N 1
ATOM 2542 C CA . ALA A 1 332 ? 29.786 -6.254 -21.611 1.00 85.62 332 ALA A CA 1
ATOM 2543 C C . ALA A 1 332 ? 28.462 -6.117 -22.385 1.00 85.62 332 ALA A C 1
ATOM 2545 O O . ALA A 1 332 ? 27.841 -7.119 -22.735 1.00 85.62 332 ALA A O 1
ATOM 2546 N N . VAL A 1 333 ? 28.031 -4.893 -22.714 1.00 87.19 333 VAL A N 1
ATOM 2547 C CA . VAL A 1 333 ? 26.806 -4.675 -23.510 1.00 87.19 333 VAL A CA 1
ATOM 2548 C C . VAL A 1 333 ? 26.900 -5.369 -24.872 1.00 87.19 333 VAL A C 1
ATOM 2550 O O . VAL A 1 333 ? 25.972 -6.065 -25.279 1.00 87.19 333 VAL A O 1
ATOM 2553 N N . VAL A 1 334 ? 28.015 -5.204 -25.584 1.00 82.00 334 VAL A N 1
ATOM 2554 C CA . VAL A 1 334 ? 28.219 -5.833 -26.896 1.00 82.00 334 VAL A CA 1
ATOM 2555 C C . VAL A 1 334 ? 28.347 -7.348 -26.779 1.00 82.00 334 VAL A C 1
ATOM 2557 O O . VAL A 1 334 ? 27.831 -8.073 -27.628 1.00 82.00 334 VAL A O 1
ATOM 2560 N N . GLU A 1 335 ? 29.012 -7.833 -25.735 1.00 83.12 335 GLU A N 1
ATOM 2561 C CA . GLU A 1 335 ? 29.216 -9.261 -25.526 1.00 83.12 335 GLU A CA 1
ATOM 2562 C C . GLU A 1 335 ? 27.911 -9.988 -25.183 1.00 83.12 335 GLU A C 1
ATOM 2564 O O . GLU A 1 335 ? 27.613 -11.010 -25.802 1.00 83.12 335 GLU A O 1
ATOM 2569 N N . TYR A 1 336 ? 27.104 -9.454 -24.262 1.00 87.00 336 TYR A N 1
ATOM 2570 C CA . TYR A 1 336 ? 25.962 -10.176 -23.687 1.00 87.00 336 TYR A CA 1
ATOM 2571 C C . TYR A 1 336 ? 24.591 -9.715 -24.193 1.00 87.00 336 TYR A C 1
ATOM 2573 O O . TYR A 1 336 ? 23.667 -10.525 -24.230 1.00 87.00 336 TYR A O 1
ATOM 2581 N N . LEU A 1 337 ? 24.434 -8.449 -24.600 1.00 87.94 337 LEU A N 1
ATOM 2582 C CA . LEU A 1 337 ? 23.127 -7.891 -24.983 1.00 87.94 337 LEU A CA 1
ATOM 2583 C C . LEU A 1 337 ? 22.937 -7.752 -26.501 1.00 87.94 337 LEU A C 1
ATOM 2585 O O . LEU A 1 337 ? 21.802 -7.742 -26.978 1.00 87.94 337 LEU A O 1
ATOM 2589 N N . VAL A 1 338 ? 24.020 -7.663 -27.280 1.00 84.44 338 VAL A N 1
ATOM 2590 C CA . VAL A 1 338 ? 23.962 -7.611 -28.752 1.00 84.44 338 VAL A CA 1
ATOM 2591 C C . VAL A 1 338 ? 24.069 -9.028 -29.320 1.00 84.44 338 VAL A C 1
ATOM 2593 O O . VAL A 1 338 ? 25.144 -9.502 -29.675 1.00 84.44 338 VAL A O 1
ATOM 2596 N N . THR A 1 339 ? 22.942 -9.732 -29.401 1.00 78.69 339 THR A N 1
ATOM 2597 C CA . THR A 1 339 ? 22.912 -11.153 -29.797 1.00 78.69 339 THR A CA 1
ATOM 2598 C C . THR A 1 339 ? 22.722 -11.381 -31.300 1.00 78.69 339 THR A C 1
ATOM 2600 O O . THR A 1 339 ? 23.242 -12.356 -31.837 1.00 78.69 339 THR A O 1
ATOM 2603 N N . GLU A 1 340 ? 22.016 -10.482 -31.993 1.00 75.50 340 GLU A N 1
ATOM 2604 C CA . GLU A 1 340 ? 21.619 -10.650 -33.405 1.00 75.50 340 GLU A CA 1
ATOM 2605 C C . GLU A 1 340 ? 22.641 -10.119 -34.422 1.00 75.50 340 GLU A C 1
ATOM 2607 O O . GLU A 1 340 ? 22.480 -10.317 -35.627 1.00 75.50 340 GLU A O 1
ATOM 2612 N N . VAL A 1 341 ? 23.677 -9.413 -33.963 1.00 76.81 341 VAL A N 1
ATOM 2613 C CA . VAL A 1 341 ? 24.601 -8.676 -34.831 1.00 76.81 341 VAL A CA 1
ATOM 2614 C C . VAL A 1 341 ? 26.036 -9.136 -34.612 1.00 76.81 341 VAL A C 1
ATOM 2616 O O . VAL A 1 341 ? 26.500 -9.263 -33.480 1.00 76.81 341 VAL A O 1
ATOM 2619 N N . SER A 1 342 ? 26.760 -9.356 -35.710 1.00 74.56 342 SER A N 1
ATOM 2620 C CA . SER A 1 342 ? 28.160 -9.784 -35.686 1.00 74.56 342 SER A CA 1
ATOM 2621 C C . SER A 1 342 ? 29.026 -8.947 -36.623 1.00 74.56 342 SER A C 1
ATOM 2623 O O . SER A 1 342 ? 28.530 -8.203 -37.472 1.00 74.56 342 SER A O 1
ATOM 2625 N N . CYS A 1 343 ? 30.345 -9.105 -36.511 1.00 71.50 343 CYS A N 1
ATOM 2626 C CA . CYS A 1 343 ? 31.280 -8.478 -37.445 1.00 71.50 343 CYS A CA 1
ATOM 2627 C C . CYS A 1 343 ? 31.132 -8.991 -38.886 1.00 71.50 343 CYS A C 1
ATOM 2629 O O . CYS A 1 343 ? 31.476 -8.265 -39.815 1.00 71.50 343 CYS A O 1
ATOM 2631 N N . GLN A 1 344 ? 30.564 -10.184 -39.103 1.00 73.75 344 GLN A N 1
ATOM 2632 C CA . GLN A 1 344 ? 30.311 -10.697 -40.456 1.00 73.75 344 GLN A CA 1
ATOM 2633 C C . GLN A 1 344 ? 29.256 -9.863 -41.193 1.00 73.75 344 GLN A C 1
ATOM 2635 O O . GLN A 1 344 ? 29.380 -9.621 -42.391 1.00 73.75 344 GLN A O 1
ATOM 2640 N N . THR A 1 345 ? 28.246 -9.370 -40.471 1.00 77.81 345 THR A N 1
ATOM 2641 C CA . THR A 1 345 ? 27.163 -8.548 -41.031 1.00 77.81 345 THR A CA 1
ATOM 2642 C C . THR A 1 345 ? 27.436 -7.047 -40.914 1.00 77.81 345 THR A C 1
ATOM 2644 O O . THR A 1 345 ? 26.540 -6.230 -41.129 1.00 77.81 345 THR A O 1
ATOM 2647 N N . CYS A 1 346 ? 28.667 -6.658 -40.566 1.00 80.00 346 CYS A N 1
ATOM 2648 C CA . CYS A 1 346 ? 29.069 -5.266 -40.419 1.00 80.00 346 CYS A CA 1
ATOM 2649 C C . CYS A 1 346 ? 29.616 -4.692 -41.733 1.00 80.00 346 CYS A C 1
ATOM 2651 O O . CYS A 1 346 ? 30.698 -5.102 -42.157 1.00 80.00 346 CYS A O 1
ATOM 2653 N N . PRO A 1 347 ? 28.948 -3.689 -42.344 1.00 78.81 347 PRO A N 1
ATOM 2654 C CA . PRO A 1 347 ? 29.441 -3.055 -43.569 1.00 78.81 347 PRO A CA 1
ATOM 2655 C C . PRO A 1 347 ? 30.843 -2.461 -43.421 1.00 78.81 347 PRO A C 1
ATOM 2657 O O . PRO A 1 347 ? 31.629 -2.457 -44.360 1.00 78.81 347 PRO A O 1
ATOM 2660 N N . LEU A 1 348 ? 31.165 -1.976 -42.220 1.00 78.44 348 LEU A N 1
ATOM 2661 C CA . LEU A 1 348 ? 32.435 -1.321 -41.919 1.00 78.44 348 LEU A CA 1
ATOM 2662 C C . LEU A 1 348 ? 33.586 -2.321 -41.804 1.00 78.44 348 LEU A C 1
ATOM 2664 O O . LEU A 1 348 ? 34.688 -2.044 -42.265 1.00 78.44 348 LEU A O 1
ATOM 2668 N N . ALA A 1 349 ? 33.332 -3.493 -41.214 1.00 76.19 349 ALA A N 1
ATOM 2669 C CA . ALA A 1 349 ? 34.332 -4.553 -41.080 1.00 76.19 349 ALA A CA 1
ATOM 2670 C C . ALA A 1 349 ? 34.707 -5.171 -42.436 1.00 76.19 349 ALA A C 1
ATOM 2672 O O . ALA A 1 349 ? 35.787 -5.736 -42.584 1.00 76.19 349 ALA A O 1
ATOM 2673 N N . GLN A 1 350 ? 33.816 -5.048 -43.422 1.00 81.25 350 GLN A N 1
ATOM 2674 C CA . GLN A 1 350 ? 34.038 -5.511 -44.787 1.00 81.25 350 GLN A CA 1
ATOM 2675 C C . GLN A 1 350 ? 34.858 -4.517 -45.629 1.00 81.25 350 GLN A C 1
ATOM 2677 O O . GLN A 1 350 ? 35.287 -4.878 -46.721 1.00 81.25 350 GLN A O 1
ATOM 2682 N N . LEU A 1 351 ? 35.077 -3.273 -45.182 1.00 83.62 351 LEU A N 1
ATOM 2683 C CA . LEU A 1 351 ? 35.934 -2.326 -45.905 1.00 83.62 351 LEU A CA 1
ATOM 2684 C C . LEU A 1 351 ? 37.421 -2.692 -45.765 1.00 83.62 351 LEU A C 1
ATOM 2686 O O . LEU A 1 351 ? 37.813 -3.314 -44.773 1.00 83.62 351 LEU A O 1
ATOM 2690 N N . PRO A 1 352 ? 38.283 -2.279 -46.714 1.00 84.75 352 PRO A N 1
ATOM 2691 C CA . PRO A 1 352 ? 39.718 -2.531 -46.615 1.00 84.75 352 PRO A CA 1
ATOM 2692 C C . PRO A 1 352 ? 40.329 -1.961 -45.327 1.00 84.75 352 PRO A C 1
ATOM 2694 O O . PRO A 1 352 ? 39.893 -0.925 -44.822 1.00 84.75 352 PRO A O 1
ATOM 2697 N N . ARG A 1 353 ? 41.365 -2.634 -44.805 1.00 79.44 353 ARG A N 1
ATOM 2698 C CA . ARG A 1 353 ? 41.986 -2.332 -43.497 1.00 79.44 353 ARG A CA 1
ATOM 2699 C C . ARG A 1 353 ? 42.805 -1.036 -43.445 1.00 79.44 353 ARG A C 1
ATOM 2701 O O . ARG A 1 353 ? 43.240 -0.649 -42.366 1.00 79.44 353 ARG A O 1
ATOM 2708 N N . GLN A 1 354 ? 43.051 -0.390 -44.582 1.00 80.06 354 GLN A N 1
ATOM 2709 C CA . GLN A 1 354 ? 43.781 0.875 -44.634 1.00 80.06 354 GLN A CA 1
ATOM 2710 C C . GLN A 1 354 ? 42.966 1.990 -43.954 1.00 80.06 354 GLN A C 1
ATOM 2712 O O . GLN A 1 354 ? 41.775 2.147 -44.230 1.00 80.06 354 GLN A O 1
ATOM 2717 N N . LEU A 1 355 ? 43.617 2.752 -43.070 1.00 76.69 355 LEU A N 1
ATOM 2718 C CA . LEU A 1 355 ? 43.032 3.935 -42.435 1.00 76.69 355 LEU A CA 1
ATOM 2719 C C . LEU A 1 355 ? 43.116 5.136 -43.362 1.00 76.69 355 LEU A C 1
ATOM 2721 O O . LEU A 1 355 ? 44.146 5.352 -44.003 1.00 76.69 355 LEU A O 1
ATOM 2725 N N . LEU A 1 356 ? 42.044 5.918 -43.367 1.00 78.44 356 LEU A N 1
ATOM 2726 C CA . LEU A 1 356 ? 41.982 7.202 -44.051 1.00 78.44 356 LEU A CA 1
ATOM 2727 C C . LEU A 1 356 ? 42.147 8.352 -43.047 1.00 78.44 356 LEU A C 1
ATOM 2729 O O . LEU A 1 356 ? 41.899 8.197 -41.852 1.00 78.44 356 LEU A O 1
ATOM 2733 N N . ARG A 1 357 ? 42.576 9.520 -43.524 1.00 76.88 357 ARG A N 1
ATOM 2734 C CA . ARG A 1 357 ? 42.634 10.770 -42.757 1.00 76.88 357 ARG A CA 1
ATOM 2735 C C . ARG A 1 357 ? 41.227 11.246 -42.411 1.00 76.88 357 ARG A C 1
ATOM 2737 O O . ARG A 1 357 ? 40.990 11.605 -41.262 1.00 76.88 357 ARG A O 1
ATOM 2744 N N . SER A 1 358 ? 40.301 11.220 -43.376 1.00 75.00 358 SER A N 1
ATOM 2745 C CA . SER A 1 358 ? 38.863 11.345 -43.107 1.00 75.00 358 SER A CA 1
ATOM 2746 C C . SER A 1 358 ? 38.213 9.973 -43.218 1.00 75.00 358 SER A C 1
ATOM 2748 O O . SER A 1 358 ? 37.848 9.506 -44.300 1.00 75.00 358 SER A O 1
ATOM 2750 N N . ASP A 1 359 ? 38.104 9.308 -42.073 1.00 73.12 359 ASP A N 1
ATOM 2751 C CA . ASP A 1 359 ? 37.568 7.959 -41.974 1.00 73.12 359 ASP A CA 1
ATOM 2752 C C . ASP A 1 359 ? 36.236 7.912 -41.227 1.00 73.12 359 ASP A C 1
ATOM 2754 O O . ASP A 1 359 ? 35.883 8.816 -40.464 1.00 73.12 359 ASP A O 1
ATOM 2758 N N . LEU A 1 360 ? 35.508 6.812 -41.407 1.00 69.38 360 LEU A N 1
ATOM 2759 C CA . LEU A 1 360 ? 34.139 6.620 -40.917 1.00 69.38 360 LEU A CA 1
ATOM 2760 C C . LEU A 1 360 ? 33.986 6.772 -39.391 1.00 69.38 360 LEU A C 1
ATOM 2762 O O . LEU A 1 360 ? 32.874 6.978 -38.908 1.00 69.38 360 LEU A O 1
ATOM 2766 N N . SER A 1 361 ? 35.082 6.701 -38.632 1.00 55.97 361 SER A N 1
ATOM 2767 C CA . SER A 1 361 ? 35.102 6.795 -37.169 1.00 55.97 361 SER A CA 1
ATOM 2768 C C . SER A 1 361 ? 35.344 8.196 -36.602 1.00 55.97 361 SER A C 1
ATOM 2770 O O . SER A 1 361 ? 35.264 8.358 -35.385 1.00 55.97 361 SER A O 1
ATOM 2772 N N . GLN A 1 362 ? 35.673 9.199 -37.429 1.00 52.97 362 GLN A N 1
ATOM 2773 C CA . GLN A 1 362 ? 36.112 10.533 -36.971 1.00 52.97 362 GLN A CA 1
ATOM 2774 C C . GLN A 1 362 ? 37.140 10.495 -35.811 1.00 52.97 362 GLN A C 1
ATOM 2776 O O . GLN A 1 362 ? 37.173 11.388 -34.967 1.00 52.97 362 GLN A O 1
ATOM 2781 N N . GLY A 1 363 ? 37.968 9.445 -35.733 1.00 45.38 363 GLY A N 1
ATOM 2782 C CA . GLY A 1 363 ? 39.030 9.322 -34.730 1.00 45.38 363 GLY A CA 1
ATOM 2783 C C . GLY A 1 363 ? 38.589 9.020 -33.290 1.00 45.38 363 GLY A C 1
ATOM 2784 O O . GLY A 1 363 ? 39.439 9.049 -32.404 1.00 45.38 363 GLY A O 1
ATOM 2785 N N . GLN A 1 364 ? 37.315 8.709 -33.015 1.00 43.22 364 GLN A N 1
ATOM 2786 C CA . GLN A 1 364 ? 36.917 8.238 -31.681 1.00 43.22 364 GLN A CA 1
ATOM 2787 C C . GLN A 1 364 ? 37.104 6.723 -31.579 1.00 43.22 364 GLN A C 1
ATOM 2789 O O . GLN A 1 364 ? 36.569 5.983 -32.400 1.00 43.22 364 GLN A O 1
ATOM 2794 N N . GLY A 1 365 ? 37.883 6.275 -30.592 1.00 41.22 365 GLY A N 1
ATOM 2795 C CA . GLY A 1 365 ? 38.090 4.868 -30.244 1.00 41.22 365 GLY A CA 1
ATOM 2796 C C . GLY A 1 365 ? 37.156 4.414 -29.115 1.00 41.22 365 GLY A C 1
ATOM 2797 O O . GLY A 1 365 ? 36.816 5.198 -28.234 1.00 41.22 365 GLY A O 1
ATOM 2798 N N . GLY A 1 366 ? 36.743 3.148 -29.141 1.00 41.12 366 GLY A N 1
ATOM 2799 C CA . GLY A 1 366 ? 35.899 2.498 -28.141 1.00 41.12 366 GLY A CA 1
ATOM 2800 C C . GLY A 1 366 ? 34.766 1.660 -28.754 1.00 41.12 366 GLY A C 1
ATOM 2801 O O . GLY A 1 366 ? 34.551 1.631 -29.956 1.00 41.12 366 GLY A O 1
ATOM 2802 N N . PRO A 1 367 ? 33.965 0.967 -27.955 1.00 39.62 367 PRO A N 1
ATOM 2803 C CA . PRO A 1 367 ? 32.829 0.184 -28.460 1.00 39.62 367 PRO A CA 1
ATOM 2804 C C . PRO A 1 367 ? 31.711 1.017 -29.136 1.00 39.62 367 PRO A C 1
ATOM 2806 O O . PRO A 1 367 ? 30.887 0.449 -29.851 1.00 39.62 367 PRO A O 1
ATOM 2809 N N . LEU A 1 368 ? 31.722 2.350 -28.979 1.00 45.97 368 LEU A N 1
ATOM 2810 C CA . LEU A 1 368 ? 30.960 3.327 -29.782 1.00 45.97 368 LEU A CA 1
ATOM 2811 C C . LEU A 1 368 ? 31.810 4.067 -30.840 1.00 45.97 368 LEU A C 1
ATOM 2813 O O . LEU A 1 368 ? 31.269 4.814 -31.653 1.00 45.97 368 LEU A O 1
ATOM 2817 N N . GLY A 1 369 ? 33.130 3.886 -30.811 1.00 51.31 369 GLY A N 1
ATOM 2818 C CA . GLY A 1 369 ? 34.117 4.566 -31.642 1.00 51.31 369 GLY A CA 1
ATOM 2819 C C . GLY A 1 369 ? 35.035 3.553 -32.327 1.00 51.31 369 GLY A C 1
ATOM 2820 O O . GLY A 1 369 ? 35.948 3.015 -31.721 1.00 51.31 369 GLY A O 1
ATOM 2821 N N . MET A 1 370 ? 34.767 3.239 -33.590 1.00 56.38 370 MET A N 1
ATOM 2822 C CA . MET A 1 370 ? 35.335 2.085 -34.304 1.00 56.38 370 MET A CA 1
ATOM 2823 C C . MET A 1 370 ? 36.819 1.751 -34.007 1.00 56.38 370 MET A C 1
ATOM 2825 O O . MET A 1 370 ? 37.709 2.466 -34.469 1.00 56.38 370 MET A O 1
ATOM 2829 N N . PRO A 1 371 ? 37.102 0.575 -33.405 1.00 50.44 371 PRO A N 1
ATOM 2830 C CA . PRO A 1 371 ? 38.431 -0.032 -33.430 1.00 50.44 371 PRO A CA 1
ATOM 2831 C C . PRO A 1 371 ? 38.465 -1.352 -34.223 1.00 50.44 371 PRO A C 1
ATOM 2833 O O . PRO A 1 371 ? 39.542 -1.848 -34.513 1.00 50.44 371 PRO A O 1
ATOM 2836 N N . CYS A 1 372 ? 37.331 -1.946 -34.618 1.00 56.12 372 CYS A N 1
ATOM 2837 C CA . CYS A 1 372 ? 37.330 -3.327 -35.136 1.00 56.12 372 CYS A CA 1
ATOM 2838 C C . CYS A 1 372 ? 38.018 -3.524 -36.502 1.00 56.12 372 CYS A C 1
ATOM 2840 O O . CYS A 1 372 ? 38.471 -4.627 -36.794 1.00 56.12 372 CYS A O 1
ATOM 2842 N N . ARG A 1 373 ? 38.116 -2.490 -37.353 1.00 64.31 373 ARG A N 1
ATOM 2843 C CA . ARG A 1 373 ? 38.761 -2.626 -38.674 1.00 64.31 373 ARG A CA 1
ATOM 2844 C C . ARG A 1 373 ? 40.291 -2.665 -38.587 1.00 64.31 373 ARG A C 1
ATOM 2846 O O . ARG A 1 373 ? 40.936 -3.241 -39.462 1.00 64.31 373 ARG A O 1
ATOM 2853 N N . THR A 1 374 ? 40.862 -2.055 -37.550 1.00 57.94 374 THR A N 1
ATOM 2854 C CA . THR A 1 374 ? 42.309 -1.796 -37.442 1.00 57.94 374 THR A CA 1
ATOM 2855 C C . THR A 1 374 ? 42.915 -2.150 -36.085 1.00 57.94 374 THR A C 1
ATOM 2857 O O . THR A 1 374 ? 44.121 -2.011 -35.914 1.00 57.94 374 THR A O 1
ATOM 2860 N N . GLY A 1 375 ? 42.098 -2.614 -35.140 1.00 58.97 375 GLY A N 1
ATOM 2861 C CA . GLY A 1 375 ? 42.473 -3.097 -33.812 1.00 58.97 375 GLY A CA 1
ATOM 2862 C C . GLY A 1 375 ? 42.103 -4.570 -33.605 1.00 58.97 375 GLY A C 1
ATOM 2863 O O . GLY A 1 375 ? 42.031 -5.343 -34.560 1.00 58.97 375 GLY A O 1
ATOM 2864 N N . GLU A 1 376 ? 41.892 -4.972 -32.350 1.00 56.09 376 GLU A N 1
ATOM 2865 C CA . GLU A 1 376 ? 41.595 -6.364 -31.990 1.00 56.09 376 GLU A CA 1
ATOM 2866 C C . GLU A 1 376 ? 40.274 -6.874 -32.590 1.00 56.09 376 GLU A C 1
ATOM 2868 O O . GLU A 1 376 ? 39.278 -6.153 -32.703 1.00 56.09 376 GLU A O 1
ATOM 2873 N N . ALA A 1 377 ? 40.273 -8.151 -32.982 1.00 57.06 377 ALA A N 1
ATOM 2874 C CA . ALA A 1 377 ? 39.127 -8.808 -33.591 1.00 57.06 377 ALA A CA 1
ATOM 2875 C C . ALA A 1 377 ? 38.009 -9.023 -32.558 1.00 57.06 377 ALA A C 1
ATOM 2877 O O . ALA A 1 377 ? 38.012 -9.999 -31.813 1.00 57.06 377 ALA A O 1
ATOM 2878 N N . ALA A 1 378 ? 37.021 -8.131 -32.542 1.00 59.91 378 ALA A N 1
ATOM 2879 C CA . ALA A 1 378 ? 35.763 -8.374 -31.846 1.00 59.91 378 ALA A CA 1
ATOM 2880 C C . ALA A 1 378 ? 34.882 -9.329 -32.672 1.00 59.91 378 ALA A C 1
ATOM 2882 O O . ALA A 1 378 ? 34.811 -9.215 -33.897 1.00 59.91 378 ALA A O 1
ATOM 2883 N N . SER A 1 379 ? 34.178 -10.257 -32.023 1.00 64.19 379 SER A N 1
ATOM 2884 C CA . SER A 1 379 ? 33.194 -11.127 -32.688 1.00 64.19 379 SER A CA 1
ATOM 2885 C C . SER A 1 379 ? 31.830 -10.438 -32.878 1.00 64.19 379 SER A C 1
ATOM 2887 O O . SER A 1 379 ? 31.088 -10.771 -33.809 1.00 64.19 379 SER A O 1
ATOM 2889 N N . ARG A 1 380 ? 31.514 -9.442 -32.035 1.00 70.38 380 ARG A N 1
ATOM 2890 C CA . ARG A 1 380 ? 30.248 -8.686 -31.992 1.00 70.38 380 ARG A CA 1
ATOM 2891 C C . ARG A 1 380 ? 30.498 -7.176 -31.983 1.00 70.38 380 ARG A C 1
ATOM 2893 O O . ARG A 1 380 ? 31.538 -6.719 -31.519 1.00 70.38 380 ARG A O 1
ATOM 2900 N N . CYS A 1 381 ? 29.553 -6.398 -32.519 1.00 72.38 381 CYS A N 1
ATOM 2901 C CA . CYS A 1 381 ? 29.666 -4.940 -32.625 1.00 72.38 381 CYS A CA 1
ATOM 2902 C C . CYS A 1 381 ? 28.289 -4.260 -32.737 1.00 72.38 381 CYS A C 1
ATOM 2904 O O . CYS A 1 381 ? 27.375 -4.803 -33.353 1.00 72.38 381 CYS A O 1
ATOM 2906 N N . VAL A 1 382 ? 28.164 -3.025 -32.233 1.00 75.38 382 VAL A N 1
ATOM 2907 C CA . VAL A 1 382 ? 26.952 -2.190 -32.372 1.00 75.38 382 VAL A CA 1
ATOM 2908 C C . VAL A 1 382 ? 26.730 -1.627 -33.782 1.00 75.38 382 VAL A C 1
ATOM 2910 O O . VAL A 1 382 ? 25.691 -1.022 -34.036 1.00 75.38 382 VAL A O 1
ATOM 2913 N N . HIS A 1 383 ? 27.672 -1.804 -34.712 1.00 75.25 383 HIS A N 1
ATOM 2914 C CA . HIS A 1 383 ? 27.589 -1.240 -36.066 1.00 75.25 383 HIS A CA 1
ATOM 2915 C C . HIS A 1 383 ? 27.123 -2.225 -37.146 1.00 75.25 383 HIS A C 1
ATOM 2917 O O . HIS A 1 383 ? 26.945 -1.824 -38.296 1.00 75.25 383 HIS A O 1
ATOM 2923 N N . GLY A 1 384 ? 26.947 -3.507 -36.817 1.00 77.31 384 GLY A N 1
ATOM 2924 C CA . GLY A 1 384 ? 26.484 -4.474 -37.807 1.00 77.31 384 GLY A CA 1
ATOM 2925 C C . GLY A 1 384 ? 24.989 -4.373 -38.110 1.00 77.31 384 GLY A C 1
ATOM 2926 O O . GLY A 1 384 ? 24.232 -3.699 -37.408 1.00 77.31 384 GLY A O 1
ATOM 2927 N N . LEU A 1 385 ? 24.577 -5.040 -39.183 1.00 79.69 385 LEU A N 1
ATOM 2928 C CA . LEU A 1 385 ? 23.185 -5.109 -39.617 1.00 79.69 385 LEU A CA 1
ATOM 2929 C C . LEU A 1 385 ? 22.573 -6.442 -39.166 1.00 79.69 385 LEU A C 1
ATOM 2931 O O . LEU A 1 385 ? 23.148 -7.505 -39.411 1.00 79.69 385 LEU A O 1
ATOM 2935 N N . ALA A 1 386 ? 21.418 -6.390 -38.503 1.00 80.31 386 ALA A N 1
ATOM 2936 C CA . ALA A 1 386 ? 20.579 -7.564 -38.269 1.00 80.31 386 ALA A CA 1
ATOM 2937 C C . ALA A 1 386 ? 19.837 -7.954 -39.570 1.00 80.31 386 ALA A C 1
ATOM 2939 O O . ALA A 1 386 ? 19.717 -7.117 -40.467 1.00 80.31 386 ALA A O 1
ATOM 2940 N N . PRO A 1 387 ? 19.282 -9.176 -39.698 1.00 78.12 387 PRO A N 1
ATOM 2941 C CA . PRO A 1 387 ? 18.697 -9.662 -40.958 1.00 78.12 387 PRO A CA 1
ATOM 2942 C C . PRO A 1 387 ? 17.603 -8.783 -41.591 1.00 78.12 387 PRO A C 1
ATOM 2944 O O . PRO A 1 387 ? 17.426 -8.819 -42.803 1.00 78.12 387 PRO A O 1
ATOM 2947 N N . GLN A 1 388 ? 16.870 -7.997 -40.794 1.00 77.69 388 GLN A N 1
ATOM 2948 C CA . GLN A 1 388 ? 15.817 -7.086 -41.275 1.00 77.69 388 GLN A CA 1
ATOM 2949 C C . GLN A 1 388 ? 16.259 -5.611 -41.341 1.00 77.69 388 GLN A C 1
ATOM 2951 O O . GLN A 1 388 ? 15.442 -4.727 -41.609 1.00 77.69 388 GLN A O 1
ATOM 2956 N N . ASP A 1 389 ? 17.532 -5.311 -41.070 1.00 80.69 389 ASP A N 1
ATOM 2957 C CA . ASP A 1 389 ? 18.022 -3.939 -41.133 1.00 80.69 389 ASP A CA 1
ATOM 2958 C C . ASP A 1 389 ? 18.224 -3.480 -42.578 1.00 80.69 389 ASP A C 1
ATOM 2960 O O . ASP A 1 389 ? 18.843 -4.148 -43.402 1.00 80.69 389 ASP A O 1
ATOM 2964 N N . HIS A 1 390 ? 17.762 -2.263 -42.854 1.00 82.56 390 HIS A N 1
ATOM 2965 C CA . HIS A 1 390 ? 18.079 -1.566 -44.094 1.00 82.56 390 HIS A CA 1
ATOM 2966 C C . HIS A 1 390 ? 19.516 -1.052 -44.027 1.00 82.56 390 HIS A C 1
ATOM 2968 O O . HIS A 1 390 ? 19.931 -0.526 -42.986 1.00 82.56 390 HIS A O 1
ATOM 2974 N N . PHE A 1 391 ? 20.243 -1.157 -45.137 1.00 84.12 391 PHE A N 1
ATOM 2975 C CA . PHE A 1 391 ? 21.592 -0.618 -45.246 1.00 84.12 391 PHE A CA 1
ATOM 2976 C C . PHE A 1 391 ? 21.546 0.916 -45.211 1.00 84.12 391 PHE A C 1
ATOM 2978 O O . PHE A 1 391 ? 20.990 1.559 -46.099 1.00 84.12 391 PHE A O 1
ATOM 2985 N N . ASP A 1 392 ? 22.122 1.501 -44.165 1.00 82.81 392 ASP A N 1
ATOM 2986 C CA . ASP A 1 392 ? 22.230 2.948 -43.988 1.00 82.81 392 ASP A CA 1
ATOM 2987 C C . ASP A 1 392 ? 23.465 3.245 -43.139 1.00 82.81 392 ASP A C 1
ATOM 2989 O O . ASP A 1 392 ? 23.439 3.071 -41.920 1.00 82.81 392 ASP A O 1
ATOM 2993 N N . VAL A 1 393 ? 24.555 3.641 -43.794 1.00 81.19 393 VAL A N 1
ATOM 2994 C CA . VAL A 1 393 ? 25.844 3.903 -43.146 1.00 81.19 393 VAL A CA 1
ATOM 2995 C C . VAL A 1 393 ? 26.159 5.387 -43.244 1.00 81.19 393 VAL A C 1
ATOM 2997 O O . VAL A 1 393 ? 26.220 5.937 -44.341 1.00 81.19 393 VAL A O 1
ATOM 3000 N N . ARG A 1 394 ? 26.378 6.038 -42.098 1.00 80.44 394 ARG A N 1
ATOM 3001 C CA . ARG A 1 394 ? 26.832 7.435 -42.040 1.00 80.44 394 ARG A CA 1
ATOM 3002 C C . ARG A 1 394 ? 28.298 7.519 -42.457 1.00 80.44 394 ARG A C 1
ATOM 3004 O O . ARG A 1 394 ? 29.107 6.718 -41.994 1.00 80.44 394 ARG A O 1
ATOM 3011 N N . VAL A 1 395 ? 28.625 8.509 -43.280 1.00 81.50 395 VAL A N 1
ATOM 3012 C CA . VAL A 1 395 ? 29.986 8.780 -43.754 1.00 81.50 395 VAL A CA 1
ATOM 3013 C C . VAL A 1 395 ? 30.436 10.199 -43.378 1.00 81.50 395 VAL A C 1
ATOM 3015 O O . VAL A 1 395 ? 29.582 11.046 -43.094 1.00 81.50 395 VAL A O 1
ATOM 3018 N N . PRO A 1 396 ? 31.753 10.478 -43.325 1.00 84.38 396 PRO A N 1
ATOM 3019 C CA . PRO A 1 396 ? 32.264 11.818 -43.055 1.00 84.38 396 PRO A CA 1
ATOM 3020 C C . PRO A 1 396 ? 31.798 12.838 -44.095 1.00 84.38 396 PRO A C 1
ATOM 3022 O O . PRO A 1 396 ? 31.474 12.492 -45.231 1.00 84.38 396 PRO A O 1
ATOM 3025 N N . TRP A 1 397 ? 31.790 14.117 -43.722 1.00 84.00 397 TRP A N 1
ATOM 3026 C CA . TRP A 1 397 ? 31.348 15.178 -44.629 1.00 84.00 397 TRP A CA 1
ATOM 3027 C C . TRP A 1 397 ? 32.268 15.318 -45.848 1.00 84.00 397 TRP A C 1
ATOM 3029 O O . TRP A 1 397 ? 31.795 15.649 -46.934 1.00 84.00 397 TRP A O 1
ATOM 3039 N N . GLU A 1 398 ? 33.557 15.002 -45.696 1.00 86.06 398 GLU A N 1
ATOM 3040 C CA . GLU A 1 398 ? 34.554 15.015 -46.770 1.00 86.06 398 GLU A CA 1
ATOM 3041 C C . GLU A 1 398 ? 34.200 14.028 -47.889 1.00 86.06 398 GLU A C 1
ATOM 3043 O O . GLU A 1 398 ? 34.585 14.225 -49.042 1.00 86.06 398 GLU A O 1
ATOM 3048 N N . TRP A 1 399 ? 33.419 12.989 -47.570 1.00 87.75 399 TRP A N 1
ATOM 3049 C CA . TRP A 1 399 ? 32.966 11.999 -48.540 1.00 87.75 399 TRP A CA 1
ATOM 3050 C C . TRP A 1 399 ? 31.745 12.465 -49.336 1.00 87.75 399 TRP A C 1
ATOM 3052 O O . TRP A 1 399 ? 31.354 11.804 -50.293 1.00 87.75 399 TRP A O 1
ATOM 3062 N N . GLY A 1 400 ? 31.147 13.605 -48.981 1.00 85.81 400 GLY A N 1
ATOM 3063 C CA . GLY A 1 400 ? 29.881 14.079 -49.541 1.00 85.81 400 GLY A CA 1
ATOM 3064 C C . GLY A 1 400 ? 29.873 14.328 -51.051 1.00 85.81 400 GLY A C 1
ATOM 3065 O O . GLY A 1 400 ? 28.802 14.434 -51.636 1.00 85.81 400 GLY A O 1
ATOM 3066 N N . GLN A 1 401 ? 31.046 14.421 -51.684 1.00 88.06 401 GLN A N 1
ATOM 3067 C CA . GLN A 1 401 ? 31.188 14.592 -53.136 1.00 88.06 401 GLN A CA 1
ATOM 3068 C C . GLN A 1 401 ? 31.374 13.269 -53.895 1.00 88.06 401 GLN A C 1
ATOM 3070 O O . GLN A 1 401 ? 31.419 13.276 -55.125 1.00 88.06 401 GLN A O 1
ATOM 3075 N N . HIS A 1 402 ? 31.536 12.143 -53.195 1.00 90.56 402 HIS A N 1
ATOM 3076 C CA . HIS A 1 402 ? 31.724 10.842 -53.835 1.00 90.56 402 HIS A CA 1
ATOM 3077 C C . HIS A 1 402 ? 30.388 10.272 -54.321 1.00 90.56 402 HIS A C 1
ATOM 3079 O O . HIS A 1 402 ? 29.344 10.456 -53.695 1.00 90.56 402 HIS A O 1
ATOM 3085 N N . ALA A 1 403 ? 30.422 9.559 -55.447 1.00 88.75 403 ALA A N 1
ATOM 3086 C CA . ALA A 1 403 ? 29.235 8.921 -56.010 1.00 88.75 403 ALA A CA 1
ATOM 3087 C C . ALA A 1 403 ? 28.622 7.911 -55.022 1.00 88.75 403 ALA A C 1
ATOM 3089 O O . ALA A 1 403 ? 29.347 7.164 -54.367 1.00 88.75 403 ALA A O 1
ATOM 3090 N N . GLY A 1 404 ? 27.288 7.898 -54.918 1.00 86.88 404 GLY A N 1
ATOM 3091 C CA . GLY A 1 404 ? 26.549 7.017 -54.003 1.00 86.88 404 GLY A CA 1
ATOM 3092 C C . GLY A 1 404 ? 26.391 7.549 -52.570 1.00 86.88 404 GLY A C 1
ATOM 3093 O O . GLY A 1 404 ? 25.659 6.957 -51.774 1.00 86.88 404 GLY A O 1
ATOM 3094 N N . VAL A 1 405 ? 27.014 8.688 -52.239 1.00 89.94 405 VAL A N 1
ATOM 3095 C CA . VAL A 1 405 ? 26.803 9.387 -50.965 1.00 89.94 405 VAL A CA 1
ATOM 3096 C C . VAL A 1 405 ? 25.632 10.363 -51.096 1.00 89.94 405 VAL A C 1
ATOM 3098 O O . VAL A 1 405 ? 25.631 11.247 -51.950 1.00 89.94 405 VAL A O 1
ATOM 3101 N N . VAL A 1 406 ? 24.629 10.217 -50.231 1.00 90.31 406 VAL A N 1
ATOM 3102 C CA . VAL A 1 406 ? 23.439 11.078 -50.181 1.00 90.31 406 VAL A CA 1
ATOM 3103 C C . VAL A 1 406 ? 23.456 11.958 -48.936 1.00 90.31 406 VAL A C 1
ATOM 3105 O O . VAL A 1 406 ? 23.861 11.513 -47.862 1.00 90.31 406 VAL A O 1
ATOM 3108 N N . ASN A 1 407 ? 23.003 13.206 -49.066 1.00 87.31 407 ASN A N 1
ATOM 3109 C CA . ASN A 1 407 ? 22.758 14.080 -47.921 1.00 87.31 407 ASN A CA 1
ATOM 3110 C C . ASN A 1 407 ? 21.294 13.947 -47.486 1.00 87.31 407 ASN A C 1
ATOM 3112 O O . ASN A 1 407 ? 20.386 14.294 -48.240 1.00 87.31 407 ASN A O 1
ATOM 3116 N N . GLU A 1 408 ? 21.068 13.455 -46.271 1.00 79.50 408 GLU A N 1
ATOM 3117 C CA . GLU A 1 408 ? 19.738 13.334 -45.678 1.00 79.50 408 GLU A CA 1
ATOM 3118 C C . GLU A 1 408 ? 19.733 13.982 -44.293 1.00 79.50 408 GLU A C 1
ATOM 3120 O O . GLU A 1 408 ? 20.380 13.507 -43.359 1.00 79.50 408 GLU A O 1
ATOM 3125 N N . GLY A 1 409 ? 18.986 15.081 -44.149 1.00 70.50 409 GLY A N 1
ATOM 3126 C CA . GLY A 1 409 ? 18.806 15.748 -42.857 1.00 70.50 409 GLY A CA 1
ATOM 3127 C C . GLY A 1 409 ? 20.093 16.329 -42.258 1.00 70.50 409 GLY A C 1
ATOM 3128 O O . GLY A 1 409 ? 20.192 16.418 -41.038 1.00 70.50 409 GLY A O 1
ATOM 3129 N N . GLY A 1 410 ? 21.069 16.705 -43.094 1.00 75.38 410 GLY A N 1
ATOM 3130 C CA . GLY A 1 410 ? 22.355 17.258 -42.653 1.00 75.38 410 GLY A CA 1
ATOM 3131 C C . GLY A 1 410 ? 23.450 16.217 -42.395 1.00 75.38 410 GLY A C 1
ATOM 3132 O O . GLY A 1 410 ? 24.583 16.602 -42.117 1.00 75.38 410 GLY A O 1
ATOM 3133 N N . ASP A 1 411 ? 23.150 14.924 -42.538 1.00 78.94 411 ASP A N 1
ATOM 3134 C CA . ASP A 1 411 ? 24.133 13.839 -42.499 1.00 78.94 411 ASP A CA 1
ATOM 3135 C C . ASP A 1 411 ? 24.420 13.297 -43.905 1.00 78.94 411 ASP A C 1
ATOM 3137 O O . ASP A 1 411 ? 23.508 13.142 -44.718 1.00 78.94 411 ASP A O 1
ATOM 3141 N N . TYR A 1 412 ? 25.674 12.920 -44.161 1.00 84.56 412 TYR A N 1
ATOM 3142 C CA . TYR A 1 412 ? 26.063 12.178 -45.362 1.00 84.56 412 TYR A CA 1
ATOM 3143 C C . TYR A 1 412 ? 25.973 10.674 -45.104 1.00 84.56 412 TYR A C 1
ATOM 3145 O O . TYR A 1 412 ? 26.454 10.180 -44.079 1.00 84.56 412 TYR A O 1
ATOM 3153 N N . ARG A 1 413 ? 25.319 9.941 -46.007 1.00 85.06 413 ARG A N 1
ATOM 3154 C CA . ARG A 1 413 ? 24.976 8.524 -45.831 1.00 85.06 413 ARG A CA 1
ATOM 3155 C C . ARG A 1 413 ? 25.137 7.736 -47.119 1.00 85.06 413 ARG A C 1
ATOM 3157 O O . ARG A 1 413 ? 25.063 8.291 -48.209 1.00 85.06 413 ARG A O 1
ATOM 3164 N N . VAL A 1 414 ? 25.288 6.427 -46.980 1.00 88.00 414 VAL A N 1
ATOM 3165 C CA . VAL A 1 414 ? 25.325 5.477 -48.090 1.00 88.00 414 VAL A CA 1
ATOM 3166 C C . VAL A 1 414 ? 24.291 4.374 -47.870 1.00 88.00 414 VAL A C 1
ATOM 3168 O O . VAL A 1 414 ? 24.129 3.882 -46.751 1.00 88.00 414 VAL A O 1
ATOM 3171 N N . LYS A 1 415 ? 23.584 3.992 -48.942 1.00 89.06 415 LYS A N 1
ATOM 3172 C CA . LYS A 1 415 ? 22.403 3.109 -48.897 1.00 89.06 415 LYS A CA 1
ATOM 3173 C C . LYS A 1 415 ? 22.653 1.678 -49.383 1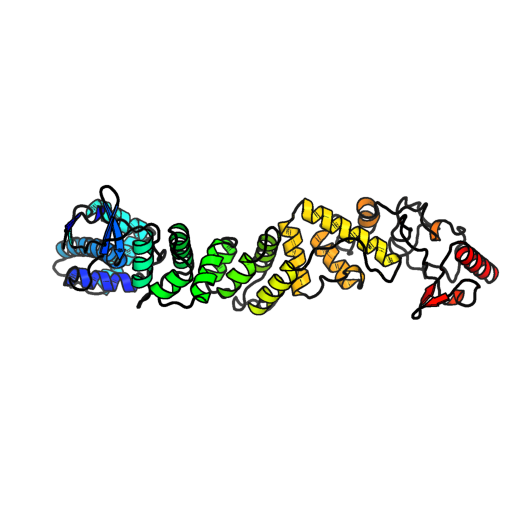.00 89.06 415 LYS A C 1
ATOM 3175 O O . LYS A 1 415 ? 21.754 0.847 -49.317 1.00 89.06 415 LYS A O 1
ATOM 3180 N N . ASN A 1 416 ? 23.856 1.365 -49.861 1.00 90.88 416 ASN A N 1
ATOM 3181 C CA . ASN A 1 416 ? 24.274 0.000 -50.182 1.00 90.88 416 ASN A CA 1
ATOM 3182 C C . ASN A 1 416 ? 25.800 -0.162 -50.062 1.00 90.88 416 ASN A C 1
ATOM 3184 O O . ASN A 1 416 ? 26.547 0.813 -50.002 1.00 90.88 416 ASN A O 1
ATOM 3188 N N . TYR A 1 417 ? 26.274 -1.407 -50.022 1.00 90.12 417 TYR A N 1
ATOM 3189 C CA . TYR A 1 417 ? 27.699 -1.682 -49.831 1.00 90.12 417 TYR A CA 1
ATOM 3190 C C . TYR A 1 417 ? 28.573 -1.298 -51.038 1.00 90.12 417 TYR A C 1
ATOM 3192 O O . TYR A 1 417 ? 29.711 -0.877 -50.844 1.00 90.12 417 TYR A O 1
ATOM 3200 N N . ALA A 1 418 ? 28.057 -1.404 -52.267 1.00 92.12 418 ALA A N 1
ATOM 3201 C CA . ALA A 1 418 ? 28.821 -1.076 -53.473 1.00 92.12 418 ALA A CA 1
ATOM 3202 C C . ALA A 1 418 ? 29.216 0.408 -53.501 1.00 92.12 418 ALA A C 1
ATOM 3204 O O . ALA A 1 418 ? 30.384 0.740 -53.708 1.00 92.12 418 ALA A O 1
ATOM 3205 N N . ASP A 1 419 ? 28.263 1.282 -53.185 1.00 92.88 419 ASP A N 1
ATOM 3206 C CA . ASP A 1 419 ? 28.485 2.718 -53.048 1.00 92.88 419 ASP A CA 1
ATOM 3207 C C . ASP A 1 419 ? 29.441 3.029 -51.889 1.00 92.88 419 ASP A C 1
ATOM 3209 O O . ASP A 1 419 ? 30.292 3.909 -52.006 1.00 92.88 419 ASP A O 1
ATOM 3213 N N . LEU A 1 420 ? 29.360 2.275 -50.784 1.00 89.94 420 LEU A N 1
ATOM 3214 C CA . LEU A 1 420 ? 30.215 2.495 -49.612 1.00 89.94 420 LEU A CA 1
ATOM 3215 C C . LEU A 1 420 ? 31.674 2.172 -49.947 1.00 89.94 420 LEU A C 1
ATOM 3217 O O . LEU A 1 420 ? 32.573 2.945 -49.615 1.00 89.94 420 LEU A O 1
ATOM 3221 N N . LEU A 1 421 ? 31.901 1.047 -50.628 1.00 91.38 421 LEU A N 1
ATOM 3222 C CA . LEU A 1 421 ? 33.223 0.632 -51.082 1.00 91.38 421 LEU A CA 1
ATOM 3223 C C . LEU A 1 421 ? 33.783 1.604 -52.128 1.00 91.38 421 LEU A C 1
ATOM 3225 O O . LEU A 1 421 ? 34.947 1.986 -52.031 1.00 91.38 421 LEU A O 1
ATOM 3229 N N . SER A 1 422 ? 32.958 2.044 -53.082 1.00 91.94 422 SER A N 1
ATOM 3230 C CA . SER A 1 422 ? 33.353 3.015 -54.109 1.00 91.94 422 SER A CA 1
ATOM 3231 C C . SER A 1 422 ? 33.737 4.368 -53.503 1.00 91.94 422 SER A C 1
ATOM 3233 O O . SER A 1 422 ? 34.764 4.948 -53.869 1.00 91.94 422 SER A O 1
ATOM 3235 N N . ALA A 1 423 ? 32.956 4.864 -52.538 1.00 89.88 423 ALA A N 1
ATOM 3236 C CA . ALA A 1 423 ? 33.257 6.102 -51.826 1.00 89.88 423 ALA A CA 1
ATOM 3237 C C . ALA A 1 423 ? 34.552 5.984 -51.007 1.00 89.88 423 ALA A C 1
ATOM 3239 O O . ALA A 1 423 ? 35.396 6.878 -51.072 1.00 89.88 423 ALA A O 1
ATOM 3240 N N . TRP A 1 424 ? 34.758 4.856 -50.312 1.00 90.75 424 TRP A N 1
ATOM 3241 C CA . TRP A 1 424 ? 36.000 4.594 -49.579 1.00 90.75 424 TRP A CA 1
ATOM 3242 C C . TRP A 1 424 ? 37.217 4.549 -50.515 1.00 90.75 424 TRP A C 1
ATOM 3244 O O . TRP A 1 424 ? 38.217 5.202 -50.237 1.00 90.75 424 TRP A O 1
ATOM 3254 N N . GLN A 1 425 ? 37.137 3.842 -51.648 1.00 91.56 425 GLN A N 1
ATOM 3255 C CA . GLN A 1 425 ? 38.225 3.769 -52.637 1.00 91.56 425 GLN A CA 1
ATOM 3256 C C . GLN A 1 425 ? 38.533 5.138 -53.253 1.00 91.56 425 GLN A C 1
ATOM 3258 O O . GLN A 1 425 ? 39.697 5.500 -53.418 1.00 91.56 425 GLN A O 1
ATOM 3263 N N . SER A 1 426 ? 37.492 5.916 -53.558 1.00 90.06 426 SER A N 1
ATOM 3264 C CA . SER A 1 426 ? 37.630 7.273 -54.094 1.00 90.06 426 SER A CA 1
ATOM 3265 C C . SER A 1 426 ? 38.283 8.217 -53.089 1.00 90.06 426 SER A C 1
ATOM 3267 O O . SER A 1 426 ? 39.057 9.087 -53.483 1.00 90.06 426 SER A O 1
ATOM 3269 N N . GLN A 1 427 ? 37.997 8.053 -51.794 1.00 89.38 427 GLN A N 1
ATOM 3270 C CA . GLN A 1 427 ? 38.685 8.792 -50.741 1.00 89.38 427 GLN A CA 1
ATOM 3271 C C . GLN A 1 427 ? 40.133 8.318 -50.575 1.00 89.38 427 GLN A C 1
ATOM 3273 O O . GLN A 1 427 ? 41.031 9.150 -50.533 1.00 89.38 427 GLN A O 1
ATOM 3278 N N . ALA A 1 428 ? 40.376 7.006 -50.559 1.00 87.88 428 ALA A N 1
ATOM 3279 C CA . ALA A 1 428 ? 41.712 6.423 -50.444 1.00 87.88 428 ALA A CA 1
ATOM 3280 C C . ALA A 1 428 ? 42.653 6.839 -51.583 1.00 87.88 428 ALA A C 1
ATOM 3282 O O . ALA A 1 428 ? 43.849 6.953 -51.369 1.00 87.88 428 ALA A O 1
ATOM 3283 N N . ALA A 1 429 ? 42.126 7.079 -52.788 1.00 88.25 429 ALA A N 1
ATOM 3284 C CA . ALA A 1 429 ? 42.908 7.578 -53.919 1.00 88.25 429 ALA A CA 1
ATOM 3285 C C . ALA A 1 429 ? 43.222 9.087 -53.842 1.00 88.25 429 ALA A C 1
ATOM 3287 O O . ALA A 1 429 ? 44.102 9.562 -54.559 1.00 88.25 429 ALA A O 1
ATOM 3288 N N . LYS A 1 430 ? 42.479 9.851 -53.028 1.00 85.94 430 LYS A N 1
ATOM 3289 C CA . LYS A 1 430 ? 42.699 11.293 -52.815 1.00 85.94 430 LYS A CA 1
ATOM 3290 C C . LYS A 1 430 ? 43.706 11.586 -51.698 1.00 85.94 430 LYS A C 1
ATOM 3292 O O . LYS A 1 430 ? 44.186 12.717 -51.619 1.00 85.94 430 LYS A O 1
ATOM 3297 N N . GLU A 1 431 ? 43.969 10.614 -50.829 1.00 84.38 431 GLU A N 1
ATOM 3298 C CA . GLU A 1 431 ? 44.864 10.711 -49.668 1.00 84.38 431 GLU A CA 1
ATOM 3299 C C . GLU A 1 431 ? 46.211 10.040 -49.923 1.00 84.38 431 GLU A C 1
ATOM 3301 O O . GLU A 1 431 ? 47.216 10.579 -49.396 1.00 84.38 431 GLU A O 1
#

Secondary structure (DSSP, 8-state):
--EEEGGGEEEPTT-S-S---HHHHHHHHHHHHHH-S-TTS-EEEEEETTEEEEEE-HHHHHHHHHHHHHHHHHHT-TTS---HHHHHHHHHHHHHHHSSHHHHHHHHHHHHTT-EEEEEEP-S-HHHHHHHHHHHHSSSSPPPHHHHHHHHHHHHHTT--HHHHHHHHT--HHHHHHHHHHTSS-HHHHHHHHTTSS-THHHHHHHTSPTTHHHHHHHHHHTSPPTTSS--SSPPPHHHHHHHHHHHHH---S-SSP--SSHHHHHHHHHHHHHHHHHHHH-HHHHHHHHHHHHHTT--S-GGGSHHHHHHHHHHH-HHHHEETTEE-HHHIIIII--S--GGG-TTTTS-SPPPSS-TTTT--BTTB--TTTSS--S--TTSPPTT----EEE-GGGGGSTTEEEETTEEEESSHHHHHHHHHHHHTT-

pLDDT: mean 88.18, std 11.83, range [39.62, 98.25]

Radius of gyration: 35.34 Å; chains: 1; bounding box: 77×38×108 Å

Sequence (431 aa):
MPTAAIKLLHPHPAQMRTTYDLESLATLTLQLYARGLDDWQPIVASANGDGFHIVSGHRRHMAQLLAFALRDWAEDHPDVEIDIEVVRTMLAALVESLGTLEKVIASLLVRYGEEEISFAAFAGGQKAQILALHAANYGSEKPDALGVAHSFRQAVVAGATPEEIARNSGQHLNYVLNHLALTDIPPELAQRIAAGELPVSVATAVADLPDPKRSGLAIFILANPAPGTGQTAGRLTAKAIQVCAATLKKWPGLQMPLIVKHQSQRNIARALVHLWGQVVTAYPEDAYAAAAMLIYRNLHEEPWRSQEKLTLWFQALGGDTYFGTEGINWTAVVEYLVTEVSCQTCPLAQLPRQLLRSDLSQGQGGPLGMPCRTGEAASRCVHGLAPQDHFDVRVPWEWGQHAGVVNEGGDYRVKNYADLLSAWQSQAAKE

Foldseek 3Di:
DDKDQLLLEDEDPLFQAPDDDLLVLLVLLLVCLVPNADPVQFFEWEDDVPGTYGLACPSVSLSNLLSVVVVVVCVVPVPDDDDSVNSSVVSVVLCVVQVHSVSSSVVSCVVRRRPMDDGHYDDDDPLVSLLSSLLRQPDDDHGQLQSLLSSLVSNVVVPDDLVSSCVSNVHDSLSSLLSVLLVQADVVLSVCCSVVLAPSLLSNLLSPADPPLSLLLSVLVVVAGDPPPPDDPGHDHSVLSSQLSVCLRPDPALDDPDDDPDQLLRLLSQLLSQLLVVCCVVPVSLSSNLLSVCVSVVLNPSQSPDPVSSQSSCVSRVPCQQADPVTGPLVSSFVPRRDQFFLVQALQLPAALDDAPFWLQNPDDDLSGDPCSPHDPDGTHSRGDGPPDFAKGWGDPVLCPQPQWDDDPNTTIHRDSVSVNRSVVVRVVVD